Protein AF-0000000084921285 (afdb_homodimer)

Solvent-accessible surface area (backbone atoms only — not comparable to full-atom values): 24592 Å² total; per-residue (Å²): 120,63,61,69,59,51,49,51,57,58,37,74,69,31,63,26,52,53,50,27,53,52,51,48,51,32,45,41,70,50,73,47,40,64,59,37,65,61,52,64,71,59,47,30,66,73,64,71,46,59,67,64,43,49,52,51,16,50,48,54,34,30,74,71,52,54,19,40,84,58,93,59,44,24,26,37,67,84,49,70,69,58,49,51,44,50,47,55,52,42,51,53,49,49,42,53,23,44,35,34,18,21,74,50,54,46,84,76,63,46,49,59,51,53,52,48,51,51,54,54,56,55,48,71,74,39,87,83,59,56,69,65,58,56,53,51,51,53,52,47,47,56,47,45,37,18,56,42,28,66,33,66,69,57,36,55,54,48,53,54,46,47,54,60,45,44,30,52,44,51,69,46,55,68,74,90,47,60,71,61,48,53,53,49,50,51,48,43,53,54,30,31,73,67,52,39,44,69,58,25,34,52,48,46,51,52,50,50,49,55,52,48,52,56,46,55,66,35,39,60,57,48,52,56,50,51,59,53,52,68,76,99,118,62,64,70,56,52,48,52,59,59,35,74,68,31,64,25,52,52,51,28,52,52,53,49,50,32,46,41,69,48,73,46,40,62,60,39,65,60,52,64,72,59,47,29,65,74,64,71,45,60,67,64,42,49,52,50,15,49,47,54,34,28,75,72,52,55,20,41,83,58,94,59,43,22,26,36,68,84,48,71,68,57,48,52,45,51,47,56,51,43,52,52,51,49,42,52,23,44,36,34,18,22,74,49,53,45,83,75,63,46,48,59,52,52,50,47,51,51,52,52,57,56,48,72,74,40,84,84,59,56,68,64,58,55,52,52,51,52,52,47,45,56,45,45,37,17,55,44,29,65,33,66,69,56,36,54,55,49,53,53,45,48,55,60,46,45,30,53,43,50,69,47,55,65,74,89,48,59,71,60,48,52,54,50,49,50,50,44,54,55,29,33,75,67,52,38,45,69,58,26,34,52,48,48,52,51,50,48,49,55,53,48,52,56,46,55,65,35,39,60,57,47,52,54,50,52,59,54,52,69,75,98

Secondary structure (DSSP, 8-state):
-HHHHHHHHHHTT-HHHHHHHHHHHHHHTTSSPTT-B--HHHHHHHHT--HHHHHHHHHHHHHHTSB-SSTT-BBPPP-HHHHHHHHHHHHHHHHHHHHHHHHH--TTTHHHHHHHHHHHHHHHT-TT--HHHHHHHHHHHHHHHHHHHT-HHHHHHHHHHHHHHHHHHHHH-SGGGHHHHHHHHHHHHHHHHTT-HHHHHHHHHHHHHHHHHHHHHHHHHHHHHHHHHHT-/-HHHHHHHHHHTT-HHHHHHHHHHHHHHTTSSPTT-B--HHHHHHHHT--HHHHHHHHHHHHHHTSB-SSTT-BBPPP-HHHHHHHHHHHHHHHHHHHHHHHHH--TTTHHHHHHHHHHHHHHHT-TT--HHHHHHHHHHHHHHHHHHHT-HHHHHHHHHHHHHHHHHHHHH-SGGGHHHHHHHHHHHHHHHHTT-HHHHHHHHHHHHHHHHHHHHHHHHHHHHHHHHHHT-

InterPro domains:
  IPR000524 Transcription regulator HTH, GntR [PF00392] (18-68)
  IPR000524 Transcription regulator HTH, GntR [PS50949] (13-83)
  IPR000524 Transcription regulator HTH, GntR [SM00345] (19-75)
  IPR000524 Transcription regulator HTH, GntR [cd07377] (15-76)
  IPR007526 SWIRM domain [PS50934] (1-78)
  IPR008920 Transcription regulator FadR/GntR, C-terminal [G3DSA:1.20.120.530] (81-223)
  IPR008920 Transcription regulator FadR/GntR, C-terminal [SSF48008] (83-214)
  IPR011711 GntR, C-terminal [PF07729] (86-209)
  IPR011711 GntR, C-terminal [SM00895] (85-210)
  IPR036388 Winged helix-like DNA-binding domain superfamily [G3DSA:1.10.10.10] (4-76)
  IPR036390 Winged helix DNA-binding domain superfamily [SSF46785] (12-79)

Sequence (464 aa):
MEGLMSRQKDYKKNISYQIYLKLKEKILTLEYKPGEVLLEDDMVKEFDASRTPIREAIRYLKIEGFVNQGSGNKVSSLSLNEYVMIFQMRESLELLSIKLATLNWNEENIVLLENNLLKQKNLLYKKDHKPLFFLELDKEFHSIIAEIGGNFLLKQELLKYYDLYFRYNYFCGFKSRKDYAVVEHENLLTMIKTRNVNLSMSEMKSHMGNVNNNIIINLAKKLNQLNNEQDFMEGLMSRQKDYKKNISYQIYLKLKEKILTLEYKPGEVLLEDDMVKEFDASRTPIREAIRYLKIEGFVNQGSGNKVSSLSLNEYVMIFQMRESLELLSIKLATLNWNEENIVLLENNLLKQKNLLYKKDHKPLFFLELDKEFHSIIAEIGGNFLLKQELLKYYDLYFRYNYFCGFKSRKDYAVVEHENLLTMIKTRNVNLSMSEMKSHMGNVNNNIIINLAKKLNQLNNEQDF

Organism: Filifactor alocis (strain ATCC 35896 / CCUG 47790 / D40 B5) (NCBI:txid546269)

pLDDT: mean 85.84, std 15.99, range [22.73, 98.81]

Structure (mmCIF, N/CA/C/O backbone):
data_AF-0000000084921285-model_v1
#
loop_
_entity.id
_entity.type
_entity.pdbx_description
1 polymer 'Transcriptional regulator, GntR family'
#
loop_
_atom_site.group_PDB
_atom_site.id
_atom_site.type_symbol
_atom_site.label_atom_id
_atom_site.label_alt_id
_atom_site.label_comp_id
_atom_site.label_asym_id
_atom_site.label_entity_id
_atom_site.label_seq_id
_atom_site.pdbx_PDB_ins_code
_atom_site.Cartn_x
_atom_site.Cartn_y
_atom_site.Cartn_z
_atom_site.occupancy
_atom_site.B_iso_or_equiv
_atom_site.auth_seq_id
_atom_site.auth_comp_id
_atom_site.auth_asym_id
_atom_site.auth_atom_id
_atom_site.pdbx_PDB_model_num
ATOM 1 N N . MET A 1 1 ? -2.584 6.289 -18.891 1 22.92 1 MET A N 1
ATOM 2 C CA . MET A 1 1 ? -2.166 7.469 -18.141 1 22.92 1 MET A CA 1
ATOM 3 C C . MET A 1 1 ? -3.252 8.539 -18.156 1 22.92 1 MET A C 1
ATOM 5 O O . MET A 1 1 ? -3.467 9.227 -17.156 1 22.92 1 MET A O 1
ATOM 9 N N . GLU A 1 2 ? -3.787 8.609 -19.391 1 28.27 2 GLU A N 1
ATOM 10 C CA . GLU A 1 2 ? -4.871 9.484 -19.812 1 28.27 2 GLU A CA 1
ATOM 11 C C . GLU A 1 2 ? -6.195 9.086 -19.156 1 28.27 2 GLU A C 1
ATOM 13 O O . GLU A 1 2 ? -7.055 9.938 -18.922 1 28.27 2 GLU A O 1
ATOM 18 N N . GLY A 1 3 ? -6.191 7.727 -19.031 1 28.61 3 GLY A N 1
ATOM 19 C CA . GLY A 1 3 ? -7.496 7.203 -18.656 1 28.61 3 GLY A CA 1
ATOM 20 C C . GLY A 1 3 ? -7.855 7.469 -17.219 1 28.61 3 GLY A C 1
ATOM 21 O O . GLY A 1 3 ? -9.031 7.637 -16.891 1 28.61 3 GLY A O 1
ATOM 22 N N . LEU A 1 4 ? -6.832 7.316 -16.328 1 31.02 4 LEU A N 1
ATOM 23 C CA . LEU A 1 4 ? -7.113 7.566 -14.914 1 31.02 4 LEU A CA 1
ATOM 24 C C . LEU A 1 4 ? -7.387 9.047 -14.672 1 31.02 4 LEU A C 1
ATOM 26 O O . LEU A 1 4 ? -8.172 9.398 -13.789 1 31.02 4 LEU A O 1
ATOM 30 N N . MET A 1 5 ? -6.645 9.859 -15.383 1 31.75 5 MET A N 1
ATOM 31 C CA . MET A 1 5 ? -6.902 11.297 -15.312 1 31.75 5 MET A CA 1
ATOM 32 C C . MET A 1 5 ? -8.242 11.641 -15.961 1 31.75 5 MET A C 1
ATOM 34 O O . MET A 1 5 ? -8.805 12.711 -15.703 1 31.75 5 MET A O 1
ATOM 38 N N . SER A 1 6 ? -8.539 10.969 -16.984 1 34.06 6 SER A N 1
ATOM 39 C CA . SER A 1 6 ? -9.797 11.242 -17.672 1 34.06 6 SER A CA 1
ATOM 40 C C . SER A 1 6 ? -11 10.93 -16.781 1 34.06 6 SER A C 1
ATOM 42 O O . SER A 1 6 ? -12.102 11.43 -17.016 1 34.06 6 SER A O 1
ATOM 44 N N . ARG A 1 7 ? -10.773 9.977 -15.875 1 35.22 7 ARG A N 1
ATOM 45 C CA . ARG A 1 7 ? -11.812 9.578 -14.93 1 35.22 7 ARG A CA 1
ATOM 46 C C . ARG A 1 7 ? -12.016 10.656 -13.867 1 35.22 7 ARG A C 1
ATOM 48 O O . ARG A 1 7 ? -12.891 10.523 -13.008 1 35.22 7 ARG A O 1
ATOM 55 N N . GLN A 1 8 ? -11.086 11.586 -13.727 1 35.94 8 GLN A N 1
ATOM 56 C CA . GLN A 1 8 ? -11.258 12.789 -12.914 1 35.94 8 GLN A CA 1
ATOM 57 C C . GLN A 1 8 ? -12.398 13.648 -13.438 1 35.94 8 GLN A C 1
ATOM 59 O O . GLN A 1 8 ? -12.852 14.57 -12.758 1 35.94 8 GLN A O 1
ATOM 64 N N . LYS A 1 9 ? -12.461 13.562 -14.617 1 40.62 9 LYS A N 1
ATOM 65 C CA . LYS A 1 9 ? -13.523 14.414 -15.148 1 40.62 9 LYS A CA 1
ATOM 66 C C . LYS A 1 9 ? -14.898 13.93 -14.672 1 40.62 9 LYS A C 1
ATOM 68 O O . LYS A 1 9 ? -15.766 14.742 -14.344 1 40.62 9 LYS A O 1
ATOM 73 N N . ASP A 1 10 ? -15.117 12.641 -14.867 1 45.5 10 ASP A N 1
ATOM 74 C CA . ASP A 1 10 ? -16.453 12.164 -14.5 1 45.5 10 ASP A CA 1
ATOM 75 C C . ASP A 1 10 ? -16.641 12.164 -12.984 1 45.5 10 ASP A C 1
ATOM 77 O O . ASP A 1 10 ? -17.75 12.047 -12.492 1 45.5 10 ASP A O 1
ATOM 81 N N . TYR A 1 11 ? -15.617 12.109 -12.289 1 46.22 11 TYR A N 1
ATOM 82 C CA . TYR A 1 11 ? -15.711 12.133 -10.836 1 46.22 11 TYR A CA 1
ATOM 83 C C . TYR A 1 11 ? -16.203 13.484 -10.336 1 46.22 11 TYR A C 1
ATOM 85 O O . TYR A 1 11 ? -16.859 13.578 -9.305 1 46.22 11 TYR A O 1
ATOM 93 N N . LYS A 1 12 ? -15.75 14.523 -10.992 1 49.22 12 LYS A N 1
ATOM 94 C CA . LYS A 1 12 ? -16.344 15.805 -10.609 1 49.22 12 LYS A CA 1
ATOM 95 C C . LYS A 1 12 ? -17.859 15.766 -10.703 1 49.22 12 LYS A C 1
ATOM 97 O O . LYS A 1 12 ? -18.547 16.531 -10.031 1 49.22 12 LYS A O 1
ATOM 102 N N . LYS A 1 13 ? -18.234 14.875 -11.484 1 56.06 13 LYS A N 1
ATOM 103 C CA . LYS A 1 13 ? -19.688 14.844 -11.617 1 56.06 13 LYS A CA 1
ATOM 104 C C . LYS A 1 13 ? -20.312 13.859 -10.641 1 56.06 13 LYS A C 1
ATOM 106 O O . LYS A 1 13 ? -21.516 13.859 -10.438 1 56.06 13 LYS A O 1
ATOM 111 N N . ASN A 1 14 ? -19.375 13.078 -9.898 1 76.81 14 ASN A N 1
ATOM 112 C CA . ASN A 1 14 ? -19.906 12.102 -8.953 1 76.81 14 ASN A CA 1
ATOM 113 C C . ASN A 1 14 ? -20.078 12.711 -7.562 1 76.81 14 ASN A C 1
ATOM 115 O O . ASN A 1 14 ? -19.094 13.062 -6.902 1 76.81 14 ASN A O 1
ATOM 119 N N . ILE A 1 15 ? -21.266 13.109 -7.293 1 85.62 15 ILE A N 1
ATOM 120 C CA . ILE A 1 15 ? -21.641 13.766 -6.047 1 85.62 15 ILE A CA 1
ATOM 121 C C . ILE A 1 15 ? -21 13.039 -4.863 1 85.62 15 ILE A C 1
ATOM 123 O O . ILE A 1 15 ? -20.562 13.68 -3.902 1 85.62 15 ILE A O 1
ATOM 127 N N . SER A 1 16 ? -20.875 11.742 -4.926 1 88.44 16 SER A N 1
ATOM 128 C CA . SER A 1 16 ? -20.266 10.961 -3.857 1 88.44 16 SER A CA 1
ATOM 129 C C . SER A 1 16 ? -18.797 11.336 -3.672 1 88.44 16 SER A C 1
ATOM 131 O O . SER A 1 16 ? -18.328 11.477 -2.541 1 88.44 16 SER A O 1
ATOM 133 N N . TYR A 1 17 ? -18.219 11.562 -4.766 1 86.12 17 TYR A N 1
ATOM 134 C CA . TYR A 1 17 ? -16.797 11.891 -4.711 1 86.12 17 TYR A CA 1
ATOM 135 C C . TYR A 1 17 ? -16.578 13.297 -4.172 1 86.12 17 TYR A C 1
ATOM 137 O O . TYR A 1 17 ? -15.648 13.531 -3.391 1 86.12 17 TYR A O 1
ATOM 145 N N . GLN A 1 18 ? -17.422 14.188 -4.582 1 87.88 18 GLN A N 1
ATOM 146 C CA . GLN A 1 18 ? -17.344 15.547 -4.066 1 87.88 18 GLN A CA 1
ATOM 147 C C . GLN A 1 18 ? -17.547 15.578 -2.555 1 87.88 18 GLN A C 1
ATOM 149 O O . GLN A 1 18 ? -16.844 16.281 -1.835 1 87.88 18 GLN A O 1
ATOM 154 N N . ILE A 1 19 ? -18.531 14.867 -2.129 1 91.88 19 ILE A N 1
ATOM 155 C CA . ILE A 1 19 ? -18.797 14.773 -0.699 1 91.88 19 ILE A CA 1
ATOM 156 C C . ILE A 1 19 ? -17.609 14.156 0.022 1 91.88 19 ILE A C 1
ATOM 158 O O . ILE A 1 19 ? -17.203 14.625 1.086 1 91.88 19 ILE A O 1
ATOM 162 N N . TYR A 1 20 ? -17.062 13.109 -0.556 1 90.38 20 TYR A N 1
ATOM 163 C CA . TYR A 1 20 ? -15.883 12.453 -0.015 1 90.38 20 TYR A CA 1
ATOM 164 C C . TYR A 1 20 ? -14.75 13.445 0.191 1 90.38 20 TYR A C 1
ATOM 166 O O . TYR A 1 20 ? -14.156 13.508 1.271 1 90.38 20 TYR A O 1
ATOM 174 N N . LEU A 1 21 ? -14.492 14.266 -0.81 1 87 21 LEU A N 1
ATOM 175 C CA . LEU A 1 21 ? -13.398 15.227 -0.745 1 87 21 LEU A CA 1
ATOM 176 C C . LEU A 1 21 ? -13.641 16.25 0.36 1 87 21 LEU A C 1
ATOM 178 O O . LEU A 1 21 ? -12.711 16.609 1.091 1 87 21 LEU A O 1
ATOM 182 N N . LYS A 1 22 ? -14.82 16.688 0.456 1 90.06 22 LYS A N 1
ATOM 183 C CA . LYS A 1 22 ? -15.156 17.688 1.47 1 90.06 22 LYS A CA 1
ATOM 184 C C . LYS A 1 22 ? -15.039 17.094 2.875 1 90.06 22 LYS A C 1
ATOM 186 O O . LYS A 1 22 ? -14.5 17.75 3.777 1 90.06 22 LYS A O 1
ATOM 191 N N . LEU A 1 23 ? -15.57 15.93 3.072 1 92.06 23 LEU A N 1
ATOM 192 C CA . LEU A 1 23 ? -15.484 15.266 4.367 1 92.06 23 LEU A CA 1
ATOM 193 C C . LEU A 1 23 ? -14.023 15.016 4.75 1 92.06 23 LEU A C 1
ATOM 195 O O . LEU A 1 23 ? -13.641 15.219 5.902 1 92.06 23 LEU A O 1
ATOM 199 N N . LYS A 1 24 ? -13.297 14.578 3.805 1 88.44 24 LYS A N 1
ATOM 200 C CA . LYS A 1 24 ? -11.875 14.336 4.039 1 88.44 24 LYS A CA 1
ATOM 201 C C . LYS A 1 24 ? -11.172 15.609 4.508 1 88.44 24 LYS A C 1
ATOM 203 O O . LYS A 1 24 ? -10.398 15.578 5.465 1 88.44 24 LYS A O 1
ATOM 208 N N . GLU A 1 25 ? -11.461 16.672 3.801 1 86.19 25 GLU A N 1
ATOM 209 C CA . GLU A 1 25 ? -10.875 17.953 4.176 1 86.19 25 GLU A CA 1
ATOM 210 C C . GLU A 1 25 ? -11.227 18.328 5.617 1 86.19 25 GLU A C 1
ATOM 212 O O . GLU A 1 25 ? -10.367 18.781 6.371 1 86.19 25 GLU A O 1
ATOM 217 N N . LYS A 1 26 ? -12.391 18.078 6.02 1 89 26 LYS A N 1
ATOM 218 C CA . LYS A 1 26 ? -12.852 18.406 7.367 1 89 26 LYS A CA 1
ATOM 219 C C . LYS A 1 26 ? -12.188 17.516 8.414 1 89 26 LYS A C 1
ATOM 221 O O . LYS A 1 26 ? -11.914 17.969 9.531 1 89 26 LYS A O 1
ATOM 226 N N . ILE A 1 27 ? -11.922 16.312 8.055 1 88.5 27 ILE A N 1
ATOM 227 C CA . ILE A 1 27 ? -11.242 15.391 8.953 1 88.5 27 ILE A CA 1
ATOM 228 C C . ILE A 1 27 ? -9.773 15.789 9.086 1 88.5 27 ILE A C 1
ATOM 230 O O . ILE A 1 27 ? -9.219 15.797 10.188 1 88.5 27 ILE A O 1
ATOM 234 N N . LEU A 1 28 ? -9.211 16.234 7.98 1 83.31 28 LEU A N 1
ATOM 235 C CA . LEU A 1 28 ? -7.801 16.578 7.938 1 83.31 28 LEU A CA 1
ATOM 236 C C . LEU A 1 28 ? -7.531 17.859 8.742 1 83.31 28 LEU A C 1
ATOM 238 O O . LEU A 1 28 ? -6.488 17.969 9.383 1 83.31 28 LEU A O 1
ATOM 242 N N . THR A 1 29 ? -8.492 18.734 8.703 1 80.69 29 THR A N 1
ATOM 243 C CA . THR A 1 29 ? -8.32 20.016 9.383 1 80.69 29 THR A CA 1
ATOM 244 C C . THR A 1 29 ? -8.922 19.969 10.781 1 80.69 29 THR A C 1
ATOM 246 O O . THR A 1 29 ? -9.062 21 11.445 1 80.69 29 THR A O 1
ATOM 249 N N . LEU A 1 30 ? -9.43 18.797 11.234 1 84.12 30 LEU A N 1
ATOM 250 C CA . LEU A 1 30 ? -9.914 18.5 12.578 1 84.12 30 LEU A CA 1
ATOM 251 C C . LEU A 1 30 ? -11.227 19.219 12.859 1 84.12 30 LEU A C 1
ATOM 253 O O . LEU A 1 30 ? -11.602 19.422 14.016 1 84.12 30 LEU A O 1
ATOM 257 N N . GLU A 1 31 ? -11.805 19.75 11.797 1 86.31 31 GLU A N 1
ATOM 258 C CA . GLU A 1 31 ? -13.188 20.172 11.992 1 86.31 31 GLU A CA 1
ATOM 259 C C . GLU A 1 31 ? -14.055 19.031 12.516 1 86.31 31 GLU A C 1
ATOM 261 O O . GLU A 1 31 ? -14.906 19.25 13.383 1 86.31 31 GLU A O 1
ATOM 266 N N . TYR A 1 32 ? -13.922 17.875 11.898 1 89.31 32 TYR A N 1
ATOM 267 C CA . TYR A 1 32 ? -14.383 16.641 12.516 1 89.31 32 TYR A CA 1
ATOM 268 C C . TYR A 1 32 ? -13.289 16.031 13.383 1 89.31 32 TYR A C 1
ATOM 270 O O . TYR A 1 32 ? -12.219 15.664 12.883 1 89.31 32 TYR A O 1
ATOM 278 N N . LYS A 1 33 ? -13.539 15.906 14.633 1 86.81 33 LYS A N 1
ATOM 279 C CA . LYS A 1 33 ? -12.523 15.523 15.609 1 86.81 33 LYS A CA 1
ATOM 280 C C . LYS A 1 33 ? -12.328 14.008 15.633 1 86.81 33 LYS A C 1
ATOM 282 O O . LYS A 1 33 ? -13.242 13.258 15.289 1 86.81 33 LYS A O 1
ATOM 287 N N . PRO A 1 34 ? -11.141 13.594 16.047 1 87.5 34 PRO A N 1
ATOM 288 C CA . PRO A 1 34 ? -10.938 12.156 16.25 1 87.5 34 PRO A CA 1
ATOM 289 C C . PRO A 1 34 ? -11.961 11.539 17.203 1 87.5 34 PRO A C 1
ATOM 291 O O . PRO A 1 34 ? -12.203 12.086 18.281 1 87.5 34 PRO A O 1
ATOM 294 N N . GLY A 1 35 ? -12.516 10.492 16.719 1 87.44 35 GLY A N 1
ATOM 295 C CA . GLY A 1 35 ? -13.492 9.805 17.562 1 87.44 35 GLY A CA 1
ATOM 296 C C . GLY A 1 35 ? -14.914 10.297 17.344 1 87.44 35 GLY A C 1
ATOM 297 O O . GLY A 1 35 ? -15.867 9.664 17.797 1 87.44 35 GLY A O 1
ATOM 298 N N . GLU A 1 36 ? -15.055 11.352 16.656 1 90.12 36 GLU A N 1
ATOM 299 C CA . GLU A 1 36 ? -16.375 11.914 16.391 1 90.12 36 GLU A CA 1
ATOM 300 C C . GLU A 1 36 ? -17.172 11.023 15.438 1 90.12 36 GLU A C 1
ATOM 302 O O . GLU A 1 36 ? -16.609 10.477 14.484 1 90.12 36 GLU A O 1
ATOM 307 N N . VAL A 1 37 ? -18.469 10.875 15.68 1 92 37 VAL A N 1
ATOM 308 C CA . VAL A 1 37 ? -19.328 10.055 14.836 1 92 37 VAL A CA 1
ATOM 309 C C . VAL A 1 37 ? -19.906 10.906 13.711 1 92 37 VAL A C 1
ATOM 311 O O . VAL A 1 37 ? -20.469 11.984 13.953 1 92 37 VAL A O 1
ATOM 314 N N . LEU A 1 38 ? -19.719 10.453 12.516 1 93.25 38 LEU A N 1
ATOM 315 C CA . LEU A 1 38 ? -20.344 11.094 11.359 1 93.25 38 LEU A CA 1
ATOM 316 C C . LEU A 1 38 ? -21.781 10.609 11.188 1 93.25 38 LEU A C 1
ATOM 318 O O . LEU A 1 38 ? -22.016 9.539 10.617 1 93.25 38 LEU A O 1
ATOM 322 N N . LEU A 1 39 ? -22.703 11.359 11.555 1 91.62 39 LEU A N 1
ATOM 323 C CA . LEU A 1 39 ? -24.109 10.992 11.453 1 91.62 39 LEU A CA 1
ATOM 324 C C . LEU A 1 39 ? -24.641 11.242 10.039 1 91.62 39 LEU A C 1
ATOM 326 O O . LEU A 1 39 ? -24.562 12.367 9.539 1 91.62 39 LEU A O 1
ATOM 330 N N . GLU A 1 40 ? -25.125 10.211 9.477 1 91.69 40 GLU A N 1
ATOM 331 C CA . GLU A 1 40 ? -25.625 10.312 8.109 1 91.69 40 GLU A CA 1
ATOM 332 C C . GLU A 1 40 ? -26.672 11.406 7.98 1 91.69 40 GLU A C 1
ATOM 334 O O . GLU A 1 40 ? -26.672 12.164 7.004 1 91.69 40 GLU A O 1
ATOM 339 N N . ASP A 1 41 ? -27.547 11.492 8.938 1 91.94 41 ASP A N 1
ATOM 340 C CA . ASP A 1 41 ? -28.625 12.477 8.898 1 91.94 41 ASP A CA 1
ATOM 341 C C . ASP A 1 41 ? -28.078 13.891 8.844 1 91.94 41 ASP A C 1
ATOM 343 O O . ASP A 1 41 ? -28.609 14.75 8.133 1 91.94 41 ASP A O 1
ATOM 347 N N . ASP A 1 42 ? -27.094 14.188 9.586 1 92.44 42 ASP A N 1
ATOM 348 C CA . ASP A 1 42 ? -26.453 15.5 9.578 1 92.44 42 ASP A CA 1
ATOM 349 C C . ASP A 1 42 ? -25.828 15.797 8.219 1 92.44 42 ASP A C 1
ATOM 351 O O . ASP A 1 42 ? -25.891 16.922 7.734 1 92.44 42 ASP A O 1
ATOM 355 N N . MET A 1 43 ? -25.266 14.828 7.641 1 92.5 43 MET A N 1
ATOM 356 C CA . MET A 1 43 ? -24.594 14.992 6.363 1 92.5 43 MET A CA 1
ATOM 357 C C . MET A 1 43 ? -25.594 15.219 5.234 1 92.5 43 MET A C 1
ATOM 359 O O . MET A 1 43 ? -25.312 15.961 4.293 1 92.5 43 MET A O 1
ATOM 363 N N . VAL A 1 44 ? -26.672 14.523 5.344 1 93.44 44 VAL A N 1
ATOM 364 C CA . VAL A 1 44 ? -27.734 14.719 4.363 1 93.44 44 VAL A CA 1
ATOM 365 C C . VAL A 1 44 ? -28.141 16.188 4.328 1 93.44 44 VAL A C 1
ATOM 367 O O . VAL A 1 44 ? -28.297 16.781 3.254 1 93.44 44 VAL A O 1
ATOM 370 N N . LYS A 1 45 ? -28.266 16.75 5.48 1 93.06 45 LYS A N 1
ATOM 371 C CA . LYS A 1 45 ? -28.625 18.156 5.598 1 93.06 45 LYS A CA 1
ATOM 372 C C . LYS A 1 45 ? -27.5 19.062 5.105 1 93.06 45 LYS A C 1
ATOM 374 O O . LYS A 1 45 ? -27.734 19.984 4.324 1 93.06 45 LYS A O 1
ATOM 379 N N . GLU A 1 46 ? -26.328 18.75 5.457 1 91.69 46 GLU A N 1
ATOM 380 C CA . GLU A 1 46 ? -25.172 19.594 5.172 1 91.69 46 GLU A CA 1
ATOM 381 C C . GLU A 1 46 ? -24.859 19.609 3.678 1 91.69 46 GLU A C 1
ATOM 383 O O . GLU A 1 46 ? -24.5 20.656 3.123 1 91.69 46 GLU A O 1
ATOM 388 N N . PHE A 1 47 ? -25.016 18.5 3.074 1 92.81 47 PHE A N 1
ATOM 389 C CA . PHE A 1 47 ? -24.547 18.391 1.697 1 92.81 47 PHE A CA 1
ATOM 390 C C . PHE A 1 47 ? -25.719 18.375 0.726 1 92.81 47 PHE A C 1
ATOM 392 O O . PHE A 1 47 ? -25.516 18.344 -0.491 1 92.81 47 PHE A O 1
ATOM 399 N N . ASP A 1 48 ? -26.828 18.391 1.229 1 92.38 48 ASP A N 1
ATOM 400 C CA . ASP A 1 48 ? -28.047 18.359 0.418 1 92.38 48 ASP A CA 1
ATOM 401 C C . ASP A 1 48 ? -28.016 17.188 -0.574 1 92.38 48 ASP A C 1
ATOM 403 O O . ASP A 1 48 ? -28.156 17.406 -1.781 1 92.38 48 ASP A O 1
ATOM 407 N N . ALA A 1 49 ? -27.734 16.062 -0.057 1 93.19 49 ALA A N 1
ATOM 408 C CA . ALA A 1 49 ? -27.625 14.836 -0.838 1 93.19 49 ALA A CA 1
ATOM 409 C C . ALA A 1 49 ? -28.344 13.68 -0.135 1 93.19 49 ALA A C 1
ATOM 411 O O . ALA A 1 49 ? -28.578 13.742 1.073 1 93.19 49 ALA A O 1
ATOM 412 N N . SER A 1 50 ? -28.656 12.742 -0.885 1 91.06 50 SER A N 1
ATOM 413 C CA . SER A 1 50 ? -29.297 11.555 -0.324 1 91.06 50 SER A CA 1
ATOM 414 C C . SER A 1 50 ? -28.297 10.688 0.422 1 91.06 50 SER A C 1
ATOM 416 O O . SER A 1 50 ? -27.094 10.945 0.382 1 91.06 50 SER A O 1
ATOM 418 N N . ARG A 1 51 ? -28.828 9.617 1.088 1 91.56 51 ARG A N 1
ATOM 419 C CA . ARG A 1 51 ? -27.984 8.734 1.893 1 91.56 51 ARG A CA 1
ATOM 420 C C . ARG A 1 51 ? -27.047 7.91 1.011 1 91.56 51 ARG A C 1
ATOM 422 O O . ARG A 1 51 ? -25.938 7.57 1.421 1 91.56 51 ARG A O 1
ATOM 429 N N . THR A 1 52 ? -27.484 7.703 -0.128 1 86.56 52 THR A N 1
ATOM 430 C CA . THR A 1 52 ? -26.703 6.832 -1.004 1 86.56 52 THR A CA 1
ATOM 431 C C . THR A 1 52 ? -25.344 7.441 -1.298 1 86.56 52 THR A C 1
ATOM 433 O O . THR A 1 52 ? -24.312 6.836 -1.004 1 86.56 52 THR A O 1
ATOM 436 N N . PRO A 1 53 ? -25.25 8.602 -1.874 1 90 53 PRO A N 1
ATOM 437 C CA . PRO A 1 53 ? -23.922 9.18 -2.127 1 90 53 PRO A CA 1
ATOM 438 C C . PRO A 1 53 ? -23.141 9.43 -0.846 1 90 53 PRO A C 1
ATOM 440 O O . PRO A 1 53 ? -21.906 9.367 -0.852 1 90 53 PRO A O 1
ATOM 443 N N . ILE A 1 54 ? -23.797 9.695 0.229 1 92.56 54 ILE A N 1
ATOM 444 C CA . ILE A 1 54 ? -23.125 9.938 1.504 1 92.56 54 ILE A CA 1
ATOM 445 C C . ILE A 1 54 ? -22.453 8.648 1.982 1 92.56 54 ILE A C 1
ATOM 447 O O . ILE A 1 54 ? -21.297 8.664 2.387 1 92.56 54 ILE A O 1
ATOM 451 N N . ARG A 1 55 ? -23.156 7.602 1.921 1 87.12 55 ARG A N 1
ATOM 452 C CA . ARG A 1 55 ? -22.609 6.312 2.33 1 87.12 55 ARG A CA 1
ATOM 453 C C . ARG A 1 55 ? -21.438 5.914 1.45 1 87.12 55 ARG A C 1
ATOM 455 O O . ARG A 1 55 ? -20.453 5.332 1.935 1 87.12 55 ARG A O 1
ATOM 462 N N . GLU A 1 56 ? -21.578 6.254 0.252 1 84.81 56 GLU A N 1
ATOM 463 C CA . GLU A 1 56 ? -20.469 5.984 -0.656 1 84.81 56 GLU A CA 1
ATOM 464 C C . GLU A 1 56 ? -19.234 6.812 -0.29 1 84.81 56 GLU A C 1
ATOM 466 O O . GLU A 1 56 ? -18.109 6.309 -0.316 1 84.81 56 GLU A O 1
ATOM 471 N N . ALA A 1 57 ? -19.484 8.008 -0.02 1 89.25 57 ALA A N 1
ATOM 472 C CA . ALA A 1 57 ? -18.406 8.898 0.395 1 89.25 57 ALA A CA 1
ATOM 473 C C . ALA A 1 57 ? -17.734 8.383 1.663 1 89.25 57 ALA A C 1
ATOM 475 O O . ALA A 1 57 ? -16.5 8.367 1.754 1 89.25 57 ALA A O 1
ATOM 476 N N . ILE A 1 58 ? -18.547 7.945 2.58 1 90 58 ILE A N 1
ATOM 477 C CA . ILE A 1 58 ? -18.047 7.441 3.85 1 90 58 ILE A CA 1
ATOM 478 C C . ILE A 1 58 ? -17.25 6.148 3.617 1 90 58 ILE A C 1
ATOM 480 O O . ILE A 1 58 ? -16.25 5.902 4.273 1 90 58 ILE A O 1
ATOM 484 N N . ARG A 1 59 ? -17.641 5.41 2.729 1 82.69 59 ARG A N 1
ATOM 485 C CA . ARG A 1 59 ? -16.938 4.176 2.391 1 82.69 59 ARG A CA 1
ATOM 486 C C . ARG A 1 59 ? -15.531 4.465 1.903 1 82.69 59 ARG A C 1
ATOM 488 O O . ARG A 1 59 ? -14.586 3.758 2.264 1 82.69 59 ARG A O 1
ATOM 495 N N . TYR A 1 60 ? -15.43 5.477 1.083 1 82 60 TYR A N 1
ATOM 496 C CA . TYR A 1 60 ? -14.102 5.875 0.623 1 82 60 TYR A CA 1
ATOM 497 C C . TYR A 1 60 ? -13.219 6.277 1.795 1 82 60 TYR A C 1
ATOM 499 O O . TYR A 1 60 ? -12.039 5.898 1.853 1 82 60 TYR A O 1
ATOM 507 N N . LEU A 1 61 ? -13.805 6.988 2.703 1 87.69 61 LEU A N 1
ATOM 508 C CA . LEU A 1 61 ? -13.078 7.449 3.879 1 87.69 61 LEU A CA 1
ATOM 509 C C . LEU A 1 61 ? -12.648 6.27 4.746 1 87.69 61 LEU A C 1
ATOM 511 O O . LEU A 1 61 ? -11.562 6.293 5.34 1 87.69 61 LEU A O 1
ATOM 515 N N . LYS A 1 62 ? -13.492 5.258 4.773 1 84.12 62 LYS A N 1
ATOM 516 C CA . LYS A 1 62 ? -13.172 4.051 5.527 1 84.12 62 LYS A CA 1
ATOM 517 C C . LYS A 1 62 ? -12.016 3.287 4.887 1 84.12 62 LYS A C 1
ATOM 519 O O . LYS A 1 62 ? -11.086 2.861 5.574 1 84.12 62 LYS A O 1
ATOM 524 N N . ILE A 1 63 ? -12.07 3.227 3.66 1 73.12 63 ILE A N 1
ATOM 525 C CA . ILE A 1 63 ? -11.039 2.525 2.906 1 73.12 63 ILE A CA 1
ATOM 526 C C . ILE A 1 63 ? -9.695 3.217 3.107 1 73.12 63 ILE A C 1
ATOM 528 O O . ILE A 1 63 ? -8.664 2.557 3.234 1 73.12 63 ILE A O 1
ATOM 532 N N . GLU A 1 64 ? -9.781 4.496 3.197 1 78.31 64 GLU A N 1
ATOM 533 C CA . GLU A 1 64 ? -8.547 5.262 3.309 1 78.31 64 GLU A CA 1
ATOM 534 C C . GLU A 1 64 ? -8.086 5.359 4.762 1 78.31 64 GLU A C 1
ATOM 536 O O . GLU A 1 64 ? -6.992 5.859 5.039 1 78.31 64 GLU A O 1
ATOM 541 N N . GLY A 1 65 ? -9.008 4.992 5.715 1 81.38 65 GLY A N 1
ATOM 542 C CA . GLY A 1 65 ? -8.617 4.93 7.113 1 81.38 65 GLY A CA 1
ATOM 543 C C . GLY A 1 65 ? -9 6.168 7.898 1 81.38 65 GLY A C 1
ATOM 544 O O . GLY A 1 65 ? -8.672 6.289 9.078 1 81.38 65 GLY A O 1
ATOM 545 N N . PHE A 1 66 ? -9.672 7.094 7.305 1 87.75 66 PHE A N 1
ATOM 546 C CA . PHE A 1 66 ? -10.078 8.32 7.98 1 87.75 66 PHE A CA 1
ATOM 547 C C . PHE A 1 66 ? -11.273 8.07 8.891 1 87.75 66 PHE A C 1
ATOM 549 O O . PHE A 1 66 ? -11.492 8.812 9.859 1 87.75 66 PHE A O 1
ATOM 556 N N . VAL A 1 67 ? -12.078 7.059 8.492 1 90.12 67 VAL A N 1
ATOM 557 C CA . VAL A 1 67 ? -13.219 6.609 9.281 1 90.12 67 VAL A CA 1
ATOM 558 C C . VAL A 1 67 ? -13.07 5.125 9.617 1 90.12 67 VAL A C 1
ATOM 560 O O . VAL A 1 67 ? -12.625 4.336 8.781 1 90.12 67 VAL A O 1
ATOM 563 N N . ASN A 1 68 ? -13.352 4.824 10.844 1 84.06 68 ASN A N 1
ATOM 564 C CA . ASN A 1 68 ? -13.164 3.441 11.266 1 84.06 68 ASN A CA 1
ATOM 565 C C . ASN A 1 68 ? -14.125 2.5 10.547 1 84.06 68 ASN A C 1
ATOM 567 O O . ASN A 1 68 ? -15.18 2.926 10.07 1 84.06 68 ASN A O 1
ATOM 571 N N . GLN A 1 69 ? -13.789 1.305 10.453 1 70.44 69 GLN A N 1
ATOM 572 C CA . GLN A 1 69 ? -14.539 0.297 9.711 1 70.44 69 GLN A CA 1
ATOM 573 C C . GLN A 1 69 ? -15.711 -0.227 10.531 1 70.44 69 GLN A C 1
ATOM 575 O O . GLN A 1 69 ? -16.578 -0.937 10 1 70.44 69 GLN A O 1
ATOM 580 N N . GLY A 1 70 ? -15.82 0.16 11.672 1 67.62 70 GLY A N 1
ATOM 581 C CA . GLY A 1 70 ? -16.891 -0.348 12.508 1 67.62 70 GLY A CA 1
ATOM 582 C C . GLY A 1 70 ? -18.234 0.297 12.211 1 67.62 70 GLY A C 1
ATOM 583 O O . GLY A 1 70 ? -18.359 1.054 11.25 1 67.62 70 GLY A O 1
ATOM 584 N N . SER A 1 71 ? -19.297 -0.109 12.766 1 69.06 71 SER A N 1
ATOM 585 C CA . SER A 1 71 ? -20.672 0.296 12.539 1 69.06 71 SER A CA 1
ATOM 586 C C . SER A 1 71 ? -20.875 1.779 12.828 1 69.06 71 SER A C 1
ATOM 588 O O . SER A 1 71 ? -21.766 2.416 12.266 1 69.06 71 SER A O 1
ATOM 590 N N . GLY A 1 72 ? -20.141 2.475 13.32 1 77.88 72 GLY A N 1
ATOM 591 C CA . GLY A 1 72 ? -20.484 3.797 13.82 1 77.88 72 GLY A CA 1
ATOM 592 C C . GLY A 1 72 ? -19.797 4.918 13.055 1 77.88 72 GLY A C 1
ATOM 593 O O . GLY A 1 72 ? -19.828 6.074 13.484 1 77.88 72 GLY A O 1
ATOM 594 N N . ASN A 1 73 ? -19.391 4.785 11.789 1 90.38 73 ASN A N 1
ATOM 595 C CA . ASN A 1 73 ? -18.734 5.828 11 1 90.38 73 ASN A CA 1
ATOM 596 C C . ASN A 1 73 ? -17.953 6.789 11.883 1 90.38 73 ASN A C 1
ATOM 598 O O . ASN A 1 73 ? -18.125 8.008 11.789 1 90.38 73 ASN A O 1
ATOM 602 N N . LYS A 1 74 ? -17.141 6.391 12.742 1 92.62 74 LYS A N 1
ATOM 603 C CA . LYS A 1 74 ? -16.344 7.223 13.641 1 92.62 74 LYS A CA 1
ATOM 604 C C . LYS A 1 74 ? -15.039 7.664 12.969 1 92.62 74 LYS A C 1
ATOM 606 O O . LYS A 1 74 ? -14.359 6.855 12.336 1 92.62 74 LYS A O 1
ATOM 611 N N . VAL A 1 75 ? -14.828 8.93 13.125 1 92.62 75 VAL A N 1
ATOM 612 C CA . VAL A 1 75 ? -13.547 9.438 12.648 1 92.62 75 VAL A CA 1
ATOM 613 C C . VAL A 1 75 ? -12.406 8.734 13.391 1 92.62 75 VAL A C 1
ATOM 615 O O . VAL A 1 75 ? -12.445 8.617 14.617 1 92.62 75 VAL A O 1
ATOM 618 N N . SER A 1 76 ? -11.445 8.297 12.68 1 89 76 SER A N 1
ATOM 619 C CA . SER A 1 76 ? -10.336 7.547 13.266 1 89 76 SER A CA 1
ATOM 620 C C . SER A 1 76 ? -9.586 8.391 14.297 1 89 76 SER A C 1
ATOM 622 O O . SER A 1 76 ? -9.359 9.578 14.086 1 89 76 SER A O 1
ATOM 624 N N . SER A 1 77 ? -9.273 7.758 15.414 1 87.5 77 SER A N 1
ATOM 625 C CA . SER A 1 77 ? -8.508 8.438 16.453 1 87.5 77 SER A CA 1
ATOM 626 C C . SER A 1 77 ? -7.055 8.633 16.031 1 87.5 77 SER A C 1
ATOM 628 O O . SER A 1 77 ? -6.578 7.969 15.109 1 87.5 77 SER A O 1
ATOM 630 N N . LEU A 1 78 ? -6.438 9.555 16.688 1 89.12 78 LEU A N 1
ATOM 631 C CA . LEU A 1 78 ? -5 9.75 16.531 1 89.12 78 LEU A CA 1
ATOM 632 C C . LEU A 1 78 ? -4.227 9.094 17.672 1 89.12 78 LEU A C 1
ATOM 634 O O . LEU A 1 78 ? -4.652 9.141 18.828 1 89.12 78 LEU A O 1
ATOM 638 N N . SER A 1 79 ? -3.273 8.352 17.344 1 90.69 79 SER A N 1
ATOM 639 C CA . SER A 1 79 ? -2.434 7.711 18.359 1 90.69 79 SER A CA 1
ATOM 640 C C . SER A 1 79 ? -0.982 7.625 17.891 1 90.69 79 SER A C 1
ATOM 642 O O . SER A 1 79 ? -0.706 7.66 16.688 1 90.69 79 SER A O 1
ATOM 644 N N . LEU A 1 80 ? -0.112 7.582 18.875 1 92.62 80 LEU A N 1
ATOM 645 C CA . LEU A 1 80 ? 1.309 7.441 18.578 1 92.62 80 LEU A CA 1
ATOM 646 C C . LEU A 1 80 ? 1.581 6.133 17.844 1 92.62 80 LEU A C 1
ATOM 648 O O . LEU A 1 80 ? 2.363 6.102 16.891 1 92.62 80 LEU A O 1
ATOM 652 N N . ASN A 1 81 ? 0.918 5.152 18.234 1 93.25 81 ASN A N 1
ATOM 653 C CA . ASN A 1 81 ? 1.113 3.844 17.625 1 93.25 81 ASN A CA 1
ATOM 654 C C . ASN A 1 81 ? 0.7 3.85 16.156 1 93.25 81 ASN A C 1
ATOM 656 O O . ASN A 1 81 ? 1.404 3.301 15.297 1 93.25 81 ASN A O 1
ATOM 660 N N . GLU A 1 82 ? -0.378 4.426 15.875 1 91.62 82 GLU A N 1
ATOM 661 C CA . GLU A 1 82 ? -0.833 4.504 14.492 1 91.62 82 GLU A CA 1
ATOM 662 C C . GLU A 1 82 ? 0.102 5.371 13.648 1 91.62 82 GLU A C 1
ATOM 664 O O . GLU A 1 82 ? 0.396 5.039 12.5 1 91.62 82 GLU A O 1
ATOM 669 N N . TYR A 1 83 ? 0.532 6.43 14.281 1 94.12 83 TYR A N 1
ATOM 670 C CA . TYR A 1 83 ? 1.46 7.297 13.562 1 94.12 83 TYR A CA 1
ATOM 671 C C . TYR A 1 83 ? 2.725 6.539 13.172 1 94.12 83 TYR A C 1
ATOM 673 O O . TYR A 1 83 ? 3.215 6.672 12.047 1 94.12 83 TYR A O 1
ATOM 681 N N . VAL A 1 84 ? 3.232 5.793 14.109 1 95.88 84 VAL A N 1
ATOM 682 C CA . VAL A 1 84 ? 4.465 5.051 13.867 1 95.88 84 VAL A CA 1
ATOM 683 C C . VAL A 1 84 ? 4.27 4.094 12.695 1 95.88 84 VAL A C 1
ATOM 685 O O . VAL A 1 84 ? 5.137 3.982 11.828 1 95.88 84 VAL A O 1
ATOM 688 N N . MET A 1 85 ? 3.199 3.412 12.617 1 95.75 85 MET A N 1
ATOM 689 C CA . MET A 1 85 ? 2.898 2.498 11.516 1 95.75 85 MET A CA 1
ATOM 690 C C . MET A 1 85 ? 2.82 3.248 10.195 1 95.75 85 MET A C 1
ATOM 692 O O . MET A 1 85 ? 3.359 2.789 9.18 1 95.75 85 MET A O 1
ATOM 696 N N . ILE A 1 86 ? 2.145 4.379 10.227 1 95.06 86 ILE A N 1
ATOM 697 C CA . ILE A 1 86 ? 2.004 5.211 9.031 1 95.06 86 ILE A CA 1
ATOM 698 C C . ILE A 1 86 ? 3.383 5.66 8.555 1 95.06 86 ILE A C 1
ATOM 700 O O . ILE A 1 86 ? 3.676 5.609 7.355 1 95.06 86 ILE A O 1
ATOM 704 N N . PHE A 1 87 ? 4.207 6.055 9.484 1 97 87 PHE A N 1
ATOM 705 C CA . PHE A 1 87 ? 5.535 6.543 9.141 1 97 87 PHE A CA 1
ATOM 706 C C . PHE A 1 87 ? 6.383 5.426 8.539 1 97 87 PHE A C 1
ATOM 708 O O . PHE A 1 87 ? 7.098 5.645 7.559 1 97 87 PHE A O 1
ATOM 715 N N . GLN A 1 88 ? 6.344 4.242 9.133 1 97.81 88 GLN A N 1
ATOM 716 C CA . GLN A 1 88 ? 7.086 3.104 8.602 1 97.81 88 GLN A CA 1
ATOM 717 C C . GLN A 1 88 ? 6.719 2.834 7.148 1 97.81 88 GLN A C 1
ATOM 719 O O . GLN A 1 88 ? 7.598 2.6 6.312 1 97.81 88 GLN A O 1
ATOM 724 N N . MET A 1 89 ? 5.449 2.863 6.824 1 97.62 89 MET A N 1
ATOM 725 C CA . MET A 1 89 ? 4.973 2.67 5.457 1 97.62 89 MET A CA 1
ATOM 726 C C . MET A 1 89 ? 5.473 3.785 4.543 1 97.62 89 MET A C 1
ATOM 728 O O . MET A 1 89 ? 6.055 3.518 3.49 1 97.62 89 MET A O 1
ATOM 732 N N . ARG A 1 90 ? 5.258 4.988 4.941 1 97.44 90 ARG A N 1
ATOM 733 C CA . ARG A 1 90 ? 5.641 6.141 4.129 1 97.44 90 ARG A CA 1
ATOM 734 C C . ARG A 1 90 ? 7.137 6.129 3.83 1 97.44 90 ARG A C 1
ATOM 736 O O . ARG A 1 90 ? 7.551 6.316 2.684 1 97.44 90 ARG A O 1
ATOM 743 N N . GLU A 1 91 ? 7.926 5.977 4.914 1 97.94 91 GLU A N 1
ATOM 744 C CA . GLU A 1 91 ? 9.375 5.969 4.719 1 97.94 91 GLU A CA 1
ATOM 745 C C . GLU A 1 91 ? 9.789 4.906 3.703 1 97.94 91 GLU A C 1
ATOM 747 O O . GLU A 1 91 ? 10.578 5.18 2.799 1 97.94 91 GLU A O 1
ATOM 752 N N . SER A 1 92 ? 9.266 3.723 3.883 1 98.06 92 SER A N 1
ATOM 753 C CA . SER A 1 92 ? 9.602 2.631 2.975 1 98.06 92 SER A CA 1
ATOM 754 C C . SER A 1 92 ? 9.242 2.979 1.535 1 98.06 92 SER A C 1
ATOM 756 O O . SER A 1 92 ? 10.039 2.768 0.62 1 98.06 92 SER A O 1
ATOM 758 N N . LEU A 1 93 ? 8.125 3.516 1.294 1 98.38 93 LEU A N 1
ATOM 759 C CA . LEU A 1 93 ? 7.633 3.834 -0.041 1 98.38 93 LEU A CA 1
ATOM 760 C C . LEU A 1 93 ? 8.383 5.027 -0.628 1 98.38 93 LEU A C 1
ATOM 762 O O . LEU A 1 93 ? 8.672 5.055 -1.826 1 98.38 93 LEU A O 1
ATOM 766 N N . GLU A 1 94 ? 8.68 6 0.205 1 98.5 94 GLU A N 1
ATOM 767 C CA . GLU A 1 94 ? 9.422 7.164 -0.255 1 98.5 94 GLU A CA 1
ATOM 768 C C . GLU A 1 94 ? 10.836 6.781 -0.685 1 98.5 94 GLU A C 1
ATOM 770 O O . GLU A 1 94 ? 11.391 7.363 -1.621 1 98.5 94 GLU A O 1
ATOM 775 N N . LEU A 1 95 ? 11.422 5.848 0.066 1 98.62 95 LEU A N 1
ATOM 776 C CA . LEU A 1 95 ? 12.75 5.383 -0.307 1 98.62 95 LEU A CA 1
ATOM 777 C C . LEU A 1 95 ? 12.719 4.668 -1.654 1 98.62 95 LEU A C 1
ATOM 779 O O . LEU A 1 95 ? 13.609 4.859 -2.484 1 98.62 95 LEU A O 1
ATOM 783 N N . LEU A 1 96 ? 11.695 3.895 -1.865 1 98.62 96 LEU A N 1
ATOM 784 C CA . LEU A 1 96 ? 11.539 3.283 -3.182 1 98.62 96 LEU A CA 1
ATOM 785 C C . LEU A 1 96 ? 11.312 4.348 -4.25 1 98.62 96 LEU A C 1
ATOM 787 O O . LEU A 1 96 ? 11.867 4.254 -5.348 1 98.62 96 LEU A O 1
ATOM 791 N N . SER A 1 97 ? 10.516 5.312 -3.936 1 98.69 97 SER A N 1
ATOM 792 C CA . SER A 1 97 ? 10.18 6.391 -4.863 1 98.69 97 SER A CA 1
ATOM 793 C C . SER A 1 97 ? 11.43 7.129 -5.324 1 98.69 97 SER A C 1
ATOM 795 O O . SER A 1 97 ? 11.641 7.324 -6.523 1 98.69 97 SER A O 1
ATOM 797 N N . ILE A 1 98 ? 12.242 7.492 -4.383 1 98.75 98 ILE A N 1
ATOM 798 C CA . ILE A 1 98 ? 13.414 8.289 -4.738 1 98.75 98 ILE A CA 1
ATOM 799 C C . ILE A 1 98 ? 14.422 7.422 -5.492 1 98.75 98 ILE A C 1
ATOM 801 O O . ILE A 1 98 ? 15.117 7.902 -6.391 1 98.75 98 ILE A O 1
ATOM 805 N N . LYS A 1 99 ? 14.531 6.133 -5.109 1 98.69 99 LYS A N 1
ATOM 806 C CA . LYS A 1 99 ? 15.367 5.199 -5.855 1 98.69 99 LYS A CA 1
ATOM 807 C C . LYS A 1 99 ? 14.984 5.172 -7.332 1 98.69 99 LYS A C 1
ATOM 809 O O . LYS A 1 99 ? 15.836 5.348 -8.203 1 98.69 99 LYS A O 1
ATOM 814 N N . LEU A 1 100 ? 13.742 4.98 -7.594 1 98.69 100 LEU A N 1
ATOM 815 C CA . LEU A 1 100 ? 13.258 4.871 -8.961 1 98.69 100 LEU A CA 1
ATOM 816 C C . LEU A 1 100 ? 13.391 6.203 -9.695 1 98.69 100 LEU A C 1
ATOM 818 O O . LEU A 1 100 ? 13.75 6.238 -10.875 1 98.69 100 LEU A O 1
ATOM 822 N N . ALA A 1 101 ? 13.07 7.285 -9.016 1 98.75 101 ALA A N 1
ATOM 823 C CA . ALA A 1 101 ? 13.188 8.602 -9.633 1 98.75 101 ALA A CA 1
ATOM 824 C C . ALA A 1 101 ? 14.633 8.891 -10.031 1 98.75 101 ALA A C 1
ATOM 826 O O . ALA A 1 101 ? 14.883 9.492 -11.078 1 98.75 101 ALA A O 1
ATOM 827 N N . THR A 1 102 ? 15.562 8.523 -9.164 1 98.75 102 THR A N 1
ATOM 828 C CA . THR A 1 102 ? 16.984 8.734 -9.43 1 98.75 102 THR A CA 1
ATOM 829 C C . THR A 1 102 ? 17.422 7.977 -10.688 1 98.75 102 THR A C 1
ATOM 831 O O . THR A 1 102 ? 18.234 8.469 -11.461 1 98.75 102 THR A O 1
ATOM 834 N N . LEU A 1 103 ? 16.844 6.832 -10.891 1 98.19 103 LEU A N 1
ATOM 835 C CA . LEU A 1 103 ? 17.188 5.992 -12.039 1 98.19 103 LEU A CA 1
ATOM 836 C C . LEU A 1 103 ? 16.5 6.496 -13.297 1 98.19 103 LEU A C 1
ATOM 838 O O . LEU A 1 103 ? 17.031 6.355 -14.398 1 98.19 103 LEU A O 1
ATOM 842 N N . ASN A 1 104 ? 15.375 7.199 -13.148 1 98.06 104 ASN A N 1
ATOM 843 C CA . ASN A 1 104 ? 14.5 7.352 -14.312 1 98.06 104 ASN A CA 1
ATOM 844 C C . ASN A 1 104 ? 14.391 8.812 -14.742 1 98.06 104 ASN A C 1
ATOM 846 O O . ASN A 1 104 ? 13.828 9.109 -15.797 1 98.06 104 ASN A O 1
ATOM 850 N N . TRP A 1 105 ? 14.82 9.703 -13.914 1 97.94 105 TRP A N 1
ATOM 851 C CA . TRP A 1 105 ? 14.586 11.102 -14.273 1 97.94 105 TRP A CA 1
ATOM 852 C C . TRP A 1 105 ? 15.258 11.445 -15.594 1 97.94 105 TRP A C 1
ATOM 854 O O . TRP A 1 105 ? 16.234 10.812 -15.984 1 97.94 105 TRP A O 1
ATOM 864 N N . ASN A 1 106 ? 14.703 12.359 -16.328 1 98.12 106 ASN A N 1
ATOM 865 C CA . ASN A 1 106 ? 15.258 12.977 -17.531 1 98.12 106 ASN A CA 1
ATOM 866 C C . ASN A 1 106 ? 15.016 14.484 -17.547 1 98.12 106 ASN A C 1
ATOM 868 O O . ASN A 1 106 ? 14.352 15.023 -16.656 1 98.12 106 ASN A O 1
ATOM 872 N N . GLU A 1 107 ? 15.508 15.094 -18.516 1 97.38 107 GLU A N 1
ATOM 873 C CA . GLU A 1 107 ? 15.477 16.562 -18.578 1 97.38 107 GLU A CA 1
ATOM 874 C C . GLU A 1 107 ? 14.039 17.062 -18.703 1 97.38 107 GLU A C 1
ATOM 876 O O . GLU A 1 107 ? 13.727 18.172 -18.234 1 97.38 107 GLU A O 1
ATOM 881 N N . GLU A 1 108 ? 13.18 16.266 -19.156 1 97.38 108 GLU A N 1
ATOM 882 C CA . GLU A 1 108 ? 11.797 16.688 -19.375 1 97.38 108 GLU A CA 1
ATOM 883 C C . GLU A 1 108 ? 10.977 16.562 -18.109 1 97.38 108 GLU A C 1
ATOM 885 O O . GLU A 1 108 ? 10.227 17.469 -17.75 1 97.38 108 GLU A O 1
ATOM 890 N N . ASN A 1 109 ? 11.164 15.492 -17.438 1 97.12 109 ASN A N 1
ATOM 891 C CA . ASN A 1 109 ? 10.289 15.242 -16.297 1 97.12 109 ASN A CA 1
ATOM 892 C C . ASN A 1 109 ? 10.844 15.867 -15.016 1 97.12 109 ASN A C 1
ATOM 894 O O . ASN A 1 109 ? 10.086 16.172 -14.086 1 97.12 109 ASN A O 1
ATOM 898 N N . ILE A 1 110 ? 12.156 16.203 -14.953 1 98.19 110 ILE A N 1
ATOM 899 C CA . ILE A 1 110 ? 12.766 16.75 -13.75 1 98.19 110 ILE A CA 1
ATOM 900 C C . ILE A 1 110 ? 12.312 18.188 -13.547 1 98.19 110 ILE A C 1
ATOM 902 O O . ILE A 1 110 ? 12.336 18.703 -12.422 1 98.19 110 ILE A O 1
ATOM 906 N N . VAL A 1 111 ? 11.859 18.844 -14.617 1 98 111 VAL A N 1
ATOM 907 C CA . VAL A 1 111 ? 11.445 20.234 -14.602 1 98 111 VAL A CA 1
ATOM 908 C C . VAL A 1 111 ? 10.234 20.406 -13.68 1 98 111 VAL A C 1
ATOM 910 O O . VAL A 1 111 ? 10.086 21.438 -13.016 1 98 111 VAL A O 1
ATOM 913 N N . LEU A 1 112 ? 9.414 19.375 -13.602 1 97.25 112 LEU A N 1
ATOM 914 C CA . LEU A 1 112 ? 8.25 19.422 -12.727 1 97.25 112 LEU A CA 1
ATOM 915 C C . LEU A 1 112 ? 8.664 19.578 -11.273 1 97.25 112 LEU A C 1
ATOM 917 O O . LEU A 1 112 ? 8.039 20.328 -10.523 1 97.25 112 LEU A O 1
ATOM 921 N N . LEU A 1 113 ? 9.703 18.922 -10.906 1 97.94 113 LEU A N 1
ATOM 922 C CA . LEU A 1 113 ? 10.211 18.969 -9.547 1 97.94 113 LEU A CA 1
ATOM 923 C C . LEU A 1 113 ? 10.859 20.328 -9.258 1 97.94 113 LEU A C 1
ATOM 925 O O . LEU A 1 113 ? 10.648 20.891 -8.18 1 97.94 113 LEU A O 1
ATOM 929 N N . GLU A 1 114 ? 11.547 20.797 -10.227 1 98.19 114 GLU A N 1
ATOM 930 C CA . GLU A 1 114 ? 12.188 22.109 -10.117 1 98.19 114 GLU A CA 1
ATOM 931 C C . GLU A 1 114 ? 11.148 23.219 -9.969 1 98.19 114 GLU A C 1
ATOM 933 O O . GLU A 1 114 ? 11.312 24.125 -9.141 1 98.19 114 GLU A O 1
ATOM 938 N N . ASN A 1 115 ? 10.148 23.125 -10.734 1 98.12 115 ASN A N 1
ATOM 939 C CA . ASN A 1 115 ? 9.086 24.109 -10.68 1 98.12 115 ASN A CA 1
ATOM 940 C C . ASN A 1 115 ? 8.367 24.094 -9.336 1 98.12 115 ASN A C 1
ATOM 942 O O . ASN A 1 115 ? 8.031 25.141 -8.789 1 98.12 115 ASN A O 1
ATOM 946 N N . ASN A 1 116 ? 8.109 22.938 -8.844 1 97.75 116 ASN A N 1
ATOM 947 C CA . ASN A 1 116 ? 7.496 22.828 -7.523 1 97.75 116 ASN A CA 1
ATOM 948 C C . ASN A 1 116 ? 8.367 23.453 -6.445 1 97.75 116 ASN A C 1
ATOM 950 O O . ASN A 1 116 ? 7.875 24.188 -5.59 1 97.75 116 ASN A O 1
ATOM 954 N N . LEU A 1 117 ? 9.695 23.203 -6.512 1 96.94 117 LEU A N 1
ATOM 955 C CA . LEU A 1 117 ? 10.625 23.734 -5.527 1 96.94 117 LEU A CA 1
ATOM 956 C C . LEU A 1 117 ? 10.648 25.266 -5.578 1 96.94 117 LEU A C 1
ATOM 958 O O . LEU A 1 117 ? 10.734 25.922 -4.539 1 96.94 117 LEU A O 1
ATOM 962 N N . LEU A 1 118 ? 10.555 25.797 -6.797 1 96.44 118 LEU A N 1
ATOM 963 C CA . LEU A 1 118 ? 10.492 27.234 -6.957 1 96.44 118 LEU A CA 1
ATOM 964 C C . LEU A 1 118 ? 9.25 27.812 -6.281 1 96.44 118 LEU A C 1
ATOM 966 O O . LEU A 1 118 ? 9.312 28.859 -5.645 1 96.44 118 LEU A O 1
ATOM 970 N N . LYS A 1 119 ? 8.148 27.125 -6.434 1 95 119 LYS A N 1
ATOM 971 C CA . LYS A 1 119 ? 6.914 27.547 -5.77 1 95 119 LYS A CA 1
ATOM 972 C C . LYS A 1 119 ? 7.062 27.5 -4.254 1 95 119 LYS A C 1
ATOM 974 O O . LYS A 1 119 ? 6.582 28.391 -3.551 1 95 119 LYS A O 1
ATOM 979 N N . GLN A 1 120 ? 7.746 26.5 -3.732 1 93.06 120 GLN A N 1
ATOM 980 C CA . GLN A 1 120 ? 7.98 26.391 -2.297 1 93.06 120 GLN A CA 1
ATOM 981 C C . GLN A 1 120 ? 8.82 27.562 -1.788 1 93.06 120 GLN A C 1
ATOM 983 O O . GLN A 1 120 ? 8.484 28.172 -0.769 1 93.06 120 GLN A O 1
ATOM 988 N N . LYS A 1 121 ? 9.836 27.859 -2.51 1 92.38 121 LYS A N 1
ATOM 989 C CA . LYS A 1 121 ? 10.734 28.953 -2.131 1 92.38 121 LYS A CA 1
ATOM 990 C C . LYS A 1 121 ? 10 30.297 -2.123 1 92.38 121 LYS A C 1
ATOM 992 O O . LYS A 1 121 ? 10.188 31.094 -1.21 1 92.38 121 LYS A O 1
ATOM 997 N N . ASN A 1 122 ? 9.172 30.469 -3.066 1 91.12 122 ASN A N 1
ATOM 998 C CA . ASN A 1 122 ? 8.422 31.719 -3.168 1 91.12 122 ASN A CA 1
ATOM 999 C C . ASN A 1 122 ? 7.438 31.875 -2.014 1 91.12 122 ASN A C 1
ATOM 1001 O O . ASN A 1 122 ? 7.168 33 -1.57 1 91.12 122 ASN A O 1
ATOM 1005 N N . LEU A 1 123 ? 6.902 30.781 -1.578 1 85.19 123 LEU A N 1
ATOM 1006 C CA . LEU A 1 123 ? 5.941 30.797 -0.48 1 85.19 123 LEU A CA 1
ATOM 1007 C C . LEU A 1 123 ? 6.625 31.172 0.83 1 85.19 123 LEU A C 1
ATOM 1009 O O . LEU A 1 123 ? 5.992 31.734 1.728 1 85.19 123 LEU A O 1
ATOM 1013 N N . LEU A 1 124 ? 7.852 30.812 1.011 1 79.56 124 LEU A N 1
ATOM 1014 C CA . LEU A 1 124 ? 8.602 31.141 2.223 1 79.56 124 LEU A CA 1
ATOM 1015 C C . LEU A 1 124 ? 8.672 32.656 2.428 1 79.56 124 LEU A C 1
ATOM 1017 O O . LEU A 1 124 ? 8.719 33.125 3.564 1 79.56 124 LEU A O 1
ATOM 1021 N N . TYR A 1 125 ? 8.703 33.344 1.353 1 76.25 125 TYR A N 1
ATOM 1022 C CA . TYR A 1 125 ? 8.906 34.812 1.412 1 76.25 125 TYR A CA 1
ATOM 1023 C C . TYR A 1 125 ? 7.574 35.531 1.583 1 76.25 125 TYR A C 1
ATOM 1025 O O . TYR A 1 125 ? 7.547 36.719 1.82 1 76.25 125 TYR A O 1
ATOM 1033 N N . LYS A 1 126 ? 6.559 34.719 1.485 1 73.25 126 LYS A N 1
ATOM 1034 C CA . LYS A 1 126 ? 5.254 35.344 1.646 1 73.25 126 LYS A CA 1
ATOM 1035 C C . LYS A 1 126 ? 4.789 35.281 3.098 1 73.25 126 LYS A C 1
ATOM 1037 O O . LYS A 1 126 ? 4.836 34.219 3.727 1 73.25 126 LYS A O 1
ATOM 1042 N N . LYS A 1 127 ? 4.699 36.406 3.781 1 60.97 127 LYS A N 1
ATOM 1043 C CA . LYS A 1 127 ? 4.344 36.562 5.188 1 60.97 127 LYS A CA 1
ATOM 1044 C C . LYS A 1 127 ? 3.016 35.875 5.5 1 60.97 127 LYS A C 1
ATOM 1046 O O . LYS A 1 127 ? 2.844 35.312 6.574 1 60.97 127 LYS A O 1
ATOM 1051 N N . ASP A 1 128 ? 2.049 36.031 4.574 1 57.38 128 ASP A N 1
ATOM 1052 C CA . ASP A 1 128 ? 0.681 35.656 4.926 1 57.38 128 ASP A CA 1
ATOM 1053 C C . ASP A 1 128 ? 0.325 34.281 4.359 1 57.38 128 ASP A C 1
ATOM 1055 O O . ASP A 1 128 ? -0.848 34 4.121 1 57.38 128 ASP A O 1
ATOM 1059 N N . HIS A 1 129 ? 1.369 33.438 4.344 1 59.34 129 HIS A N 1
ATOM 1060 C CA . HIS A 1 129 ? 0.935 32.219 3.688 1 59.34 129 HIS A CA 1
ATOM 1061 C C . HIS A 1 129 ? 0.347 31.234 4.695 1 59.34 129 HIS A C 1
ATOM 1063 O O . HIS A 1 129 ? 0.787 31.188 5.848 1 59.34 129 HIS A O 1
ATOM 1069 N N . LYS A 1 130 ? -0.768 30.703 4.277 1 62.88 130 LYS A N 1
ATOM 1070 C CA . LYS A 1 130 ? -1.464 29.672 5.051 1 62.88 130 LYS A CA 1
ATOM 1071 C C . LYS A 1 130 ? -0.675 28.375 5.07 1 62.88 130 LYS A C 1
ATOM 1073 O O . LYS A 1 130 ? -0.191 27.922 4.031 1 62.88 130 LYS A O 1
ATOM 1078 N N . PRO A 1 131 ? -0.384 27.891 6.176 1 69.44 131 PRO A N 1
ATOM 1079 C CA . PRO A 1 131 ? 0.326 26.625 6.355 1 69.44 131 PRO A CA 1
ATOM 1080 C C . PRO A 1 131 ? -0.198 25.516 5.438 1 69.44 131 PRO A C 1
ATOM 1082 O O . PRO A 1 131 ? 0.575 24.672 4.984 1 69.44 131 PRO A O 1
ATOM 1085 N N . LEU A 1 132 ? -1.34 25.688 5.016 1 74.69 132 LEU A N 1
ATOM 1086 C CA . LEU A 1 132 ? -1.983 24.656 4.215 1 74.69 132 LEU A CA 1
ATOM 1087 C C . LEU A 1 132 ? -1.418 24.641 2.801 1 74.69 132 LEU A C 1
ATOM 1089 O O . LEU A 1 132 ? -1.285 23.562 2.197 1 74.69 132 LEU A O 1
ATOM 1093 N N . PHE A 1 133 ? -0.989 25.812 2.391 1 77.44 133 PHE A N 1
ATOM 1094 C CA . PHE A 1 133 ? -0.465 25.875 1.031 1 77.44 133 PHE A CA 1
ATOM 1095 C C . PHE A 1 133 ? 0.879 25.172 0.929 1 77.44 133 PHE A C 1
ATOM 1097 O O . PHE A 1 133 ? 1.158 24.5 -0.068 1 77.44 133 PHE A O 1
ATOM 1104 N N . PHE A 1 134 ? 1.7 25.328 1.885 1 82.81 134 PHE A N 1
ATOM 1105 C CA . PHE A 1 134 ? 2.992 24.641 1.851 1 82.81 134 PHE A CA 1
ATOM 1106 C C . PHE A 1 134 ? 2.816 23.141 1.928 1 82.81 134 PHE A C 1
ATOM 1108 O O . PHE A 1 134 ? 3.539 22.391 1.266 1 82.81 134 PHE A O 1
ATOM 1115 N N . LEU A 1 135 ? 1.925 22.734 2.734 1 82.5 135 LEU A N 1
ATOM 1116 C CA . LEU A 1 135 ? 1.673 21.312 2.869 1 82.5 135 LEU A CA 1
ATOM 1117 C C . LEU A 1 135 ? 1.252 20.703 1.535 1 82.5 135 LEU A C 1
ATOM 1119 O O . LEU A 1 135 ? 1.617 19.562 1.222 1 82.5 135 LEU A O 1
ATOM 1123 N N . GLU A 1 136 ? 0.508 21.453 0.802 1 85.12 136 GLU A N 1
ATOM 1124 C CA . GLU A 1 136 ? 0.082 21 -0.517 1 85.12 136 GLU A CA 1
ATOM 1125 C C . GLU A 1 136 ? 1.268 20.875 -1.471 1 85.12 136 GLU A C 1
ATOM 1127 O O . GLU A 1 136 ? 1.356 19.922 -2.246 1 85.12 136 GLU A O 1
ATOM 1132 N N . LEU A 1 137 ? 2.113 21.844 -1.427 1 90.44 137 LEU A N 1
ATOM 1133 C CA . LEU A 1 137 ? 3.305 21.812 -2.268 1 90.44 137 LEU A CA 1
ATOM 1134 C C . LEU A 1 137 ? 4.238 20.688 -1.847 1 90.44 137 LEU A C 1
ATOM 1136 O O . LEU A 1 137 ? 4.898 20.078 -2.689 1 90.44 137 LEU A O 1
ATOM 1140 N N . ASP A 1 138 ? 4.316 20.484 -0.55 1 91.75 138 ASP A N 1
ATOM 1141 C CA . ASP A 1 138 ? 5.105 19.375 -0.018 1 91.75 138 ASP A CA 1
ATOM 1142 C C . ASP A 1 138 ? 4.586 18.047 -0.535 1 91.75 138 ASP A C 1
ATOM 1144 O O . ASP A 1 138 ? 5.363 17.219 -1.016 1 91.75 138 ASP A O 1
ATOM 1148 N N . LYS A 1 139 ? 3.332 17.844 -0.467 1 91.38 139 LYS A N 1
ATOM 1149 C CA . LYS A 1 139 ? 2.688 16.641 -0.998 1 91.38 139 LYS A CA 1
ATOM 1150 C C . LYS A 1 139 ? 2.953 16.484 -2.494 1 91.38 139 LYS A C 1
ATOM 1152 O O . LYS A 1 139 ? 3.27 15.398 -2.967 1 91.38 139 LYS A O 1
ATOM 1157 N N . GLU A 1 140 ? 2.805 17.547 -3.17 1 94.69 140 GLU A N 1
ATOM 1158 C CA . GLU A 1 140 ? 3.025 17.531 -4.613 1 94.69 140 GLU A CA 1
ATOM 1159 C C . GLU A 1 140 ? 4.473 17.172 -4.949 1 94.69 140 GLU A C 1
ATOM 1161 O O . GLU A 1 140 ? 4.73 16.453 -5.906 1 94.69 140 GLU A O 1
ATOM 1166 N N . PHE A 1 141 ? 5.41 17.703 -4.203 1 97.56 141 PHE A N 1
ATOM 1167 C CA . PHE A 1 141 ? 6.828 17.422 -4.398 1 97.56 141 PHE A CA 1
ATOM 1168 C C . PHE A 1 141 ? 7.109 15.93 -4.336 1 97.56 141 PHE A C 1
ATOM 1170 O O . PHE A 1 141 ? 7.723 15.375 -5.246 1 97.56 141 PHE A O 1
ATOM 1177 N N . HIS A 1 142 ? 6.652 15.328 -3.354 1 97.56 142 HIS A N 1
ATOM 1178 C CA . HIS A 1 142 ? 6.859 13.891 -3.184 1 97.56 142 HIS A CA 1
ATOM 1179 C C . HIS A 1 142 ? 6.102 13.094 -4.238 1 97.56 142 HIS A C 1
ATOM 1181 O O . HIS A 1 142 ? 6.586 12.07 -4.715 1 97.56 142 HIS A O 1
ATOM 1187 N N . SER A 1 143 ? 4.93 13.602 -4.617 1 97.12 143 SER A N 1
ATOM 1188 C CA . SER A 1 143 ? 4.148 12.969 -5.672 1 97.12 143 SER A CA 1
ATOM 1189 C C . SER A 1 143 ? 4.887 13 -7.004 1 97.12 143 SER A C 1
ATOM 1191 O O . SER A 1 143 ? 4.848 12.031 -7.766 1 97.12 143 SER A O 1
ATOM 1193 N N . ILE A 1 144 ? 5.473 14.102 -7.246 1 98 144 ILE A N 1
ATOM 1194 C CA . ILE A 1 144 ? 6.223 14.258 -8.492 1 98 144 ILE A CA 1
ATOM 1195 C C . ILE A 1 144 ? 7.41 13.297 -8.5 1 98 144 ILE A C 1
ATOM 1197 O O . ILE A 1 144 ? 7.711 12.695 -9.531 1 98 144 ILE A O 1
ATOM 1201 N N . ILE A 1 145 ? 8.094 13.141 -7.375 1 98.69 145 ILE A N 1
ATOM 1202 C CA . ILE A 1 145 ? 9.188 12.18 -7.289 1 98.69 145 ILE A CA 1
ATOM 1203 C C . ILE A 1 145 ? 8.688 10.789 -7.668 1 98.69 145 ILE A C 1
ATOM 1205 O O . ILE A 1 145 ? 9.312 10.094 -8.469 1 98.69 145 ILE A O 1
ATOM 1209 N N . ALA A 1 146 ? 7.594 10.43 -7.113 1 98.19 146 ALA A N 1
ATOM 1210 C CA . ALA A 1 146 ? 7.004 9.133 -7.414 1 98.19 146 ALA A CA 1
ATOM 1211 C C . ALA A 1 146 ? 6.645 9.023 -8.898 1 98.19 146 ALA A C 1
ATOM 1213 O O . ALA A 1 146 ? 6.832 7.969 -9.508 1 98.19 146 ALA A O 1
ATOM 1214 N N . GLU A 1 147 ? 6.094 10.062 -9.43 1 97.69 147 GLU A N 1
ATOM 1215 C CA . GLU A 1 147 ? 5.723 10.086 -10.836 1 97.69 147 GLU A CA 1
ATOM 1216 C C . GLU A 1 147 ? 6.945 9.891 -11.734 1 97.69 147 GLU A C 1
ATOM 1218 O O . GLU A 1 147 ? 6.902 9.117 -12.695 1 97.69 147 GLU A O 1
ATOM 1223 N N . ILE A 1 148 ? 7.973 10.602 -11.406 1 98.12 148 ILE A N 1
ATOM 1224 C CA . ILE A 1 148 ? 9.219 10.484 -12.148 1 98.12 148 ILE A CA 1
ATOM 1225 C C . ILE A 1 148 ? 9.734 9.055 -12.07 1 98.12 148 ILE A C 1
ATOM 1227 O O . ILE A 1 148 ? 10.297 8.531 -13.039 1 98.12 148 ILE A O 1
ATOM 1231 N N . GLY A 1 149 ? 9.531 8.398 -10.969 1 97.94 149 GLY A N 1
ATOM 1232 C CA . GLY A 1 149 ? 9.969 7.027 -10.781 1 97.94 149 GLY A CA 1
ATOM 1233 C C . GLY A 1 149 ? 9.32 6.059 -11.758 1 97.94 149 GLY A C 1
ATOM 1234 O O . GLY A 1 149 ? 9.867 4.984 -12.023 1 97.94 149 GLY A O 1
ATOM 1235 N N . GLY A 1 150 ? 8.047 6.344 -12.133 1 96.62 150 GLY A N 1
ATOM 1236 C CA . GLY A 1 150 ? 7.414 5.598 -13.211 1 96.62 150 GLY A CA 1
ATOM 1237 C C . GLY A 1 150 ? 6.57 4.438 -12.719 1 96.62 150 GLY A C 1
ATOM 1238 O O . GLY A 1 150 ? 6.031 3.67 -13.516 1 96.62 150 GLY A O 1
ATOM 1239 N N . ASN A 1 151 ? 6.465 4.227 -11.492 1 96.75 151 ASN A N 1
ATOM 1240 C CA . ASN A 1 151 ? 5.602 3.191 -10.93 1 96.75 151 ASN A CA 1
ATOM 1241 C C . ASN A 1 151 ? 4.281 3.773 -10.43 1 96.75 151 ASN A C 1
ATOM 1243 O O . ASN A 1 151 ? 4.211 4.309 -9.32 1 96.75 151 ASN A O 1
ATOM 1247 N N . PHE A 1 152 ? 3.303 3.607 -11.148 1 92.31 152 PHE A N 1
ATOM 1248 C CA . PHE A 1 152 ? 2.027 4.246 -10.836 1 92.31 152 PHE A CA 1
ATOM 1249 C C . PHE A 1 152 ? 1.404 3.627 -9.594 1 92.31 152 PHE A C 1
ATOM 1251 O O . PHE A 1 152 ? 0.692 4.305 -8.852 1 92.31 152 PHE A O 1
ATOM 1258 N N . LEU A 1 153 ? 1.645 2.326 -9.297 1 92 153 LEU A N 1
ATOM 1259 C CA . LEU A 1 153 ? 1.161 1.7 -8.07 1 92 153 LEU A CA 1
ATOM 1260 C C . LEU A 1 153 ? 1.76 2.375 -6.844 1 92 153 LEU A C 1
ATOM 1262 O O . LEU A 1 153 ? 1.059 2.617 -5.859 1 92 153 LEU A O 1
ATOM 1266 N N . LEU A 1 154 ? 3.031 2.676 -6.973 1 96.75 154 LEU A N 1
ATOM 1267 C CA . LEU A 1 154 ? 3.75 3.344 -5.891 1 96.75 154 LEU A CA 1
ATOM 1268 C C . LEU A 1 154 ? 3.168 4.727 -5.625 1 96.75 154 LEU A C 1
ATOM 1270 O O . LEU A 1 154 ? 2.938 5.102 -4.473 1 96.75 154 LEU A O 1
ATOM 1274 N N . LYS A 1 155 ? 2.973 5.484 -6.691 1 95.81 155 LYS A N 1
ATOM 1275 C CA . LYS A 1 155 ? 2.412 6.824 -6.547 1 95.81 155 LYS A CA 1
ATOM 1276 C C . LYS A 1 155 ? 1.049 6.777 -5.863 1 95.81 155 LYS A C 1
ATOM 1278 O O . LYS A 1 155 ? 0.773 7.578 -4.965 1 95.81 155 LYS A O 1
ATOM 1283 N N . GLN A 1 156 ? 0.284 5.816 -6.215 1 89.44 156 GLN A N 1
ATOM 1284 C CA . GLN A 1 156 ? -1.049 5.676 -5.637 1 89.44 156 GLN A CA 1
ATOM 1285 C C . GLN A 1 156 ? -0.971 5.352 -4.145 1 89.44 156 GLN A C 1
ATOM 1287 O O . GLN A 1 156 ? -1.7 5.934 -3.342 1 89.44 156 GLN A O 1
ATOM 1292 N N . GLU A 1 157 ? -0.137 4.453 -3.811 1 91.81 157 GLU A N 1
ATOM 1293 C CA . GLU A 1 157 ? 0.026 4.086 -2.408 1 91.81 157 GLU A CA 1
ATOM 1294 C C . GLU A 1 157 ? 0.559 5.254 -1.587 1 91.81 157 GLU A C 1
ATOM 1296 O O . GLU A 1 157 ? 0.104 5.492 -0.467 1 91.81 157 GLU A O 1
ATOM 1301 N N . LEU A 1 158 ? 1.502 5.934 -2.158 1 95 158 LEU A N 1
ATOM 1302 C CA . LEU A 1 158 ? 2.123 7.055 -1.462 1 95 158 LEU A CA 1
ATOM 1303 C C . LEU A 1 158 ? 1.101 8.148 -1.175 1 95 158 LEU A C 1
ATOM 1305 O O . LEU A 1 158 ? 1.155 8.797 -0.126 1 95 158 LEU A O 1
ATOM 1309 N N . LEU A 1 159 ? 0.198 8.422 -2.07 1 89.81 159 LEU A N 1
ATOM 1310 C CA . LEU A 1 159 ? -0.819 9.453 -1.883 1 89.81 159 LEU A CA 1
ATOM 1311 C C . LEU A 1 159 ? -1.695 9.133 -0.675 1 89.81 159 LEU A C 1
ATOM 1313 O O . LEU A 1 159 ? -2.078 10.039 0.073 1 89.81 159 LEU A O 1
ATOM 1317 N N . LYS A 1 160 ? -2 7.887 -0.506 1 86.12 160 LYS A N 1
ATOM 1318 C CA . LYS A 1 160 ? -2.76 7.449 0.661 1 86.12 160 LYS A CA 1
ATOM 1319 C C . LYS A 1 160 ? -2.025 7.793 1.954 1 86.12 160 LYS A C 1
ATOM 1321 O O . LYS A 1 160 ? -2.615 8.359 2.877 1 86.12 160 LYS A O 1
ATOM 1326 N N . TYR A 1 161 ? -0.778 7.531 1.988 1 92.44 161 TYR A N 1
ATOM 1327 C CA . TYR A 1 161 ? -0.018 7.703 3.221 1 92.44 161 TYR A CA 1
ATOM 1328 C C . TYR A 1 161 ? 0.351 9.172 3.432 1 92.44 161 TYR A C 1
ATOM 1330 O O . TYR A 1 161 ? 0.587 9.602 4.562 1 92.44 161 TYR A O 1
ATOM 1338 N N . TYR A 1 162 ? 0.333 9.93 2.332 1 90.25 162 TYR A N 1
ATOM 1339 C CA . TYR A 1 162 ? 0.478 11.367 2.492 1 90.25 162 TYR A CA 1
ATOM 1340 C C . TYR A 1 162 ? -0.706 11.953 3.252 1 90.25 162 TYR A C 1
ATOM 1342 O O . TYR A 1 162 ? -0.527 12.773 4.16 1 90.25 162 TYR A O 1
ATOM 1350 N N . ASP A 1 163 ? -1.825 11.523 2.9 1 86.31 163 ASP A N 1
ATOM 1351 C CA . ASP A 1 163 ? -3.029 12.07 3.518 1 86.31 163 ASP A CA 1
ATOM 1352 C C . ASP A 1 163 ? -3.107 11.695 4.996 1 86.31 163 ASP A C 1
ATOM 1354 O O . ASP A 1 163 ? -3.482 12.523 5.832 1 86.31 163 ASP A O 1
ATOM 1358 N N . LEU A 1 164 ? -2.771 10.461 5.285 1 86.81 164 LEU A N 1
ATOM 1359 C CA . LEU A 1 164 ? -2.766 10.031 6.676 1 86.81 164 LEU A CA 1
ATOM 1360 C C . LEU A 1 164 ? -1.734 10.812 7.484 1 86.81 164 LEU A C 1
ATOM 1362 O O . LEU A 1 164 ? -2.018 11.25 8.602 1 86.81 164 LEU A O 1
ATOM 1366 N N . TYR A 1 165 ? -0.632 11 6.863 1 89.12 165 TYR A N 1
ATOM 1367 C CA . TYR A 1 165 ? 0.431 11.781 7.484 1 89.12 165 TYR A CA 1
ATOM 1368 C C . TYR A 1 165 ? 0.012 13.234 7.656 1 89.12 165 TYR A C 1
ATOM 1370 O O . TYR A 1 165 ? 0.318 13.859 8.672 1 89.12 165 TYR A O 1
ATOM 1378 N N . PHE A 1 166 ? -0.601 13.773 6.66 1 84.06 166 PHE A N 1
ATOM 1379 C CA . PHE A 1 166 ? -1.046 15.164 6.672 1 84.06 166 PHE A CA 1
ATOM 1380 C C . PHE A 1 166 ? -1.896 15.453 7.902 1 84.06 166 PHE A C 1
ATOM 1382 O O . PHE A 1 166 ? -1.755 16.5 8.531 1 84.06 166 PHE A O 1
ATOM 1389 N N . ARG A 1 167 ? -2.74 14.594 8.25 1 84.5 167 ARG A N 1
ATOM 1390 C CA . ARG A 1 167 ? -3.611 14.766 9.406 1 84.5 167 ARG A CA 1
ATOM 1391 C C . ARG A 1 167 ? -2.797 14.922 10.68 1 84.5 167 ARG A C 1
ATOM 1393 O O . ARG A 1 167 ? -3.09 15.789 11.508 1 84.5 167 ARG A O 1
ATOM 1400 N N . TYR A 1 168 ? -1.79 14.133 10.828 1 88.44 168 TYR A N 1
ATOM 1401 C CA . TYR A 1 168 ? -0.937 14.219 12.008 1 88.44 168 TYR A CA 1
ATOM 1402 C C . TYR A 1 168 ? -0.119 15.5 12.008 1 88.44 168 TYR A C 1
ATOM 1404 O O . TYR A 1 168 ? 0.092 16.109 13.055 1 88.44 168 TYR A O 1
ATOM 1412 N N . ASN A 1 169 ? 0.355 15.82 10.82 1 84.69 169 ASN A N 1
ATOM 1413 C CA . ASN A 1 169 ? 1.096 17.062 10.695 1 84.69 169 ASN A CA 1
ATOM 1414 C C . ASN A 1 169 ? 0.225 18.281 11.039 1 84.69 169 ASN A C 1
ATOM 1416 O O . ASN A 1 169 ? 0.665 19.188 11.75 1 84.69 169 ASN A O 1
ATOM 1420 N N . TYR A 1 170 ? -0.921 18.281 10.523 1 79.88 170 TYR A N 1
ATOM 1421 C CA . TYR A 1 170 ? -1.864 19.344 10.828 1 79.88 170 TYR A CA 1
ATOM 1422 C C . TYR A 1 170 ? -2.158 19.406 12.328 1 79.88 170 TYR A C 1
ATOM 1424 O O . TYR A 1 170 ? -2.182 20.484 12.914 1 79.88 170 TYR A O 1
ATOM 1432 N N . PHE A 1 171 ? -2.361 18.312 12.922 1 81.88 171 PHE A N 1
ATOM 1433 C CA . PHE A 1 171 ? -2.664 18.188 14.344 1 81.88 171 PHE A CA 1
ATOM 1434 C C . PHE A 1 171 ? -1.518 18.734 15.188 1 81.88 171 PHE A C 1
ATOM 1436 O O . PHE A 1 171 ? -1.746 19.422 16.188 1 81.88 171 PHE A O 1
ATOM 1443 N N . CYS A 1 172 ? -0.347 18.422 14.812 1 83.25 172 CYS A N 1
ATOM 1444 C CA . CYS A 1 172 ? 0.825 18.797 15.586 1 83.25 172 CYS A CA 1
ATOM 1445 C C . CYS A 1 172 ? 1.202 20.25 15.328 1 83.25 172 CYS A C 1
ATOM 1447 O O . CYS A 1 172 ? 1.943 20.859 16.109 1 83.25 172 CYS A O 1
ATOM 1449 N N . GLY A 1 173 ? 0.561 20.922 14.344 1 69.62 173 GLY A N 1
ATOM 1450 C CA . GLY A 1 173 ? 0.859 22.312 14.047 1 69.62 173 GLY A CA 1
ATOM 1451 C C . GLY A 1 173 ? 2.064 22.484 13.148 1 69.62 173 GLY A C 1
ATOM 1452 O O . GLY A 1 173 ? 3.139 21.953 13.422 1 69.62 173 GLY A O 1
ATOM 1453 N N . PHE A 1 174 ? 1.913 22.75 11.758 1 62.53 174 PHE A N 1
ATOM 1454 C CA . PHE A 1 174 ? 2.91 22.938 10.711 1 62.53 174 PHE A CA 1
ATOM 1455 C C . PHE A 1 174 ? 3.783 24.156 11 1 62.53 174 PHE A C 1
ATOM 1457 O O . PHE A 1 174 ? 4.684 24.469 10.227 1 62.53 174 PHE A O 1
ATOM 1464 N N . LYS A 1 175 ? 3.779 24.672 12.047 1 59.12 175 LYS A N 1
ATOM 1465 C CA . LYS A 1 175 ? 4.344 26.016 12.109 1 59.12 175 LYS A CA 1
ATOM 1466 C C . LYS A 1 175 ? 5.824 26.016 11.734 1 59.12 175 LYS A C 1
ATOM 1468 O O . LYS A 1 175 ? 6.273 26.859 10.961 1 59.12 175 LYS A O 1
ATOM 1473 N N . SER A 1 176 ? 6.727 25.344 12.375 1 57.75 176 SER A N 1
ATOM 1474 C CA . SER A 1 176 ? 8.109 25.781 12.523 1 57.75 176 SER A CA 1
ATOM 1475 C C . SER A 1 176 ? 9.031 25.031 11.57 1 57.75 176 SER A C 1
ATOM 1477 O O . SER A 1 176 ? 10.25 25.234 11.602 1 57.75 176 SER A O 1
ATOM 1479 N N . ARG A 1 177 ? 8.539 24.484 10.383 1 71.19 177 ARG A N 1
ATOM 1480 C CA . ARG A 1 177 ? 9.617 23.719 9.766 1 71.19 177 ARG A CA 1
ATOM 1481 C C . ARG A 1 177 ? 9.625 23.906 8.258 1 71.19 177 ARG A C 1
ATOM 1483 O O . ARG A 1 177 ? 10.211 23.094 7.527 1 71.19 177 ARG A O 1
ATOM 1490 N N . LYS A 1 178 ? 9.125 25.047 7.824 1 77.19 178 LYS A N 1
ATOM 1491 C CA . LYS A 1 178 ? 9 25.219 6.379 1 77.19 178 LYS A CA 1
ATOM 1492 C C . LYS A 1 178 ? 10.352 25.5 5.738 1 77.19 178 LYS A C 1
ATOM 1494 O O . LYS A 1 178 ? 10.664 24.984 4.668 1 77.19 178 LYS A O 1
ATOM 1499 N N . ASP A 1 179 ? 11.117 26.312 6.469 1 80.62 179 ASP A N 1
ATOM 1500 C CA . ASP A 1 179 ? 12.422 26.672 5.926 1 80.62 179 ASP A CA 1
ATOM 1501 C C . ASP A 1 179 ? 13.328 25.453 5.805 1 80.62 179 ASP A C 1
ATOM 1503 O O . ASP A 1 179 ? 14 25.266 4.789 1 80.62 179 ASP A O 1
ATOM 1507 N N . TYR A 1 180 ? 13.336 24.656 6.77 1 86.81 180 TYR A N 1
ATOM 1508 C CA . TYR A 1 180 ? 14.156 23.453 6.75 1 86.81 180 TYR A CA 1
ATOM 1509 C C . TYR A 1 180 ? 13.672 22.469 5.684 1 86.81 180 TYR A C 1
ATOM 1511 O O . TYR A 1 180 ? 14.477 21.828 5.008 1 86.81 180 TYR A O 1
ATOM 1519 N N . ALA A 1 181 ? 12.406 22.438 5.492 1 90.5 181 ALA A N 1
ATOM 1520 C CA . ALA A 1 181 ? 11.828 21.516 4.523 1 90.5 181 ALA A CA 1
ATOM 1521 C C . ALA A 1 181 ? 12.242 21.891 3.1 1 90.5 181 ALA A C 1
ATOM 1523 O O . ALA A 1 181 ? 12.555 21 2.291 1 90.5 181 ALA A O 1
ATOM 1524 N N . VAL A 1 182 ? 12.266 23.172 2.834 1 93.19 182 VAL A N 1
ATOM 1525 C CA . VAL A 1 182 ? 12.625 23.625 1.496 1 93.19 182 VAL A CA 1
ATOM 1526 C C . VAL A 1 182 ? 14.078 23.266 1.2 1 93.19 182 VAL A C 1
ATOM 1528 O O . VAL A 1 182 ? 14.398 22.797 0.108 1 93.19 182 VAL A O 1
ATOM 1531 N N . VAL A 1 183 ? 14.953 23.469 2.166 1 95.12 183 VAL A N 1
ATOM 1532 C CA . VAL A 1 183 ? 16.359 23.141 2.006 1 95.12 183 VAL A CA 1
ATOM 1533 C C . VAL A 1 183 ? 16.531 21.641 1.812 1 95.12 183 VAL A C 1
ATOM 1535 O O . VAL A 1 183 ? 17.312 21.203 0.97 1 95.12 183 VAL A O 1
ATOM 1538 N N . GLU A 1 184 ? 15.859 20.891 2.57 1 96.62 184 GLU A N 1
ATOM 1539 C CA . GLU A 1 184 ? 15.914 19.438 2.441 1 96.62 184 GLU A CA 1
ATOM 1540 C C . GLU A 1 184 ? 15.43 18.984 1.066 1 96.62 184 GLU A C 1
ATOM 1542 O O . GLU A 1 184 ? 16 18.078 0.467 1 96.62 184 GLU A O 1
ATOM 1547 N N . HIS A 1 185 ? 14.367 19.625 0.546 1 97.69 185 HIS A N 1
ATOM 1548 C CA . HIS A 1 185 ? 13.852 19.281 -0.775 1 97.69 185 HIS A CA 1
ATOM 1549 C C . HIS A 1 185 ? 14.844 19.656 -1.868 1 97.69 185 HIS A C 1
ATOM 1551 O O . HIS A 1 185 ? 15 18.938 -2.854 1 97.69 185 HIS A O 1
ATOM 1557 N N . GLU A 1 186 ? 15.508 20.734 -1.637 1 97.56 186 GLU A N 1
ATOM 1558 C CA . GLU A 1 186 ? 16.562 21.125 -2.568 1 97.56 186 GLU A CA 1
ATOM 1559 C C . GLU A 1 186 ? 17.672 20.078 -2.613 1 97.56 186 GLU A C 1
ATOM 1561 O O . GLU A 1 186 ? 18.172 19.75 -3.689 1 97.56 186 GLU A O 1
ATOM 1566 N N . ASN A 1 187 ? 18.078 19.641 -1.489 1 98.06 187 ASN A N 1
ATOM 1567 C CA . ASN A 1 187 ? 19.094 18.609 -1.403 1 98.06 187 ASN A CA 1
ATOM 1568 C C . ASN A 1 187 ? 18.656 17.312 -2.092 1 98.06 187 ASN A C 1
ATOM 1570 O O . ASN A 1 187 ? 19.453 16.672 -2.771 1 98.06 187 ASN A O 1
ATOM 1574 N N . LEU A 1 188 ? 17.438 16.969 -1.915 1 98.62 188 LEU A N 1
ATOM 1575 C CA . LEU A 1 188 ? 16.906 15.781 -2.557 1 98.62 188 LEU A CA 1
ATOM 1576 C C . LEU A 1 188 ? 16.984 15.898 -4.074 1 98.62 188 LEU A C 1
ATOM 1578 O O . LEU A 1 188 ? 17.391 14.961 -4.758 1 98.62 188 LEU A O 1
ATOM 1582 N N . LEU A 1 189 ? 16.516 17.062 -4.582 1 98.56 189 LEU A N 1
ATOM 1583 C CA . LEU A 1 189 ? 16.594 17.297 -6.02 1 98.56 189 LEU A CA 1
ATOM 1584 C C . LEU A 1 189 ? 18.031 17.156 -6.52 1 98.56 189 LEU A C 1
ATOM 1586 O O . LEU A 1 189 ? 18.266 16.531 -7.543 1 98.56 189 LEU A O 1
ATOM 1590 N N . THR A 1 190 ? 18.922 17.734 -5.77 1 98.44 190 THR A N 1
ATOM 1591 C CA . THR A 1 190 ? 20.328 17.672 -6.121 1 98.44 190 THR A CA 1
ATOM 1592 C C . THR A 1 190 ? 20.828 16.234 -6.164 1 98.44 190 THR A C 1
ATOM 1594 O O . THR A 1 190 ? 21.516 15.828 -7.102 1 98.44 190 THR A O 1
ATOM 1597 N N . MET A 1 191 ? 20.469 15.461 -5.152 1 98.38 191 MET A N 1
ATOM 1598 C CA . MET A 1 191 ? 20.906 14.07 -5.086 1 98.38 191 MET A CA 1
ATOM 1599 C C . MET A 1 191 ? 20.297 13.242 -6.211 1 98.38 191 MET A C 1
ATOM 1601 O O . MET A 1 191 ? 20.953 12.367 -6.773 1 98.38 191 MET A O 1
ATOM 1605 N N . ILE A 1 192 ? 19.031 13.5 -6.574 1 98.56 192 ILE A N 1
ATOM 1606 C CA . ILE A 1 192 ? 18.375 12.812 -7.676 1 98.56 192 ILE A CA 1
ATOM 1607 C C . ILE A 1 192 ? 19.156 13.047 -8.969 1 98.56 192 ILE A C 1
ATOM 1609 O O . ILE A 1 192 ? 19.406 12.109 -9.734 1 98.56 192 ILE A O 1
ATOM 1613 N N . LYS A 1 193 ? 19.594 14.203 -9.18 1 98.19 193 LYS A N 1
ATOM 1614 C CA . LYS A 1 193 ? 20.234 14.602 -10.43 1 98.19 193 LYS A CA 1
ATOM 1615 C C . LYS A 1 193 ? 21.609 13.969 -10.562 1 98.19 193 LYS A C 1
ATOM 1617 O O . LYS A 1 193 ? 22.156 13.875 -11.664 1 98.19 193 LYS A O 1
ATOM 1622 N N . THR A 1 194 ? 22.203 13.484 -9.461 1 97.56 194 THR A N 1
ATOM 1623 C CA . THR A 1 194 ? 23.5 12.844 -9.508 1 97.56 194 THR A CA 1
ATOM 1624 C C . THR A 1 194 ? 23.391 11.438 -10.102 1 97.56 194 THR A C 1
ATOM 1626 O O . THR A 1 194 ? 24.406 10.836 -10.469 1 97.56 194 THR A O 1
ATOM 1629 N N . ARG A 1 195 ? 22.219 10.867 -10.023 1 97.94 195 ARG A N 1
ATOM 1630 C CA . ARG A 1 195 ? 21.922 9.5 -10.453 1 97.94 195 ARG A CA 1
ATOM 1631 C C . ARG A 1 195 ? 22.609 8.477 -9.547 1 97.94 195 ARG A C 1
ATOM 1633 O O . ARG A 1 195 ? 22.75 7.312 -9.914 1 97.94 195 ARG A O 1
ATOM 1640 N N . ASN A 1 196 ? 23.016 8.945 -8.469 1 98.19 196 ASN A N 1
ATOM 1641 C CA . ASN A 1 196 ? 23.547 8.055 -7.438 1 98.19 196 ASN A CA 1
ATOM 1642 C C . ASN A 1 196 ? 22.453 7.613 -6.469 1 98.19 196 ASN A C 1
ATOM 1644 O O . ASN A 1 196 ? 22.109 8.344 -5.535 1 98.19 196 ASN A O 1
ATOM 1648 N N . VAL A 1 197 ? 22.031 6.422 -6.617 1 98.19 197 VAL A N 1
ATOM 1649 C CA . VAL A 1 197 ? 20.891 5.887 -5.898 1 98.19 197 VAL A CA 1
ATOM 1650 C C . VAL A 1 197 ? 21.172 5.867 -4.398 1 98.19 197 VAL A C 1
ATOM 1652 O O . VAL A 1 197 ? 20.328 6.273 -3.592 1 98.19 197 VAL A O 1
ATOM 1655 N N . ASN A 1 198 ? 22.328 5.449 -4.039 1 97.81 198 ASN A N 1
ATOM 1656 C CA . ASN A 1 198 ? 22.688 5.352 -2.625 1 97.81 198 ASN A CA 1
ATOM 1657 C C . ASN A 1 198 ? 22.656 6.719 -1.946 1 97.81 198 ASN A C 1
ATOM 1659 O O . ASN A 1 198 ? 22.141 6.855 -0.834 1 97.81 198 ASN A O 1
ATOM 1663 N N . LEU A 1 199 ? 23.156 7.707 -2.637 1 97.94 199 LEU A N 1
ATOM 1664 C CA . LEU A 1 199 ? 23.172 9.062 -2.088 1 97.94 199 LEU A CA 1
ATOM 1665 C C . LEU A 1 199 ? 21.75 9.609 -1.964 1 97.94 199 LEU A C 1
ATOM 1667 O O . LEU A 1 199 ? 21.406 10.203 -0.941 1 97.94 199 LEU A O 1
ATOM 1671 N N . SER A 1 200 ? 20.969 9.414 -2.971 1 98.5 200 SER A N 1
ATOM 1672 C CA . SER A 1 200 ? 19.594 9.93 -2.949 1 98.5 200 SER A CA 1
ATOM 1673 C C . SER A 1 200 ? 18.766 9.25 -1.866 1 98.5 200 SER A C 1
ATOM 1675 O O . SER A 1 200 ? 18 9.906 -1.163 1 98.5 200 SER A O 1
ATOM 1677 N N . MET A 1 201 ? 18.969 7.965 -1.723 1 98.44 201 MET A N 1
ATOM 1678 C CA . MET A 1 201 ?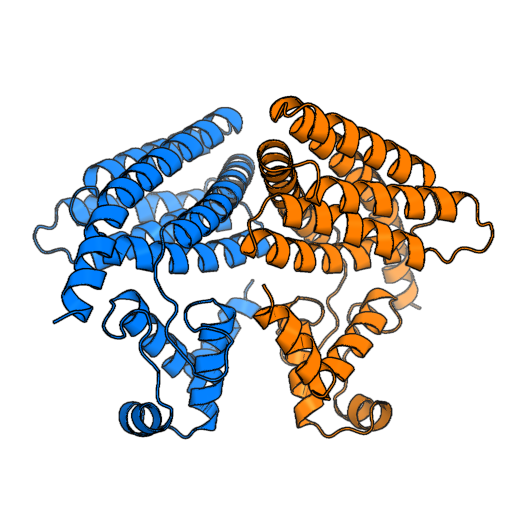 18.234 7.223 -0.708 1 98.44 201 MET A CA 1
ATOM 1679 C C . MET A 1 201 ? 18.656 7.641 0.695 1 98.44 201 MET A C 1
ATOM 1681 O O . MET A 1 201 ? 17.812 7.762 1.592 1 98.44 201 MET A O 1
ATOM 1685 N N . SER A 1 202 ? 19.938 7.863 0.858 1 98.38 202 SER A N 1
ATOM 1686 C CA . SER A 1 202 ? 20.438 8.328 2.148 1 98.38 202 SER A CA 1
ATOM 1687 C C . SER A 1 202 ? 19.859 9.695 2.506 1 98.38 202 SER A C 1
ATOM 1689 O O . SER A 1 202 ? 19.469 9.93 3.654 1 98.38 202 SER A O 1
ATOM 1691 N N . GLU A 1 203 ? 19.812 10.562 1.551 1 98.31 203 GLU A N 1
ATOM 1692 C CA . GLU A 1 203 ? 19.25 11.891 1.771 1 98.31 203 GLU A CA 1
ATOM 1693 C C . GLU A 1 203 ? 17.766 11.812 2.119 1 98.31 203 GLU A C 1
ATOM 1695 O O . GLU A 1 203 ? 17.297 12.516 3.012 1 98.31 203 GLU A O 1
ATOM 1700 N N . MET A 1 204 ? 17.031 10.969 1.42 1 98.62 204 MET A N 1
ATOM 1701 C CA . MET A 1 204 ? 15.602 10.797 1.708 1 98.62 204 MET A CA 1
ATOM 1702 C C . MET A 1 204 ? 15.398 10.227 3.105 1 98.62 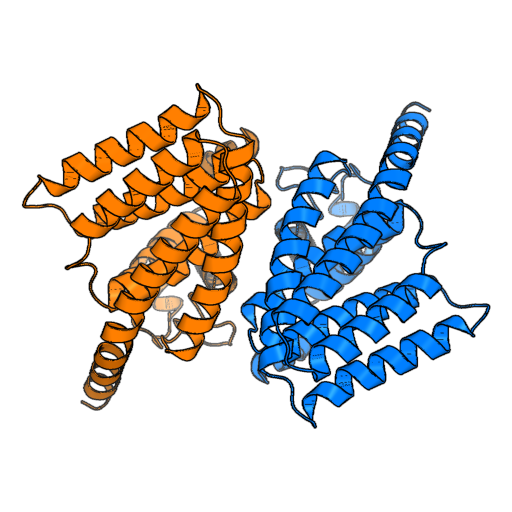204 MET A C 1
ATOM 1704 O O . MET A 1 204 ? 14.492 10.648 3.83 1 98.62 204 MET A O 1
ATOM 1708 N N . LYS A 1 205 ? 16.234 9.273 3.441 1 98.12 205 LYS A N 1
ATOM 1709 C CA . LYS A 1 205 ? 16.141 8.703 4.781 1 98.12 205 LYS A CA 1
ATOM 1710 C C . LYS A 1 205 ? 16.344 9.766 5.852 1 98.12 205 LYS A C 1
ATOM 1712 O O . LYS A 1 205 ? 15.609 9.805 6.844 1 98.12 205 LYS A O 1
ATOM 1717 N N . SER A 1 206 ? 17.328 10.609 5.637 1 97.75 206 SER A N 1
ATOM 1718 C CA . SER A 1 206 ? 17.594 11.711 6.559 1 97.75 206 SER A CA 1
ATOM 1719 C C . SER A 1 206 ? 16.438 12.688 6.617 1 97.75 206 SER A C 1
ATOM 1721 O O . SER A 1 206 ? 16.016 13.094 7.699 1 97.75 206 SER A O 1
ATOM 1723 N N . HIS A 1 207 ? 15.867 13.047 5.488 1 96.94 207 HIS A N 1
ATOM 1724 C CA . HIS A 1 207 ? 14.727 13.945 5.398 1 96.94 207 HIS A CA 1
ATOM 1725 C C . HIS A 1 207 ? 13.523 13.375 6.145 1 96.94 207 HIS A C 1
ATOM 1727 O O . HIS A 1 207 ? 12.898 14.078 6.949 1 96.94 207 HIS A O 1
ATOM 1733 N N . MET A 1 208 ? 13.266 12.125 5.918 1 96.56 208 MET A N 1
ATOM 1734 C CA . MET A 1 208 ? 12.133 11.469 6.57 1 96.56 208 MET A CA 1
ATOM 1735 C C . MET A 1 208 ? 12.352 11.383 8.078 1 96.56 208 MET A C 1
ATOM 1737 O O . MET A 1 208 ? 11.406 11.523 8.852 1 96.56 208 MET A O 1
ATOM 1741 N N . GLY A 1 209 ? 13.586 11.094 8.445 1 95.75 209 GLY A N 1
ATOM 1742 C CA . GLY A 1 209 ? 13.922 11.078 9.859 1 95.75 209 GLY A CA 1
ATOM 1743 C C . GLY A 1 209 ? 13.633 12.398 10.555 1 95.75 209 GLY A C 1
ATOM 1744 O O . GLY A 1 209 ? 13.086 12.422 11.656 1 95.75 209 GLY A O 1
ATOM 1745 N N . ASN A 1 210 ? 14.047 13.523 9.914 1 93.25 210 ASN A N 1
ATOM 1746 C CA . ASN A 1 210 ? 13.797 14.852 10.453 1 93.25 210 ASN A CA 1
ATOM 1747 C C . ASN A 1 210 ? 12.305 15.133 10.586 1 93.25 210 ASN A C 1
ATOM 1749 O O . ASN A 1 210 ? 11.859 15.68 11.602 1 93.25 210 ASN A O 1
ATOM 1753 N N . VAL A 1 211 ? 11.578 14.773 9.578 1 91.12 211 VAL A N 1
ATOM 1754 C CA . VAL A 1 211 ? 10.133 14.953 9.586 1 91.12 211 VAL A CA 1
ATOM 1755 C C . VAL A 1 211 ? 9.508 14.156 10.727 1 91.12 211 VAL A C 1
ATOM 1757 O O . VAL A 1 211 ? 8.672 14.672 11.469 1 91.12 211 VAL A O 1
ATOM 1760 N N . ASN A 1 212 ? 9.93 12.906 10.812 1 93.06 212 ASN A N 1
ATOM 1761 C CA . ASN A 1 212 ? 9.422 12.023 11.852 1 93.06 212 ASN A CA 1
ATOM 1762 C C . ASN A 1 212 ? 9.695 12.586 13.25 1 93.06 212 ASN A C 1
ATOM 1764 O O . ASN A 1 212 ? 8.812 12.586 14.102 1 93.06 212 ASN A O 1
ATOM 1768 N N . ASN A 1 213 ? 10.898 13.023 13.484 1 91.81 213 ASN A N 1
ATOM 1769 C CA . ASN A 1 213 ? 11.281 13.562 14.789 1 91.81 213 ASN A CA 1
ATOM 1770 C C . ASN A 1 213 ? 10.422 14.758 15.172 1 91.81 213 ASN A C 1
ATOM 1772 O O . ASN A 1 213 ? 10.008 14.883 16.328 1 91.81 213 ASN A O 1
ATOM 1776 N N . ASN A 1 214 ? 10.156 15.602 14.25 1 88.06 214 ASN A N 1
ATOM 1777 C CA . ASN A 1 214 ? 9.344 16.781 14.508 1 88.06 214 ASN A CA 1
ATOM 1778 C C . ASN A 1 214 ? 7.922 16.406 14.914 1 88.06 214 ASN A C 1
ATOM 1780 O O . ASN A 1 214 ? 7.359 17 15.836 1 88.06 214 ASN A O 1
ATOM 1784 N N . ILE A 1 215 ? 7.367 15.438 14.281 1 90.56 215 ILE A N 1
ATOM 1785 C CA . ILE A 1 215 ? 5.996 15.039 14.562 1 90.56 215 ILE A CA 1
ATOM 1786 C C . ILE A 1 215 ? 5.926 14.352 15.922 1 90.56 215 ILE A C 1
ATOM 1788 O O . ILE A 1 215 ? 5.07 14.672 16.75 1 90.56 215 ILE A O 1
ATOM 1792 N N . ILE A 1 216 ? 6.859 13.461 16.234 1 90.94 216 ILE A N 1
ATOM 1793 C CA . ILE A 1 216 ? 6.816 12.648 17.438 1 90.94 216 ILE A CA 1
ATOM 1794 C C . ILE A 1 216 ? 6.926 13.555 18.672 1 90.94 216 ILE A C 1
ATOM 1796 O O . ILE A 1 216 ? 6.195 13.375 19.641 1 90.94 216 ILE A O 1
ATOM 1800 N N . ILE A 1 217 ? 7.746 14.523 18.578 1 87.56 217 ILE A N 1
ATOM 1801 C CA . ILE A 1 217 ? 7.988 15.422 19.703 1 87.56 217 ILE A CA 1
ATOM 1802 C C . ILE A 1 217 ? 6.719 16.219 20.016 1 87.56 217 ILE A C 1
ATOM 1804 O O . ILE A 1 217 ? 6.375 16.422 21.188 1 87.56 217 ILE A O 1
ATOM 1808 N N . ASN A 1 218 ? 6.008 16.594 19 1 87.94 218 ASN A N 1
ATOM 1809 C CA . ASN A 1 218 ? 4.836 17.438 19.188 1 87.94 218 ASN A CA 1
ATOM 1810 C C . ASN A 1 218 ? 3.58 16.609 19.438 1 87.94 218 ASN A C 1
ATOM 1812 O O . ASN A 1 218 ? 2.648 17.078 20.094 1 87.94 218 ASN A O 1
ATOM 1816 N N . LEU A 1 219 ? 3.539 15.383 18.906 1 90.12 219 LEU A N 1
ATOM 1817 C CA . LEU A 1 219 ? 2.35 14.539 18.938 1 90.12 219 LEU A CA 1
ATOM 1818 C C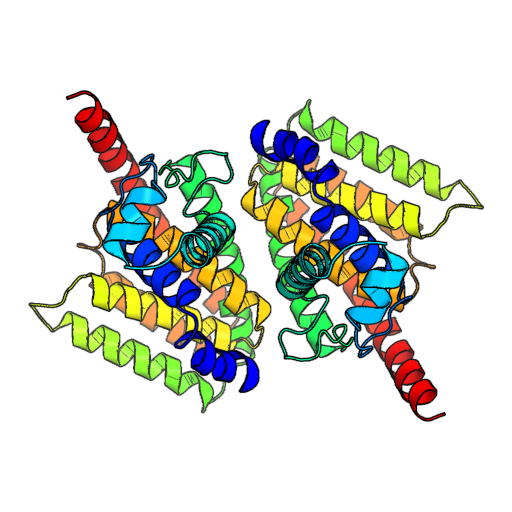 . LEU A 1 219 ? 2.023 14.141 20.375 1 90.12 219 LEU A C 1
ATOM 1820 O O . LEU A 1 219 ? 0.865 14.203 20.797 1 90.12 219 LEU A O 1
ATOM 1824 N N . ALA A 1 220 ? 2.996 13.727 21.094 1 85.44 220 ALA A N 1
ATOM 1825 C CA . ALA A 1 220 ? 2.781 13.312 22.484 1 85.44 220 ALA A CA 1
ATOM 1826 C C . ALA A 1 220 ? 2.145 14.438 23.297 1 85.44 220 ALA A C 1
ATOM 1828 O O . ALA A 1 220 ? 1.192 14.203 24.047 1 85.44 220 ALA A O 1
ATOM 1829 N N . LYS A 1 221 ? 2.648 15.578 23.109 1 84.88 221 LYS A N 1
ATOM 1830 C CA . LYS A 1 221 ? 2.139 16.734 23.828 1 84.88 221 LYS A CA 1
ATOM 1831 C C . LYS A 1 221 ? 0.7 17.047 23.422 1 84.88 221 LYS A C 1
ATOM 1833 O O . LYS A 1 221 ? -0.15 17.312 24.281 1 84.88 221 LYS A O 1
ATOM 1838 N N . LYS A 1 222 ? 0.453 17.031 22.188 1 85.62 222 LYS A N 1
ATOM 1839 C CA . LYS A 1 222 ? -0.86 17.391 21.656 1 85.62 222 LYS A CA 1
ATOM 1840 C C . LYS A 1 222 ? -1.909 16.359 22.047 1 85.62 222 LYS A C 1
ATOM 1842 O O . LYS A 1 222 ? -3.059 16.703 22.328 1 85.62 222 LYS A O 1
ATOM 1847 N N . LEU A 1 223 ? -1.55 15.117 22.031 1 84.88 223 LEU A N 1
ATOM 1848 C CA . LEU A 1 223 ? -2.469 14.055 22.406 1 84.88 223 LEU A CA 1
ATOM 1849 C C . LEU A 1 223 ? -2.859 14.18 23.875 1 84.88 223 LEU A C 1
ATOM 1851 O O . LEU A 1 223 ? -4.012 13.93 24.25 1 84.88 223 LEU A O 1
ATOM 1855 N N . ASN A 1 224 ? -1.959 14.492 24.672 1 82.06 224 ASN A N 1
ATOM 1856 C CA . ASN A 1 224 ? -2.246 14.727 26.094 1 82.06 224 ASN A CA 1
ATOM 1857 C C . ASN A 1 224 ? -3.207 15.898 26.281 1 82.06 224 ASN A C 1
ATOM 1859 O O . ASN A 1 224 ? -4.07 15.859 27.156 1 82.06 224 ASN A O 1
ATOM 1863 N N . GLN A 1 225 ? -3.059 16.859 25.438 1 78.88 225 GLN A N 1
ATOM 1864 C CA . GLN A 1 225 ? -3.936 18.016 25.5 1 78.88 225 GLN A CA 1
ATOM 1865 C C . GLN A 1 225 ? -5.355 17.656 25.062 1 78.88 225 GLN A C 1
ATOM 1867 O O . GLN A 1 225 ? -6.328 18.156 25.625 1 78.88 225 GLN A O 1
ATOM 1872 N N . LEU A 1 226 ? -5.461 16.844 24.078 1 74.06 226 LEU A N 1
ATOM 1873 C CA . LEU A 1 226 ? -6.762 16.406 23.578 1 74.06 226 LEU A CA 1
ATOM 1874 C C . LEU A 1 226 ? -7.504 15.602 24.641 1 74.06 226 LEU A C 1
ATOM 1876 O O . LEU A 1 226 ? -8.711 15.758 24.812 1 74.06 226 LEU A O 1
ATOM 1880 N N . ASN A 1 227 ? -6.828 14.68 25.234 1 68.19 227 ASN A N 1
ATOM 1881 C CA . ASN A 1 227 ? -7.434 13.852 26.266 1 68.19 227 ASN A CA 1
ATOM 1882 C C . ASN A 1 227 ? -7.875 14.68 27.469 1 68.19 227 ASN A C 1
ATOM 1884 O O . ASN A 1 227 ? -8.867 14.352 28.125 1 68.19 227 ASN A O 1
ATOM 1888 N N . ASN A 1 228 ? -7.168 15.695 27.703 1 65.81 228 ASN A N 1
ATOM 1889 C CA . ASN A 1 228 ? -7.539 16.578 28.812 1 65.81 228 ASN A CA 1
ATOM 1890 C C . ASN A 1 228 ? -8.75 17.438 28.453 1 65.81 228 ASN A C 1
ATOM 1892 O O . ASN A 1 228 ? -9.539 17.797 29.328 1 65.81 228 ASN A O 1
ATOM 1896 N N . GLU A 1 229 ? -8.797 17.781 27.266 1 57.09 229 GLU A N 1
ATOM 1897 C CA . GLU A 1 229 ? -9.938 18.609 26.859 1 57.09 229 GLU A CA 1
ATOM 1898 C C . GLU A 1 229 ? -11.219 17.781 26.797 1 57.09 229 GLU A C 1
ATOM 1900 O O . GLU A 1 229 ? -12.32 18.328 26.953 1 57.09 229 GLU A O 1
ATOM 1905 N N . GLN A 1 230 ? -11.188 16.578 26.438 1 51.78 230 GLN A N 1
ATOM 1906 C CA . GLN A 1 230 ? -12.375 15.727 26.453 1 51.78 230 GLN A CA 1
ATOM 1907 C C . GLN A 1 230 ? -12.859 15.484 27.891 1 51.78 230 GLN A C 1
ATOM 1909 O O . GLN A 1 230 ? -14.047 15.234 28.109 1 51.78 230 GLN A O 1
ATOM 1914 N N . ASP A 1 231 ? -12.055 15.477 28.922 1 44.31 231 ASP A N 1
ATOM 1915 C CA . ASP A 1 231 ? -12.461 15.352 30.312 1 44.31 231 ASP A CA 1
ATOM 1916 C C . ASP A 1 231 ? -13.148 16.625 30.812 1 44.31 231 ASP A C 1
ATOM 1918 O O . ASP A 1 231 ? -13.789 16.625 31.859 1 44.31 231 ASP A O 1
ATOM 1922 N N . PHE A 1 232 ? -13.117 17.688 30.109 1 37.41 232 PHE A N 1
ATOM 1923 C CA . PHE A 1 232 ? -13.922 18.812 30.562 1 37.41 232 PHE A CA 1
ATOM 1924 C C . PHE A 1 232 ? -15.227 18.906 29.781 1 37.41 232 PHE A C 1
ATOM 1926 O O . PHE A 1 232 ? -15.258 18.578 28.594 1 37.41 232 PHE A O 1
ATOM 1933 N N . MET B 1 1 ? -8.07 -6.172 16.672 1 22.73 1 MET B N 1
ATOM 1934 C CA . MET B 1 1 ? -7.621 -7.402 16.031 1 22.73 1 MET B CA 1
ATOM 1935 C C . MET B 1 1 ? -8.797 -8.32 15.727 1 22.73 1 MET B C 1
ATOM 1937 O O . MET B 1 1 ? -8.812 -9 14.695 1 22.73 1 MET B O 1
ATOM 1941 N N . GLU B 1 2 ? -9.656 -8.305 16.75 1 27.92 2 GLU B N 1
ATOM 1942 C CA . GLU B 1 2 ? -10.906 -9.055 16.828 1 27.92 2 GLU B CA 1
ATOM 1943 C C . GLU B 1 2 ? -11.945 -8.5 15.852 1 27.92 2 GLU B C 1
ATOM 1945 O O . GLU B 1 2 ? -12.758 -9.258 15.312 1 27.92 2 GLU B O 1
ATOM 1950 N N . GLY B 1 3 ? -11.789 -7.137 15.781 1 28.09 3 GLY B N 1
ATOM 1951 C CA . GLY B 1 3 ? -12.867 -6.473 15.062 1 28.09 3 GLY B CA 1
ATOM 1952 C C . GLY B 1 3 ? -12.805 -6.695 13.562 1 28.09 3 GLY B C 1
ATOM 1953 O O . GLY B 1 3 ? -13.844 -6.758 12.898 1 28.09 3 GLY B O 1
ATOM 1954 N N . LEU B 1 4 ? -11.547 -6.668 13.016 1 30.89 4 LEU B N 1
ATOM 1955 C CA . LEU B 1 4 ? -11.43 -6.902 11.578 1 30.89 4 LEU B CA 1
ATOM 1956 C C . LEU B 1 4 ? -11.758 -8.352 11.234 1 30.89 4 LEU B C 1
ATOM 1958 O O . LEU B 1 4 ? -12.297 -8.633 10.164 1 30.89 4 LEU B O 1
ATOM 1962 N N . MET B 1 5 ? -11.359 -9.227 12.117 1 31.98 5 MET B N 1
ATOM 1963 C CA . MET B 1 5 ? -11.719 -10.633 11.961 1 31.98 5 MET B CA 1
ATOM 1964 C C . MET B 1 5 ? -13.211 -10.836 12.188 1 31.98 5 MET B C 1
ATOM 1966 O O . MET B 1 5 ? -13.773 -11.844 11.758 1 31.98 5 MET B O 1
ATOM 1970 N N . SER B 1 6 ? -13.734 -10.117 13.062 1 34 6 SER B N 1
ATOM 1971 C CA . SER B 1 6 ? -15.156 -10.258 13.352 1 34 6 SER B CA 1
ATOM 1972 C C . SER B 1 6 ? -16 -9.852 12.148 1 34 6 SER B C 1
ATOM 1974 O O . SER B 1 6 ? -17.172 -10.227 12.055 1 34 6 SER B O 1
ATOM 1976 N N . ARG B 1 7 ? -15.43 -8.969 11.352 1 35.06 7 ARG B N 1
ATOM 1977 C CA . ARG B 1 7 ? -16.094 -8.539 10.133 1 35.06 7 ARG B CA 1
ATOM 1978 C C . ARG B 1 7 ? -16.062 -9.641 9.07 1 35.06 7 ARG B C 1
ATOM 1980 O O . ARG B 1 7 ? -16.641 -9.477 7.992 1 35.06 7 ARG B O 1
ATOM 1987 N N . GLN B 1 8 ? -15.211 -10.641 9.234 1 35.62 8 GLN B N 1
ATOM 1988 C CA . GLN B 1 8 ? -15.234 -11.844 8.414 1 35.62 8 GLN B CA 1
ATOM 1989 C C . GLN B 1 8 ? -16.547 -12.602 8.586 1 35.62 8 GLN B C 1
ATOM 1991 O O . GLN B 1 8 ? -16.875 -13.484 7.789 1 35.62 8 GLN B O 1
ATOM 1996 N N . LYS B 1 9 ? -16.922 -12.508 9.711 1 40.62 9 LYS B N 1
ATOM 1997 C CA . LYS B 1 9 ? -18.156 -13.273 9.906 1 40.62 9 LYS B CA 1
ATOM 1998 C C . LYS B 1 9 ? -19.297 -12.688 9.07 1 40.62 9 LYS B C 1
ATOM 2000 O O . LYS B 1 9 ? -20.094 -13.43 8.5 1 40.62 9 LYS B O 1
ATOM 2005 N N . ASP B 1 10 ? -19.453 -11.383 9.203 1 45 10 ASP B N 1
ATOM 2006 C CA . ASP B 1 10 ? -20.594 -10.805 8.484 1 45 10 ASP B CA 1
ATOM 2007 C C . ASP B 1 10 ? -20.344 -10.797 6.98 1 45 10 ASP B C 1
ATOM 2009 O O . ASP B 1 10 ? -21.25 -10.523 6.195 1 45 10 ASP B O 1
ATOM 2013 N N . TYR B 1 11 ? -19.172 -10.852 6.602 1 45.91 11 TYR B N 1
ATOM 2014 C CA . TYR B 1 11 ? -18.859 -10.867 5.18 1 45.91 11 TYR B CA 1
ATOM 2015 C C . TYR B 1 11 ? -19.297 -12.18 4.535 1 45.91 11 TYR B C 1
ATOM 2017 O O . TYR B 1 11 ? -19.656 -12.211 3.355 1 45.91 11 TYR B O 1
ATOM 2025 N N . LYS B 1 12 ? -19.156 -13.234 5.262 1 49.22 12 LYS B N 1
ATOM 2026 C CA . LYS B 1 12 ? -19.734 -14.453 4.699 1 49.22 12 LYS B CA 1
ATOM 2027 C C . LYS B 1 12 ? -21.203 -14.258 4.359 1 49.22 12 LYS B C 1
ATOM 2029 O O . LYS B 1 12 ? -21.75 -14.953 3.5 1 49.22 12 LYS B O 1
ATOM 2034 N N . LYS B 1 13 ? -21.688 -13.352 5.035 1 55.75 13 LYS B N 1
ATOM 2035 C CA . LYS B 1 13 ? -23.109 -13.172 4.758 1 55.75 13 LYS B CA 1
ATOM 2036 C C . LYS B 1 13 ? -23.328 -12.133 3.664 1 55.75 13 LYS B C 1
ATOM 2038 O O . LYS B 1 13 ? -24.438 -12.016 3.115 1 55.75 13 LYS B O 1
ATOM 2043 N N . ASN B 1 14 ? -22.156 -11.445 3.227 1 76.88 14 ASN B N 1
ATOM 2044 C CA . ASN B 1 14 ? -22.297 -10.422 2.193 1 76.88 14 ASN B CA 1
ATOM 2045 C C . ASN B 1 14 ? -22.109 -11.016 0.797 1 76.88 14 ASN B C 1
ATOM 2047 O O . ASN B 1 14 ? -21 -11.438 0.437 1 76.88 14 ASN B O 1
ATOM 2051 N N . ILE B 1 15 ? -23.203 -11.328 0.197 1 85.62 15 ILE B N 1
ATOM 2052 C CA . ILE B 1 15 ? -23.266 -11.953 -1.118 1 85.62 15 ILE B CA 1
ATOM 2053 C C . ILE B 1 15 ? -22.266 -11.281 -2.057 1 85.62 15 ILE B C 1
ATOM 2055 O O . ILE B 1 15 ? -21.609 -11.945 -2.867 1 85.62 15 ILE B O 1
ATOM 2059 N N . SER B 1 16 ? -22.062 -9.992 -1.927 1 88.38 16 SER B N 1
ATOM 2060 C CA . SER B 1 16 ? -21.125 -9.266 -2.764 1 88.38 16 SER B CA 1
ATOM 2061 C C . SER B 1 16 ? -19.688 -9.742 -2.535 1 88.38 16 SER B C 1
ATOM 2063 O O . SER B 1 16 ? -18.938 -9.914 -3.488 1 88.38 16 SER B O 1
ATOM 2065 N N . TYR B 1 17 ? -19.469 -10 -1.326 1 85.88 17 TYR B N 1
ATOM 2066 C CA . TYR B 1 17 ? -18.109 -10.43 -0.986 1 85.88 17 TYR B CA 1
ATOM 2067 C C . TYR B 1 17 ? -17.859 -11.852 -1.469 1 85.88 17 TYR B C 1
ATOM 2069 O O . TYR B 1 17 ? -16.766 -12.156 -1.963 1 85.88 17 TYR B O 1
ATOM 2077 N N . GLN B 1 18 ? -18.844 -12.672 -1.328 1 87.62 18 GLN B N 1
ATOM 2078 C CA . GLN B 1 18 ? -18.703 -14.031 -1.825 1 87.62 18 GLN B CA 1
ATOM 2079 C C . GLN B 1 18 ? -18.484 -14.047 -3.336 1 87.62 18 GLN B C 1
ATOM 2081 O O . GLN B 1 18 ? -17.656 -14.805 -3.838 1 87.62 18 GLN B O 1
ATOM 2086 N N . ILE B 1 19 ? -19.25 -13.281 -4.016 1 91.75 19 ILE B N 1
ATOM 2087 C CA . ILE B 1 19 ? -19.109 -13.172 -5.461 1 91.75 19 ILE B CA 1
ATOM 2088 C C . ILE B 1 19 ? -17.719 -12.641 -5.805 1 91.75 19 ILE B C 1
ATOM 2090 O O . ILE B 1 19 ? -17.062 -13.148 -6.719 1 91.75 19 ILE B O 1
ATOM 2094 N N . TYR B 1 20 ? -17.297 -11.641 -5.086 1 90.19 20 TYR B N 1
ATOM 2095 C CA . TYR B 1 20 ? -15.961 -11.062 -5.258 1 90.19 20 TYR B CA 1
ATOM 2096 C C . TYR B 1 20 ? -14.891 -12.141 -5.152 1 90.19 20 TYR B C 1
ATOM 2098 O O . TYR B 1 20 ? -14.023 -12.258 -6.023 1 90.19 20 TYR B O 1
ATOM 2106 N N . LEU B 1 21 ? -14.984 -12.977 -4.141 1 86.44 21 LEU B N 1
ATOM 2107 C CA . LEU B 1 21 ? -13.984 -14.016 -3.908 1 86.44 21 LEU B CA 1
ATOM 2108 C C . LEU B 1 21 ? -13.977 -15.023 -5.055 1 86.44 21 LEU B C 1
ATOM 2110 O O . LEU B 1 21 ? -12.914 -15.453 -5.5 1 86.44 21 LEU B O 1
ATOM 2114 N N . LYS B 1 22 ? -15.102 -15.375 -5.477 1 89.62 22 LYS B N 1
ATOM 2115 C CA . LYS B 1 22 ? -15.211 -16.344 -6.562 1 89.62 22 LYS B CA 1
ATOM 2116 C C . LYS B 1 22 ? -14.656 -15.781 -7.867 1 89.62 22 LYS B C 1
ATOM 2118 O O . LYS B 1 22 ? -13.93 -16.469 -8.594 1 89.62 22 LYS B O 1
ATOM 2123 N N . LEU B 1 23 ? -15.039 -14.578 -8.195 1 91.69 23 LEU B N 1
ATOM 2124 C CA . LEU B 1 23 ? -14.539 -13.922 -9.398 1 91.69 23 LEU B CA 1
ATOM 2125 C C . LEU B 1 23 ? -13.023 -13.781 -9.352 1 91.69 23 LEU B C 1
ATOM 2127 O O . LEU B 1 23 ? -12.336 -14.016 -10.352 1 91.69 23 LEU B O 1
ATOM 2131 N N . LYS B 1 24 ? -12.562 -13.398 -8.219 1 88.12 24 LYS B N 1
ATOM 2132 C CA . LYS B 1 24 ? -11.125 -13.258 -8.047 1 88.12 24 LYS B CA 1
ATOM 2133 C C . LYS B 1 24 ? -10.406 -14.578 -8.32 1 88.12 24 LYS B C 1
ATOM 2135 O O . LYS B 1 24 ? -9.391 -14.609 -9.016 1 88.12 24 LYS B O 1
ATOM 2140 N N . GLU B 1 25 ? -10.945 -15.609 -7.734 1 85.69 25 GLU B N 1
ATOM 2141 C CA . GLU B 1 25 ? -10.375 -16.938 -7.953 1 85.69 25 GLU B CA 1
ATOM 2142 C C . GLU B 1 25 ? -10.328 -17.281 -9.438 1 85.69 25 GLU B C 1
ATOM 2144 O O . GLU B 1 25 ? -9.32 -17.797 -9.93 1 85.69 25 GLU B O 1
ATOM 2149 N N . LYS B 1 26 ? -11.312 -16.953 -10.148 1 88.62 26 LYS B N 1
ATOM 2150 C CA . LYS B 1 26 ? -11.398 -17.266 -11.57 1 88.62 26 LYS B CA 1
ATOM 2151 C C . LYS B 1 26 ? -10.406 -16.422 -12.375 1 88.62 26 LYS B C 1
ATOM 2153 O O . LYS B 1 26 ? -9.867 -16.891 -13.383 1 88.62 26 LYS B O 1
ATOM 2158 N N . ILE B 1 27 ? -10.164 -15.242 -11.945 1 88.19 27 ILE B N 1
ATOM 2159 C CA . ILE B 1 27 ? -9.195 -14.375 -12.602 1 88.19 27 ILE B CA 1
ATOM 2160 C C . ILE B 1 27 ? -7.781 -14.875 -12.32 1 88.19 27 ILE B C 1
ATOM 2162 O O . ILE B 1 27 ? -6.945 -14.93 -13.227 1 88.19 27 ILE B O 1
ATOM 2166 N N . LEU B 1 28 ? -7.594 -15.344 -11.109 1 82.88 28 LEU B N 1
ATOM 2167 C CA . LEU B 1 28 ? -6.277 -15.805 -10.68 1 82.88 28 LEU B CA 1
ATOM 2168 C C . LEU B 1 28 ? -5.887 -17.094 -11.391 1 82.88 28 LEU B C 1
ATOM 2170 O O . LEU B 1 28 ? -4.719 -17.297 -11.727 1 82.88 28 LEU B O 1
ATOM 2174 N N . THR B 1 29 ? -6.871 -17.906 -11.641 1 79.94 29 THR B N 1
ATOM 2175 C CA . THR B 1 29 ? -6.613 -19.203 -12.266 1 79.94 29 THR B CA 1
ATOM 2176 C C . THR B 1 29 ? -6.781 -19.109 -13.781 1 79.94 29 THR B C 1
ATOM 2178 O O . THR B 1 29 ? -6.797 -20.141 -14.469 1 79.94 29 THR B O 1
ATOM 2181 N N . LEU B 1 30 ? -7.055 -17.922 -14.336 1 83.75 30 LEU B N 1
ATOM 2182 C CA . LEU B 1 30 ? -7.121 -17.594 -15.758 1 83.75 30 LEU B CA 1
ATOM 2183 C C . LEU B 1 30 ? -8.352 -18.219 -16.406 1 83.75 30 LEU B C 1
ATOM 2185 O O . LEU B 1 30 ? -8.398 -18.391 -17.625 1 83.75 30 LEU B O 1
ATOM 2189 N N . GLU B 1 31 ? -9.242 -18.688 -15.555 1 85.94 31 GLU B N 1
ATOM 2190 C CA . GLU B 1 31 ? -10.547 -19.016 -16.141 1 85.94 31 GLU B CA 1
ATOM 2191 C C . GLU B 1 31 ? -11.141 -17.812 -16.859 1 85.94 31 GLU B C 1
ATOM 2193 O O . GLU B 1 31 ? -11.734 -17.953 -17.938 1 85.94 31 GLU B O 1
ATOM 2198 N N . TYR B 1 32 ? -11.102 -16.672 -16.219 1 89.12 32 TYR B N 1
ATOM 2199 C CA . TYR B 1 32 ? -11.273 -15.398 -16.922 1 89.12 32 TYR B CA 1
ATOM 2200 C C . TYR B 1 32 ? -9.945 -14.867 -17.438 1 89.12 32 TYR B C 1
ATOM 2202 O O . TYR B 1 32 ? -9.031 -14.602 -16.641 1 89.12 32 TYR B O 1
ATOM 2210 N N . LYS B 1 33 ? -9.828 -14.727 -18.703 1 86.5 33 LYS B N 1
ATOM 2211 C CA . LYS B 1 33 ? -8.555 -14.422 -19.344 1 86.5 33 LYS B CA 1
ATOM 2212 C C . LYS B 1 33 ? -8.25 -12.93 -19.281 1 86.5 33 LYS B C 1
ATOM 2214 O O . LYS B 1 33 ? -9.172 -12.109 -19.203 1 86.5 33 LYS B O 1
ATOM 2219 N N . PRO B 1 34 ? -6.961 -12.609 -19.344 1 87.12 34 PRO B N 1
ATOM 2220 C CA . PRO B 1 34 ? -6.609 -11.188 -19.453 1 87.12 34 PRO B CA 1
ATOM 2221 C C . PRO B 1 34 ? -7.277 -10.508 -20.656 1 87.12 34 PRO B C 1
ATOM 2223 O O . PRO B 1 34 ? -7.246 -11.031 -21.766 1 87.12 34 PRO B O 1
ATOM 2226 N N . GLY B 1 35 ? -7.875 -9.406 -20.328 1 87.25 35 GLY B N 1
ATOM 2227 C CA . GLY B 1 35 ? -8.523 -8.656 -21.391 1 87.25 35 GLY B CA 1
ATOM 2228 C C . GLY B 1 35 ? -9.977 -9.047 -21.594 1 87.25 35 GLY B C 1
ATOM 2229 O O . GLY B 1 35 ? -10.719 -8.352 -22.297 1 87.25 35 GLY B O 1
ATOM 2230 N N . GLU B 1 36 ? -10.383 -10.086 -20.984 1 90 36 GLU B N 1
ATOM 2231 C CA . GLU B 1 36 ? -11.758 -10.547 -21.109 1 90 36 GLU B CA 1
ATOM 2232 C C . GLU B 1 36 ? -12.727 -9.594 -20.422 1 90 36 GLU B C 1
ATOM 2234 O O . GLU B 1 36 ? -12.43 -9.086 -19.328 1 90 36 GLU B O 1
ATOM 2239 N N . VAL B 1 37 ? -13.891 -9.359 -21.016 1 91.88 37 VAL B N 1
ATOM 2240 C CA . VAL B 1 37 ? -14.898 -8.477 -20.438 1 91.88 37 VAL B CA 1
ATOM 2241 C C . VAL B 1 37 ? -15.836 -9.281 -19.531 1 91.88 37 VAL B C 1
ATOM 2243 O O . VAL B 1 37 ? -16.359 -10.312 -19.938 1 91.88 37 VAL B O 1
ATOM 2246 N N . LEU B 1 38 ? -15.961 -8.836 -18.328 1 93.12 38 LEU B N 1
ATOM 2247 C CA . LEU B 1 38 ? -16.922 -9.422 -17.406 1 93.12 38 LEU B CA 1
ATOM 2248 C C . LEU B 1 38 ? -18.328 -8.836 -17.625 1 93.12 38 LEU B C 1
ATOM 2250 O O . LEU B 1 38 ? -18.625 -7.75 -17.141 1 93.12 38 LEU B O 1
ATOM 2254 N N . LEU B 1 39 ? -19.141 -9.523 -18.25 1 91.5 39 LEU B N 1
ATOM 2255 C CA . LEU B 1 39 ? -20.5 -9.055 -18.531 1 91.5 39 LEU B CA 1
ATOM 2256 C C . LEU B 1 39 ? -21.406 -9.258 -17.328 1 91.5 39 LEU B C 1
ATOM 2258 O O . LEU B 1 39 ? -21.562 -10.383 -16.844 1 91.5 39 LEU B O 1
ATOM 2262 N N . GLU B 1 40 ? -21.953 -8.195 -16.922 1 91.56 40 GLU B N 1
ATOM 2263 C CA . GLU B 1 40 ? -22.828 -8.242 -15.75 1 91.56 40 GLU B CA 1
ATOM 2264 C C . GLU B 1 40 ? -23.953 -9.266 -15.938 1 91.56 40 GLU B C 1
ATOM 2266 O O . GLU B 1 40 ? -24.266 -10.016 -15.016 1 91.56 40 GLU B O 1
ATOM 2271 N N . ASP B 1 41 ? -24.516 -9.289 -17.109 1 91.81 41 ASP B N 1
ATOM 2272 C CA . ASP B 1 41 ? -25.625 -10.195 -17.391 1 91.81 41 ASP B CA 1
ATOM 2273 C C . ASP B 1 41 ? -25.203 -11.648 -17.219 1 91.81 41 ASP B C 1
ATOM 2275 O O . ASP B 1 41 ? -25.984 -12.461 -16.688 1 91.81 41 ASP B O 1
ATOM 2279 N N . ASP B 1 42 ? -24.094 -12.016 -17.641 1 92.31 42 ASP B N 1
ATOM 2280 C CA . ASP B 1 42 ? -23.578 -13.367 -17.469 1 92.31 42 ASP B CA 1
ATOM 2281 C C . ASP B 1 42 ? -23.375 -13.703 -16 1 92.31 42 ASP B C 1
ATOM 2283 O O . ASP B 1 42 ? -23.656 -14.82 -15.57 1 92.31 42 ASP B O 1
ATOM 2287 N N . MET B 1 43 ? -22.953 -12.781 -15.281 1 92.44 43 MET B N 1
ATOM 2288 C CA . MET B 1 43 ? -22.672 -12.992 -13.859 1 92.44 43 MET B CA 1
ATOM 2289 C C . MET B 1 43 ? -23.969 -13.141 -13.07 1 92.44 43 MET B C 1
ATOM 2291 O O . MET B 1 43 ? -24.016 -13.898 -12.094 1 92.44 43 MET B O 1
ATOM 2295 N N . VAL B 1 44 ? -24.922 -12.359 -13.453 1 93.38 44 VAL B N 1
ATOM 2296 C CA . VAL B 1 44 ? -26.234 -12.477 -12.82 1 93.38 44 VAL B CA 1
ATOM 2297 C C . VAL B 1 44 ? -26.734 -13.914 -12.93 1 93.38 44 VAL B C 1
ATOM 2299 O O . VAL B 1 44 ? -27.219 -14.484 -11.953 1 93.38 44 VAL B O 1
ATOM 2302 N N . LYS B 1 45 ? -26.547 -14.461 -14.078 1 93 45 LYS B N 1
ATOM 2303 C CA . LYS B 1 45 ? -26.969 -15.844 -14.32 1 93 45 LYS B CA 1
ATOM 2304 C C . LYS B 1 45 ? -26.094 -16.828 -13.539 1 93 45 LYS B C 1
ATOM 2306 O O . LYS B 1 45 ? -26.609 -17.719 -12.875 1 93 45 LYS B O 1
ATOM 2311 N N . GLU B 1 46 ? -24.844 -16.609 -13.531 1 91.62 46 GLU B N 1
ATOM 2312 C CA . GLU B 1 46 ? -23.875 -17.531 -12.945 1 91.62 46 GLU B CA 1
ATOM 2313 C C . GLU B 1 46 ? -24 -17.562 -11.422 1 91.62 46 GLU B C 1
ATOM 2315 O O . GLU B 1 46 ? -23.891 -18.625 -10.805 1 91.62 46 GLU B O 1
ATOM 2320 N N . PHE B 1 47 ? -24.234 -16.438 -10.875 1 92.62 47 PHE B N 1
ATOM 2321 C CA . PHE B 1 47 ? -24.172 -16.359 -9.422 1 92.62 47 PHE B CA 1
ATOM 2322 C C . PHE B 1 47 ? -25.578 -16.25 -8.82 1 92.62 47 PHE B C 1
ATOM 2324 O O . PHE B 1 47 ? -25.719 -16.219 -7.598 1 92.62 47 PHE B O 1
ATOM 2331 N N . ASP B 1 48 ? -26.484 -16.172 -9.625 1 92.25 48 ASP B N 1
ATOM 2332 C CA . ASP B 1 48 ? -27.875 -16.062 -9.188 1 92.25 48 ASP B CA 1
ATOM 2333 C C . ASP B 1 48 ? -28.047 -14.898 -8.211 1 92.25 48 ASP B C 1
ATOM 2335 O O . ASP B 1 48 ? -28.531 -15.086 -7.094 1 92.25 48 ASP B O 1
ATOM 2339 N N . ALA B 1 49 ? -27.547 -13.805 -8.609 1 93 49 ALA B N 1
ATOM 2340 C CA . ALA B 1 49 ? -27.578 -12.586 -7.809 1 93 49 ALA B CA 1
ATOM 2341 C C . ALA B 1 49 ? -27.984 -11.383 -8.664 1 93 49 ALA B C 1
ATOM 2343 O O . ALA B 1 49 ? -27.875 -11.43 -9.891 1 93 49 ALA B O 1
ATOM 2344 N N . SER B 1 50 ? -28.438 -10.422 -8 1 90.94 50 SER B N 1
ATOM 2345 C CA . SER B 1 50 ? -28.797 -9.195 -8.703 1 90.94 50 SER B CA 1
ATOM 2346 C C . SER B 1 50 ? -27.578 -8.398 -9.117 1 90.94 50 SER B C 1
ATOM 2348 O O . SER B 1 50 ? -26.453 -8.742 -8.75 1 90.94 50 SER B O 1
ATOM 2350 N N . ARG B 1 51 ? -27.812 -7.297 -9.891 1 91.31 51 ARG B N 1
ATOM 2351 C CA . ARG B 1 51 ? -26.734 -6.477 -10.414 1 91.31 51 ARG B CA 1
ATOM 2352 C C . ARG B 1 51 ? -26.031 -5.723 -9.289 1 91.31 51 ARG B C 1
ATOM 2354 O O . ARG B 1 51 ? -24.828 -5.473 -9.367 1 91.31 51 ARG B O 1
ATOM 2361 N N . THR B 1 52 ? -26.734 -5.48 -8.32 1 86.38 52 THR B N 1
ATOM 2362 C CA . THR B 1 52 ? -26.172 -4.664 -7.25 1 86.38 52 THR B CA 1
ATOM 2363 C C . THR B 1 52 ? -24.984 -5.371 -6.594 1 86.38 52 THR B C 1
ATOM 2365 O O . THR B 1 52 ? -23.875 -4.844 -6.578 1 86.38 52 THR B O 1
ATOM 2368 N N . PRO B 1 53 ? -25.156 -6.531 -6.031 1 90 53 PRO B N 1
ATOM 2369 C CA . PRO B 1 53 ? -24 -7.203 -5.422 1 90 53 PRO B CA 1
ATOM 2370 C C . PRO B 1 53 ? -22.906 -7.516 -6.434 1 90 53 PRO B C 1
ATOM 2372 O O . PRO B 1 53 ? -21.719 -7.539 -6.082 1 90 53 PRO B O 1
ATOM 2375 N N . ILE B 1 54 ? -23.266 -7.746 -7.66 1 92.5 54 ILE B N 1
ATOM 2376 C CA . ILE B 1 54 ? -22.281 -8.039 -8.695 1 92.5 54 ILE B CA 1
ATOM 2377 C C . ILE B 1 54 ? -21.406 -6.805 -8.945 1 92.5 54 ILE B C 1
ATOM 2379 O O . ILE B 1 54 ? -20.188 -6.906 -9.008 1 92.5 54 ILE B O 1
ATOM 2383 N N . ARG B 1 55 ? -22.016 -5.703 -9.07 1 86.94 55 ARG B N 1
ATOM 2384 C CA . ARG B 1 55 ? -21.281 -4.457 -9.289 1 86.94 55 ARG B CA 1
ATOM 2385 C C . ARG B 1 55 ? -20.375 -4.141 -8.109 1 86.94 55 ARG B C 1
ATOM 2387 O O . ARG B 1 55 ? -19.266 -3.631 -8.289 1 86.94 55 ARG B O 1
ATOM 2394 N N . GLU B 1 56 ? -20.891 -4.469 -7.008 1 84.62 56 GLU B N 1
ATOM 2395 C CA . GLU B 1 56 ? -20.062 -4.277 -5.82 1 84.62 56 GLU B CA 1
ATOM 2396 C C . GLU B 1 56 ? -18.844 -5.191 -5.84 1 84.62 56 GLU B C 1
ATOM 2398 O O . GLU B 1 56 ? -17.734 -4.77 -5.492 1 84.62 56 GLU B O 1
ATOM 2403 N N . ALA B 1 57 ? -19.078 -6.367 -6.184 1 89 57 ALA B N 1
ATOM 2404 C CA . ALA B 1 57 ? -17.984 -7.332 -6.293 1 89 57 ALA B CA 1
ATOM 2405 C C . ALA B 1 57 ? -16.953 -6.871 -7.312 1 89 57 ALA B C 1
ATOM 2407 O O . ALA B 1 57 ? -15.742 -6.938 -7.055 1 89 57 ALA B O 1
ATOM 2408 N N . ILE B 1 58 ? -17.453 -6.383 -8.414 1 89.88 58 ILE B N 1
ATOM 2409 C CA . ILE B 1 58 ? -16.578 -5.918 -9.484 1 89.88 58 ILE B CA 1
ATOM 2410 C C . ILE B 1 58 ? -15.797 -4.688 -9.023 1 89.88 58 ILE B C 1
ATOM 2412 O O . ILE B 1 58 ? -14.625 -4.516 -9.367 1 89.88 58 ILE B O 1
ATOM 2416 N N . ARG B 1 59 ? -16.359 -3.918 -8.258 1 82.44 59 ARG B N 1
ATOM 2417 C CA . ARG B 1 59 ? -15.703 -2.736 -7.719 1 82.44 59 ARG B CA 1
ATOM 2418 C C . ARG B 1 59 ? -14.508 -3.125 -6.855 1 82.44 59 ARG B C 1
ATOM 2420 O O . ARG B 1 59 ? -13.453 -2.49 -6.926 1 82.44 59 ARG B O 1
ATOM 2427 N N . TYR B 1 60 ? -14.711 -4.145 -6.059 1 81.75 60 TYR B N 1
ATOM 2428 C CA . TYR B 1 60 ? -13.602 -4.637 -5.254 1 81.75 60 TYR B CA 1
ATOM 2429 C C . TYR B 1 60 ? -12.453 -5.102 -6.137 1 81.75 60 TYR B C 1
ATOM 2431 O O . TYR B 1 60 ? -11.289 -4.809 -5.855 1 81.75 60 TYR B O 1
ATOM 2439 N N . LEU B 1 61 ? -12.812 -5.77 -7.18 1 87.5 61 LEU B N 1
ATOM 2440 C CA . LEU B 1 61 ? -11.812 -6.285 -8.109 1 87.5 61 LEU B CA 1
ATOM 2441 C C . LEU B 1 61 ? -11.07 -5.145 -8.805 1 87.5 61 LEU B C 1
ATOM 2443 O O . LEU B 1 61 ? -9.875 -5.25 -9.07 1 87.5 61 LEU B O 1
ATOM 2447 N N . LYS B 1 62 ? -11.805 -4.074 -9.055 1 83.62 62 LYS B N 1
ATOM 2448 C CA . LYS B 1 62 ? -11.203 -2.896 -9.672 1 83.62 62 LYS B CA 1
ATOM 2449 C C . LYS B 1 62 ? -10.227 -2.217 -8.719 1 83.62 62 LYS B C 1
ATOM 2451 O O . LYS B 1 62 ? -9.117 -1.864 -9.109 1 83.62 62 LYS B O 1
ATOM 2456 N N . ILE B 1 63 ? -10.617 -2.145 -7.547 1 72.88 63 ILE B N 1
ATOM 2457 C CA . ILE B 1 63 ? -9.797 -1.517 -6.523 1 72.88 63 ILE B CA 1
ATOM 2458 C C . ILE B 1 63 ? -8.5 -2.307 -6.348 1 72.88 63 ILE B C 1
ATOM 2460 O O . ILE B 1 63 ? -7.426 -1.725 -6.168 1 72.88 63 ILE B O 1
ATOM 2464 N N . GLU B 1 64 ? -8.648 -3.576 -6.48 1 77.81 64 GLU B N 1
ATOM 2465 C CA . GLU B 1 64 ? -7.492 -4.43 -6.25 1 77.81 64 GLU B CA 1
ATOM 2466 C C . GLU B 1 64 ? -6.648 -4.57 -7.512 1 77.81 64 GLU B C 1
ATOM 2468 O O . GLU B 1 64 ? -5.562 -5.152 -7.48 1 77.81 64 GLU B O 1
ATOM 2473 N N . GLY B 1 65 ? -7.234 -4.145 -8.688 1 81.12 65 GLY B N 1
ATOM 2474 C CA . GLY B 1 65 ? -6.461 -4.113 -9.922 1 81.12 65 GLY B CA 1
ATOM 2475 C C . GLY B 1 65 ? -6.695 -5.324 -10.805 1 81.12 65 GLY B C 1
ATOM 2476 O O . GLY B 1 65 ? -6.051 -5.477 -11.844 1 81.12 65 GLY B O 1
ATOM 2477 N N . PHE B 1 66 ? -7.574 -6.195 -10.438 1 87.44 66 PHE B N 1
ATOM 2478 C CA . PHE B 1 66 ? -7.859 -7.395 -11.219 1 87.44 66 PHE B CA 1
ATOM 2479 C C . PHE B 1 66 ? -8.727 -7.059 -12.43 1 87.44 66 PHE B C 1
ATOM 2481 O O . PHE B 1 66 ? -8.711 -7.781 -13.43 1 87.44 66 PHE B O 1
ATOM 2488 N N . VAL B 1 67 ? -9.539 -5.992 -12.258 1 89.94 67 VAL B N 1
ATOM 2489 C CA . VAL B 1 67 ? -10.383 -5.465 -13.328 1 89.94 67 VAL B CA 1
ATOM 2490 C C . VAL B 1 67 ? -10.031 -3.998 -13.578 1 89.94 67 VAL B C 1
ATOM 2492 O O . VAL B 1 67 ? -9.797 -3.238 -12.641 1 89.94 67 VAL B O 1
ATOM 2495 N N . ASN B 1 68 ? -9.922 -3.684 -14.828 1 83.75 68 ASN B N 1
ATOM 2496 C CA . ASN B 1 68 ? -9.523 -2.32 -15.164 1 83.75 68 ASN B CA 1
ATOM 2497 C C . ASN B 1 68 ? -10.578 -1.308 -14.727 1 83.75 68 ASN B C 1
ATOM 2499 O O . ASN B 1 68 ? -11.758 -1.651 -14.586 1 83.75 68 ASN B O 1
ATOM 2503 N N . GLN B 1 69 ? -10.203 -0.142 -14.516 1 69.75 69 GLN B N 1
ATOM 2504 C CA . GLN B 1 69 ? -11.062 0.921 -14 1 69.75 69 GLN B CA 1
ATOM 2505 C C . GLN B 1 69 ? -11.914 1.529 -15.109 1 69.75 69 GLN B C 1
ATOM 2507 O O . GLN B 1 69 ? -12.828 2.311 -14.844 1 69.75 69 GLN B O 1
ATOM 2512 N N . GLY B 1 70 ? -11.719 1.135 -16.25 1 67.12 70 GLY B N 1
ATOM 2513 C CA . GLY B 1 70 ? -12.477 1.721 -17.344 1 67.12 70 GLY B CA 1
ATOM 2514 C C . GLY B 1 70 ? -13.891 1.179 -17.453 1 67.12 70 GLY B C 1
ATOM 2515 O O . GLY B 1 70 ? -14.352 0.445 -16.578 1 67.12 70 GLY B O 1
ATOM 2516 N N . SER B 1 71 ? -14.719 1.661 -18.281 1 68.69 71 SER B N 1
ATOM 2517 C CA . SER B 1 71 ? -16.141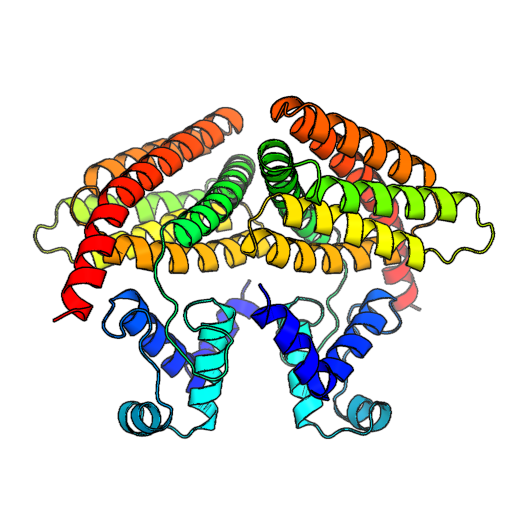 1.359 -18.469 1 68.69 71 SER B CA 1
ATOM 2518 C C . SER B 1 71 ? -16.344 -0.108 -18.828 1 68.69 71 SER B C 1
ATOM 2520 O O . SER B 1 71 ? -17.406 -0.677 -18.531 1 68.69 71 SER B O 1
ATOM 2522 N N . GLY B 1 72 ? -15.555 -0.858 -19.094 1 77.62 72 GLY B N 1
ATOM 2523 C CA . GLY B 1 72 ? -15.828 -2.156 -19.688 1 77.62 72 GLY B CA 1
ATOM 2524 C C . GLY B 1 72 ? -15.469 -3.318 -18.781 1 77.62 72 GLY B C 1
ATOM 2525 O O . GLY B 1 72 ? -15.438 -4.469 -19.219 1 77.62 72 GLY B O 1
ATOM 2526 N N . ASN B 1 73 ? -15.461 -3.213 -17.438 1 90.19 73 ASN B N 1
ATOM 2527 C CA . ASN B 1 73 ? -15.133 -4.293 -16.516 1 90.19 73 ASN B CA 1
ATOM 2528 C C . ASN B 1 73 ? -14.195 -5.312 -17.156 1 90.19 73 ASN B C 1
ATOM 2530 O O . ASN B 1 73 ? -14.469 -6.516 -17.125 1 90.19 73 ASN B O 1
ATOM 2534 N N . LYS B 1 74 ? -13.148 -4.977 -17.734 1 92.44 74 LYS B N 1
ATOM 2535 C CA . LYS B 1 74 ? -12.188 -5.863 -18.391 1 92.44 74 LYS B CA 1
ATOM 2536 C C . LYS B 1 74 ? -11.164 -6.391 -17.391 1 92.44 74 LYS B C 1
ATOM 2538 O O . LYS B 1 74 ? -10.633 -5.629 -16.578 1 92.44 74 LYS B O 1
ATOM 2543 N N . VAL B 1 75 ? -11.008 -7.672 -17.5 1 92.38 75 VAL B N 1
ATOM 2544 C CA . VAL B 1 75 ? -9.945 -8.266 -16.688 1 92.38 75 VAL B CA 1
ATOM 2545 C C . VAL B 1 75 ? -8.602 -7.656 -17.078 1 92.38 75 VAL B C 1
ATOM 2547 O O . VAL B 1 75 ? -8.281 -7.539 -18.266 1 92.38 75 VAL B O 1
ATOM 2550 N N . SER B 1 76 ? -7.848 -7.289 -16.109 1 88.81 76 SER B N 1
ATOM 2551 C CA . SER B 1 76 ? -6.574 -6.625 -16.359 1 88.81 76 SER B CA 1
ATOM 2552 C C . SER B 1 76 ? -5.621 -7.52 -17.141 1 88.81 76 SER B C 1
ATOM 2554 O O . SER B 1 76 ? -5.547 -8.727 -16.891 1 88.81 76 SER B O 1
ATOM 2556 N N . SER B 1 77 ? -4.961 -6.918 -18.109 1 87.31 77 SER B N 1
ATOM 2557 C CA . SER B 1 77 ? -3.984 -7.66 -18.906 1 87.31 77 SER B CA 1
ATOM 2558 C C . SER B 1 77 ? -2.723 -7.949 -18.094 1 87.31 77 SER B C 1
ATOM 2560 O O . SER B 1 77 ? -2.482 -7.316 -17.062 1 87.31 77 SER B O 1
ATOM 2562 N N . LEU B 1 78 ? -2.016 -8.922 -18.562 1 88.94 78 LEU B N 1
ATOM 2563 C CA . LEU B 1 78 ? -0.703 -9.219 -18 1 88.94 78 LEU B CA 1
ATOM 2564 C C . LEU B 1 78 ? 0.407 -8.633 -18.859 1 88.94 78 LEU B C 1
ATOM 2566 O O . LEU B 1 78 ? 0.326 -8.672 -20.094 1 88.94 78 LEU B O 1
ATOM 2570 N N . SER B 1 79 ? 1.285 -7.953 -18.297 1 90.56 79 SER B N 1
ATOM 2571 C CA . SER B 1 79 ? 2.418 -7.383 -19.016 1 90.56 79 SER B CA 1
ATOM 2572 C C . SER B 1 79 ? 3.682 -7.398 -18.156 1 90.56 79 SER B C 1
ATOM 2574 O O . SER B 1 79 ? 3.605 -7.445 -16.938 1 90.56 79 SER B O 1
ATOM 2576 N N . LEU B 1 80 ? 4.797 -7.434 -18.859 1 92.44 80 LEU B N 1
ATOM 2577 C CA . LEU B 1 80 ? 6.078 -7.391 -18.172 1 92.44 80 LEU B CA 1
ATOM 2578 C C . LEU B 1 80 ? 6.223 -6.098 -17.375 1 92.44 80 LEU B C 1
ATOM 2580 O O . LEU B 1 80 ? 6.707 -6.113 -16.234 1 92.44 80 LEU B O 1
ATOM 2584 N N . ASN B 1 81 ? 5.77 -5.074 -17.938 1 93.12 81 ASN B N 1
ATOM 2585 C CA . ASN B 1 81 ? 5.875 -3.777 -17.266 1 93.12 81 ASN B CA 1
ATOM 2586 C C . ASN B 1 81 ? 5.062 -3.738 -15.984 1 93.12 81 ASN B C 1
ATOM 2588 O O . ASN B 1 81 ? 5.535 -3.23 -14.961 1 93.12 81 ASN B O 1
ATOM 2592 N N . GLU B 1 82 ? 3.908 -4.238 -16.016 1 91.56 82 GLU B N 1
ATOM 2593 C CA . GLU B 1 82 ? 3.076 -4.27 -14.82 1 91.56 82 GLU B CA 1
ATOM 2594 C C . GLU B 1 82 ? 3.672 -5.195 -13.766 1 91.56 82 GLU B C 1
ATOM 2596 O O . GLU B 1 82 ? 3.648 -4.879 -12.57 1 91.56 82 GLU B O 1
ATOM 2601 N N . TYR B 1 83 ? 4.195 -6.273 -14.258 1 94 83 TYR B N 1
ATOM 2602 C CA . TYR B 1 83 ? 4.82 -7.199 -13.312 1 94 83 TYR B CA 1
ATOM 2603 C C . TYR B 1 83 ? 5.973 -6.531 -12.578 1 94 83 TYR B C 1
ATOM 2605 O O . TYR B 1 83 ? 6.113 -6.684 -11.359 1 94 83 TYR B O 1
ATOM 2613 N N . VAL B 1 84 ? 6.785 -5.836 -13.328 1 95.88 84 VAL B N 1
ATOM 2614 C CA . VAL B 1 84 ? 7.949 -5.18 -12.734 1 95.88 84 VAL B CA 1
ATOM 2615 C C . VAL B 1 84 ? 7.5 -4.199 -11.656 1 95.88 84 VAL B C 1
ATOM 2617 O O . VAL B 1 84 ? 8.094 -4.137 -10.578 1 95.88 84 VAL B O 1
ATOM 2620 N N . MET B 1 85 ? 6.496 -3.443 -11.875 1 95.75 85 MET B N 1
ATOM 2621 C CA . MET B 1 85 ? 5.961 -2.498 -10.898 1 95.75 85 MET B CA 1
ATOM 2622 C C . MET B 1 85 ? 5.457 -3.227 -9.656 1 95.75 85 MET B C 1
ATOM 2624 O O . MET B 1 85 ? 5.719 -2.797 -8.531 1 95.75 85 MET B O 1
ATOM 2628 N N . ILE B 1 86 ? 4.742 -4.305 -9.883 1 95 86 ILE B N 1
ATOM 2629 C CA . ILE B 1 86 ? 4.211 -5.113 -8.789 1 95 86 ILE B CA 1
ATOM 2630 C C . ILE B 1 86 ? 5.359 -5.656 -7.945 1 95 86 ILE B C 1
ATOM 2632 O O . ILE B 1 86 ? 5.305 -5.621 -6.715 1 95 86 ILE B O 1
ATOM 2636 N N . PHE B 1 87 ? 6.387 -6.121 -8.617 1 97 87 PHE B N 1
ATOM 2637 C CA . PHE B 1 87 ? 7.527 -6.699 -7.914 1 97 87 PHE B CA 1
ATOM 2638 C C . PHE B 1 87 ? 8.242 -5.641 -7.086 1 97 87 PHE B C 1
ATOM 2640 O O . PHE B 1 87 ? 8.633 -5.898 -5.945 1 97 87 PHE B O 1
ATOM 2647 N N . GLN B 1 88 ? 8.453 -4.457 -7.656 1 97.81 88 GLN B N 1
ATOM 2648 C CA . GLN B 1 88 ? 9.102 -3.369 -6.93 1 97.81 88 GLN B CA 1
ATOM 2649 C C . GLN B 1 88 ? 8.359 -3.057 -5.637 1 97.81 88 GLN B C 1
ATOM 2651 O O . GLN B 1 88 ? 8.977 -2.877 -4.586 1 97.81 88 GLN B O 1
ATOM 2656 N N . MET B 1 89 ? 7.047 -3 -5.68 1 97.62 89 MET B N 1
ATOM 2657 C CA . MET B 1 89 ? 6.219 -2.758 -4.5 1 97.62 89 MET B CA 1
ATOM 2658 C C . MET B 1 89 ? 6.359 -3.896 -3.496 1 97.62 89 MET B C 1
ATOM 2660 O O . MET B 1 89 ? 6.637 -3.66 -2.318 1 97.62 89 MET B O 1
ATOM 2664 N N . ARG B 1 90 ? 6.188 -5.082 -3.949 1 97.44 90 ARG B N 1
ATOM 2665 C CA . ARG B 1 90 ? 6.242 -6.246 -3.072 1 97.44 90 ARG B CA 1
ATOM 2666 C C . ARG B 1 90 ? 7.59 -6.336 -2.363 1 97.44 90 ARG B C 1
ATOM 2668 O O . ARG B 1 90 ? 7.648 -6.535 -1.148 1 97.44 90 ARG B O 1
ATOM 2675 N N . GLU B 1 91 ? 8.656 -6.246 -3.18 1 97.94 91 GLU B N 1
ATOM 2676 C CA . GLU B 1 91 ? 9.984 -6.336 -2.58 1 97.94 91 GLU B CA 1
ATOM 2677 C C . GLU B 1 91 ? 10.172 -5.293 -1.48 1 97.94 91 GLU B C 1
ATOM 2679 O O . GLU B 1 91 ? 10.648 -5.613 -0.39 1 97.94 91 GLU B O 1
ATOM 2684 N N . SER B 1 92 ? 9.812 -4.078 -1.788 1 98.12 92 SER B N 1
ATOM 2685 C CA . SER B 1 92 ? 9.953 -3.004 -0.811 1 98.12 92 SER B CA 1
ATOM 2686 C C . SER B 1 92 ? 9.172 -3.311 0.464 1 98.12 92 SER B C 1
ATOM 2688 O O . SER B 1 92 ? 9.695 -3.145 1.569 1 98.12 92 SER B O 1
ATOM 2690 N N . LEU B 1 93 ? 7.996 -3.77 0.377 1 98.31 93 LEU B N 1
ATOM 2691 C CA . LEU B 1 93 ? 7.125 -4.039 1.516 1 98.31 93 LEU B CA 1
ATOM 2692 C C . LEU B 1 93 ? 7.594 -5.273 2.277 1 98.31 93 LEU B C 1
ATOM 2694 O O . LEU B 1 93 ? 7.531 -5.312 3.508 1 98.31 93 LEU B O 1
ATOM 2698 N N . GLU B 1 94 ? 8.047 -6.281 1.552 1 98.5 94 GLU B N 1
ATOM 2699 C CA . GLU B 1 94 ? 8.555 -7.492 2.193 1 98.5 94 GLU B CA 1
ATOM 2700 C C . GLU B 1 94 ? 9.812 -7.199 3.01 1 98.5 94 GLU B C 1
ATOM 2702 O O . GLU B 1 94 ? 10.031 -7.809 4.059 1 98.5 94 GLU B O 1
ATOM 2707 N N . LEU B 1 95 ? 10.641 -6.312 2.457 1 98.62 95 LEU B N 1
ATOM 2708 C CA . LEU B 1 95 ? 11.844 -5.938 3.195 1 98.62 95 LEU B CA 1
ATOM 2709 C C . LEU B 1 95 ? 11.477 -5.207 4.484 1 98.62 95 LEU B C 1
ATOM 2711 O O . LEU B 1 95 ? 12.086 -5.453 5.531 1 98.62 95 LEU B O 1
ATOM 2715 N N . LEU B 1 96 ? 10.492 -4.359 4.414 1 98.62 96 LEU B N 1
ATOM 2716 C CA . LEU B 1 96 ? 10.008 -3.73 5.637 1 98.62 96 LEU B CA 1
ATOM 2717 C C . LEU B 1 96 ? 9.422 -4.766 6.586 1 98.62 96 LEU B C 1
ATOM 2719 O O . LEU B 1 96 ? 9.648 -4.703 7.797 1 98.62 96 LEU B O 1
ATOM 2723 N N . SER B 1 97 ? 8.68 -5.68 6.047 1 98.69 97 SER B N 1
ATOM 2724 C CA . SER B 1 97 ? 8.023 -6.723 6.832 1 98.69 97 SER B CA 1
ATOM 2725 C C . SER B 1 97 ? 9.039 -7.547 7.617 1 98.69 97 SER B C 1
ATOM 2727 O O . SER B 1 97 ? 8.883 -7.742 8.828 1 98.69 97 SER B O 1
ATOM 2729 N N . ILE B 1 98 ? 10.062 -7.969 6.945 1 98.81 98 ILE B N 1
ATOM 2730 C CA . ILE B 1 98 ? 11.023 -8.844 7.605 1 98.81 98 ILE B CA 1
ATOM 2731 C C . ILE B 1 98 ? 11.836 -8.039 8.625 1 98.81 98 ILE B C 1
ATOM 2733 O O . ILE B 1 98 ? 12.211 -8.562 9.672 1 98.81 98 ILE B O 1
ATOM 2737 N N . LYS B 1 99 ? 12.133 -6.766 8.297 1 98.69 99 LYS B N 1
ATOM 2738 C CA . LYS B 1 99 ? 12.797 -5.891 9.258 1 98.69 99 LYS B CA 1
ATOM 2739 C C . LYS B 1 99 ? 12.008 -5.82 10.57 1 98.69 99 LYS B C 1
ATOM 2741 O O . LYS B 1 99 ? 12.57 -6.051 11.641 1 98.69 99 LYS B O 1
ATOM 2746 N N . LEU B 1 100 ? 10.766 -5.543 10.477 1 98.75 100 LEU B N 1
ATOM 2747 C CA . LEU B 1 100 ? 9.922 -5.387 11.656 1 98.75 100 LEU B CA 1
ATOM 2748 C C . LEU B 1 100 ? 9.75 -6.719 12.375 1 98.75 100 LEU B C 1
ATOM 2750 O O . LEU B 1 100 ? 9.758 -6.766 13.609 1 98.75 100 LEU B O 1
ATOM 2754 N N . ALA B 1 101 ? 9.555 -7.781 11.617 1 98.75 101 ALA B N 1
ATOM 2755 C CA . ALA B 1 101 ? 9.398 -9.102 12.227 1 98.75 101 ALA B CA 1
ATOM 2756 C C . ALA B 1 101 ? 10.648 -9.492 13.016 1 98.75 101 ALA B C 1
ATOM 2758 O O . ALA B 1 101 ? 10.547 -10.086 14.094 1 98.75 101 ALA B O 1
ATOM 2759 N N . THR B 1 102 ? 11.812 -9.195 12.453 1 98.81 102 THR B N 1
ATOM 2760 C CA . THR B 1 102 ? 13.078 -9.5 13.102 1 98.81 102 THR B CA 1
ATOM 2761 C C . THR B 1 102 ? 13.188 -8.766 14.438 1 98.81 102 THR B C 1
ATOM 2763 O O . THR B 1 102 ? 13.711 -9.312 15.414 1 98.81 102 THR B O 1
ATOM 2766 N N . LEU B 1 103 ? 12.664 -7.574 14.484 1 98.19 103 LEU B N 1
ATOM 2767 C CA . LEU B 1 103 ? 12.727 -6.75 15.688 1 98.19 103 LEU B CA 1
ATOM 2768 C C . LEU B 1 103 ? 11.672 -7.191 16.703 1 98.19 103 LEU B C 1
ATOM 2770 O O . LEU B 1 103 ? 11.883 -7.082 17.906 1 98.19 103 LEU B O 1
ATOM 2774 N N . ASN B 1 104 ? 10.594 -7.816 16.234 1 98.12 104 ASN B N 1
ATOM 2775 C CA . ASN B 1 104 ? 9.422 -7.895 17.094 1 98.12 104 ASN B CA 1
ATOM 2776 C C . ASN B 1 104 ? 9.094 -9.336 17.453 1 98.12 104 ASN B C 1
ATOM 2778 O O . ASN B 1 104 ? 8.242 -9.586 18.312 1 98.12 104 ASN B O 1
ATOM 2782 N N . TRP B 1 105 ? 9.672 -10.258 16.781 1 98 105 TRP B N 1
ATOM 2783 C CA . TRP B 1 105 ? 9.25 -11.633 17.047 1 98 105 TRP B CA 1
ATOM 2784 C C . TRP B 1 105 ? 9.492 -12.008 18.5 1 98 105 TRP B C 1
ATOM 2786 O O . TRP B 1 105 ? 10.367 -11.438 19.156 1 98 105 TRP B O 1
ATOM 2796 N N . ASN B 1 106 ? 8.695 -12.891 19.031 1 98.12 106 ASN B N 1
ATOM 2797 C CA . ASN B 1 106 ? 8.836 -13.531 20.328 1 98.12 106 ASN B CA 1
ATOM 2798 C C . ASN B 1 106 ? 8.484 -15.016 20.266 1 98.12 106 ASN B C 1
ATOM 2800 O O . ASN B 1 106 ? 8.062 -15.508 19.219 1 98.12 106 ASN B O 1
ATOM 2804 N N . GLU B 1 107 ? 8.641 -15.656 21.344 1 97.31 107 GLU B N 1
ATOM 2805 C CA . GLU B 1 107 ? 8.484 -17.109 21.375 1 97.31 107 GLU B CA 1
ATOM 2806 C C . GLU B 1 107 ? 7.039 -17.516 21.078 1 97.31 107 GLU B C 1
ATOM 2808 O O . GLU B 1 107 ? 6.789 -18.594 20.531 1 97.31 107 GLU B O 1
ATOM 2813 N N . GLU B 1 108 ? 6.145 -16.641 21.297 1 97.38 108 GLU B N 1
ATOM 2814 C CA . GLU B 1 108 ? 4.73 -16.953 21.109 1 97.38 108 GLU B CA 1
ATOM 2815 C C . GLU B 1 108 ? 4.309 -16.781 19.656 1 97.38 108 GLU B C 1
ATOM 2817 O O . GLU B 1 108 ? 3.615 -17.641 19.094 1 97.38 108 GLU B O 1
ATOM 2822 N N . ASN B 1 109 ? 4.766 -15.75 19.062 1 97.12 109 ASN B N 1
ATOM 2823 C CA . ASN B 1 109 ? 4.273 -15.453 17.734 1 97.12 109 ASN B CA 1
ATOM 2824 C C . ASN B 1 109 ? 5.117 -16.125 16.656 1 97.12 109 ASN B C 1
ATOM 2826 O O . ASN B 1 109 ? 4.637 -16.391 15.547 1 97.12 109 ASN B O 1
ATOM 2830 N N . ILE B 1 110 ? 6.375 -16.547 16.969 1 98.19 110 ILE B N 1
ATOM 2831 C CA . ILE B 1 110 ? 7.258 -17.141 15.977 1 98.19 110 ILE B CA 1
ATOM 2832 C C . ILE B 1 110 ? 6.777 -18.547 15.641 1 98.19 110 ILE B C 1
ATOM 2834 O O . ILE B 1 110 ? 7.082 -19.078 14.562 1 98.19 110 ILE B O 1
ATOM 2838 N N . VAL B 1 111 ? 5.996 -19.156 16.531 1 98 111 VAL B N 1
ATOM 2839 C CA . VAL B 1 111 ? 5.508 -20.531 16.375 1 98 111 VAL B CA 1
ATOM 2840 C C . VAL B 1 111 ? 4.598 -20.609 15.156 1 98 111 VAL B C 1
ATOM 2842 O O . VAL B 1 111 ? 4.578 -21.641 14.461 1 98 111 VAL B O 1
ATOM 2845 N N . LEU B 1 112 ? 3.916 -19.547 14.867 1 97.25 112 LEU B N 1
ATOM 2846 C CA . LEU B 1 112 ? 3.045 -19.516 13.695 1 97.25 112 LEU B CA 1
ATOM 2847 C C . LEU B 1 112 ? 3.846 -19.719 12.414 1 97.25 112 LEU B C 1
ATOM 2849 O O . LEU B 1 112 ? 3.402 -20.422 11.508 1 97.25 112 LEU B O 1
ATOM 2853 N N . LEU B 1 113 ? 4.98 -19.125 12.367 1 97.94 113 LEU B N 1
ATOM 2854 C CA . LEU B 1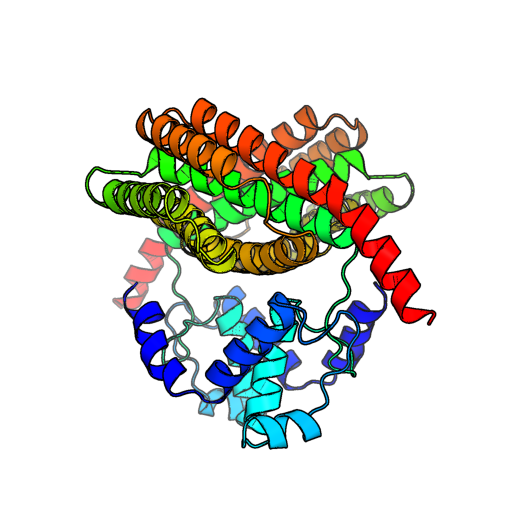 113 ? 5.852 -19.219 11.195 1 97.94 113 LEU B CA 1
ATOM 2855 C C . LEU B 1 113 ? 6.449 -20.625 11.086 1 97.94 113 LEU B C 1
ATOM 2857 O O . LEU B 1 113 ? 6.516 -21.188 10 1 97.94 113 LEU B O 1
ATOM 2861 N N . GLU B 1 114 ? 6.812 -21.141 12.211 1 98.12 114 GLU B N 1
ATOM 2862 C CA . GLU B 1 114 ? 7.359 -22.5 12.266 1 98.12 114 GLU B CA 1
ATOM 2863 C C . GLU B 1 114 ? 6.332 -23.531 11.82 1 98.12 114 GLU B C 1
ATOM 2865 O O . GLU B 1 114 ? 6.66 -24.453 11.07 1 98.12 114 GLU B O 1
ATOM 2870 N N . ASN B 1 115 ? 5.168 -23.344 12.281 1 98.12 115 ASN B N 1
ATOM 2871 C CA . ASN B 1 115 ? 4.094 -24.266 11.914 1 98.12 115 ASN B CA 1
ATOM 2872 C C . ASN B 1 115 ? 3.791 -24.203 10.422 1 98.12 115 ASN B C 1
ATOM 2874 O O . ASN B 1 115 ? 3.547 -25.234 9.789 1 98.12 115 ASN B O 1
ATOM 2878 N N . ASN B 1 116 ? 3.762 -23.047 9.891 1 97.75 116 ASN B N 1
ATOM 2879 C CA . ASN B 1 116 ? 3.553 -22.906 8.453 1 97.75 116 ASN B CA 1
ATOM 2880 C C . ASN B 1 116 ? 4.652 -23.609 7.656 1 97.75 116 ASN B C 1
ATOM 2882 O O . ASN B 1 116 ? 4.371 -24.328 6.691 1 97.75 116 ASN B O 1
ATOM 2886 N N . LEU B 1 117 ? 5.918 -23.438 8.086 1 96.94 117 LEU B N 1
ATOM 2887 C CA . LEU B 1 117 ? 7.051 -24.047 7.402 1 96.94 117 LEU B CA 1
ATOM 2888 C C . LEU B 1 117 ? 6.953 -25.578 7.445 1 96.94 117 LEU B C 1
ATOM 2890 O O . LEU B 1 117 ? 7.289 -26.25 6.469 1 96.94 117 LEU B O 1
ATOM 2894 N N . LEU B 1 118 ? 6.48 -26.078 8.586 1 96.38 118 LEU B N 1
ATOM 2895 C CA . LEU B 1 118 ? 6.277 -27.516 8.711 1 96.38 118 LEU B CA 1
ATOM 2896 C C . LEU B 1 118 ? 5.242 -28 7.703 1 96.38 118 LEU B C 1
ATOM 2898 O O . LEU B 1 118 ? 5.41 -29.062 7.098 1 96.38 118 LEU B O 1
ATOM 2902 N N . LYS B 1 119 ? 4.188 -27.25 7.547 1 94.94 119 LYS B N 1
ATOM 2903 C CA . LYS B 1 119 ? 3.166 -27.594 6.562 1 94.94 119 LYS B CA 1
ATOM 2904 C C . LYS B 1 119 ? 3.738 -27.578 5.148 1 94.94 119 LYS B C 1
ATOM 2906 O O . LYS B 1 119 ? 3.408 -28.438 4.328 1 94.94 119 LYS B O 1
ATOM 2911 N N . GLN B 1 120 ? 4.602 -26.625 4.848 1 93 120 GLN B N 1
ATOM 2912 C CA . GLN B 1 120 ? 5.234 -26.547 3.535 1 93 120 GLN B CA 1
ATOM 2913 C C . GLN B 1 120 ? 6.102 -27.781 3.273 1 93 120 GLN B C 1
ATOM 2915 O O . GLN B 1 120 ? 6.027 -28.375 2.197 1 93 120 GLN B O 1
ATOM 2920 N N . LYS B 1 121 ? 6.852 -28.141 4.25 1 92.25 121 LYS B N 1
ATOM 2921 C CA . LYS B 1 121 ? 7.738 -29.297 4.129 1 92.25 121 LYS B CA 1
ATOM 2922 C C . LYS B 1 121 ? 6.941 -30.578 3.898 1 92.25 121 LYS B C 1
ATOM 2924 O O . LYS B 1 121 ? 7.316 -31.406 3.066 1 92.25 121 LYS B O 1
ATOM 2929 N N . ASN B 1 122 ? 5.871 -30.688 4.566 1 91 122 ASN B N 1
ATOM 2930 C CA . ASN B 1 122 ? 5.035 -31.875 4.441 1 91 122 ASN B CA 1
ATOM 2931 C C . ASN B 1 122 ? 4.402 -31.984 3.055 1 91 122 ASN B C 1
ATOM 2933 O O . ASN B 1 122 ? 4.191 -33.062 2.541 1 91 122 ASN B O 1
ATOM 2937 N N . LEU B 1 123 ? 4.09 -30.844 2.502 1 85.06 123 LEU B N 1
ATOM 2938 C CA . LEU B 1 123 ? 3.479 -30.828 1.177 1 85.06 123 LEU B CA 1
ATOM 2939 C C . LEU B 1 123 ? 4.477 -31.25 0.109 1 85.06 123 LEU B C 1
ATOM 2941 O O . LEU B 1 123 ? 4.082 -31.781 -0.936 1 85.06 123 LEU B O 1
ATOM 2945 N N . LEU B 1 124 ? 5.734 -30.984 0.28 1 79.19 124 LEU B N 1
ATOM 2946 C CA . LEU B 1 124 ? 6.766 -31.359 -0.677 1 79.19 124 LEU B CA 1
ATOM 2947 C C . LEU B 1 124 ? 6.785 -32.875 -0.869 1 79.19 124 LEU B C 1
ATOM 2949 O O . LEU B 1 124 ? 7.117 -33.375 -1.953 1 79.19 124 LEU B O 1
ATOM 2953 N N . TYR B 1 125 ? 6.457 -33.562 0.169 1 76.06 125 TYR B N 1
ATOM 2954 C CA . TYR B 1 125 ? 6.562 -35 0.15 1 76.06 125 TYR B CA 1
ATOM 2955 C C . TYR B 1 125 ? 5.289 -35.656 -0.403 1 76.06 125 TYR B C 1
ATOM 2957 O O . TYR B 1 125 ? 5.246 -36.844 -0.662 1 76.06 125 TYR B O 1
ATOM 2965 N N . LYS B 1 126 ? 4.34 -34.75 -0.585 1 72.75 126 LYS B N 1
ATOM 2966 C CA . LYS B 1 126 ? 3.094 -35.312 -1.116 1 72.75 126 LYS B CA 1
ATOM 2967 C C . LYS B 1 126 ? 3.062 -35.219 -2.641 1 72.75 126 LYS B C 1
ATOM 2969 O O . LYS B 1 126 ? 3.367 -34.156 -3.217 1 72.75 126 LYS B O 1
ATOM 2974 N N . LYS B 1 127 ? 3.104 -36.312 -3.316 1 60.69 127 LYS B N 1
ATOM 2975 C CA . LYS B 1 127 ? 3.15 -36.469 -4.77 1 60.69 127 LYS B CA 1
ATOM 2976 C C . LYS B 1 127 ? 2.018 -35.688 -5.434 1 60.69 127 LYS B C 1
ATOM 2978 O O . LYS B 1 127 ? 2.205 -35.094 -6.5 1 60.69 127 LYS B O 1
ATOM 2983 N N . ASP B 1 128 ? 0.817 -35.812 -4.844 1 56.75 128 ASP B N 1
ATOM 2984 C CA . ASP B 1 128 ? -0.363 -35.312 -5.559 1 56.75 128 ASP B CA 1
ATOM 2985 C C . ASP B 1 128 ? -0.759 -33.938 -5.102 1 56.75 128 ASP B C 1
ATOM 2987 O O . ASP B 1 128 ? -1.927 -33.531 -5.199 1 56.75 128 ASP B O 1
ATOM 2991 N N . HIS B 1 129 ? 0.288 -33.188 -4.785 1 58.66 129 HIS B N 1
ATOM 2992 C CA . HIS B 1 129 ? -0.223 -31.906 -4.262 1 58.66 129 HIS B CA 1
ATOM 2993 C C . HIS B 1 129 ? -0.447 -30.906 -5.379 1 58.66 129 HIS B C 1
ATOM 2995 O O . HIS B 1 129 ? 0.295 -30.875 -6.367 1 58.66 129 HIS B O 1
ATOM 3001 N N . LYS B 1 130 ? -1.605 -30.266 -5.273 1 62.41 130 LYS B N 1
ATOM 3002 C CA . LYS B 1 130 ? -1.988 -29.203 -6.195 1 62.41 130 LYS B CA 1
ATOM 3003 C C . LYS B 1 130 ? -1.14 -27.953 -5.973 1 62.41 130 LYS B C 1
ATOM 3005 O O . LYS B 1 130 ? -0.946 -27.516 -4.836 1 62.41 130 LYS B O 1
ATOM 3010 N N . PRO B 1 131 ? -0.489 -27.516 -6.973 1 68.81 131 PRO B N 1
ATOM 3011 C CA . PRO B 1 131 ? 0.33 -26.297 -6.934 1 68.81 131 PRO B CA 1
ATOM 3012 C C . PRO B 1 131 ? -0.35 -25.156 -6.184 1 68.81 131 PRO B C 1
ATOM 3014 O O . PRO B 1 131 ? 0.323 -24.359 -5.523 1 68.81 131 PRO B O 1
ATOM 3017 N N . LEU B 1 132 ? -1.584 -25.25 -6.094 1 74.31 132 LEU B N 1
ATOM 3018 C CA . LEU B 1 132 ? -2.352 -24.172 -5.492 1 74.31 132 LEU B CA 1
ATOM 3019 C C . LEU B 1 132 ? -2.203 -24.172 -3.973 1 74.31 132 LEU B C 1
ATOM 3021 O O . LEU B 1 132 ? -2.172 -23.125 -3.342 1 74.31 132 LEU B O 1
ATOM 3025 N N . PHE B 1 133 ? -1.988 -25.375 -3.477 1 77 133 PHE B N 1
ATOM 3026 C CA . PHE B 1 133 ? -1.875 -25.484 -2.027 1 77 133 PHE B CA 1
ATOM 3027 C C . PHE B 1 133 ? -0.568 -24.859 -1.541 1 77 133 PHE B C 1
ATOM 3029 O O . PHE B 1 133 ? -0.536 -24.203 -0.497 1 77 133 PHE B O 1
ATOM 3036 N N . PHE B 1 134 ? 0.478 -25.078 -2.229 1 82.56 134 PHE B N 1
ATOM 3037 C CA . PHE B 1 134 ? 1.752 -24.5 -1.821 1 82.56 134 PHE B CA 1
ATOM 3038 C C . PHE B 1 134 ? 1.71 -22.969 -1.926 1 82.56 134 PHE B C 1
ATOM 3040 O O . PHE B 1 134 ? 2.266 -22.266 -1.077 1 82.56 134 PHE B O 1
ATOM 3047 N N . LEU B 1 135 ? 1.107 -22.516 -2.963 1 82.25 135 LEU B N 1
ATOM 3048 C CA . LEU B 1 135 ? 1.004 -21.078 -3.148 1 82.25 135 LEU B CA 1
ATOM 3049 C C . LEU B 1 135 ? 0.269 -20.422 -1.979 1 82.25 135 LEU B C 1
ATOM 3051 O O . LEU B 1 135 ? 0.611 -19.328 -1.562 1 82.25 135 LEU B O 1
ATOM 3055 N N . GLU B 1 136 ? -0.694 -21.125 -1.484 1 84.88 136 GLU B N 1
ATOM 3056 C CA . GLU B 1 136 ? -1.441 -20.625 -0.334 1 84.88 136 GLU B CA 1
ATOM 3057 C C . GLU B 1 136 ? -0.568 -20.578 0.916 1 84.88 136 GLU B C 1
ATOM 3059 O O . GLU B 1 136 ? -0.631 -19.625 1.691 1 84.88 136 GLU B O 1
ATOM 3064 N N . LEU B 1 137 ? 0.179 -21.609 1.095 1 90.31 137 LEU B N 1
ATOM 3065 C CA . LEU B 1 137 ? 1.084 -21.656 2.238 1 90.31 137 LEU B CA 1
ATOM 3066 C C . LEU B 1 137 ? 2.176 -20.594 2.109 1 90.31 137 LEU B C 1
ATOM 3068 O O . LEU B 1 137 ? 2.609 -20.016 3.111 1 90.31 137 LEU B O 1
ATOM 3072 N N . ASP B 1 138 ? 2.635 -20.422 0.9 1 91.69 138 ASP B N 1
ATOM 3073 C CA . ASP B 1 138 ? 3.619 -19.375 0.623 1 91.69 138 ASP B CA 1
ATOM 3074 C C . ASP B 1 138 ? 3.072 -18 0.985 1 91.69 138 ASP B C 1
ATOM 3076 O O . ASP B 1 138 ? 3.738 -17.219 1.676 1 91.69 138 ASP B O 1
ATOM 3080 N N . LYS B 1 139 ? 1.904 -17.703 0.555 1 91.25 139 LYS B N 1
ATOM 3081 C CA . LYS B 1 139 ? 1.225 -16.453 0.893 1 91.25 139 LYS B CA 1
ATOM 3082 C C . LYS B 1 139 ? 1.064 -16.312 2.404 1 91.25 139 LYS B C 1
ATOM 3084 O O . LYS B 1 139 ? 1.312 -15.242 2.959 1 91.25 139 LYS B O 1
ATOM 3089 N N . GLU B 1 140 ? 0.661 -17.344 3.01 1 94.56 140 GLU B N 1
ATOM 3090 C CA . GLU B 1 140 ? 0.464 -17.328 4.457 1 94.56 140 GLU B CA 1
ATOM 3091 C C . GLU B 1 140 ? 1.778 -17.078 5.191 1 94.56 140 GLU B C 1
ATOM 3093 O O . GLU B 1 140 ? 1.808 -16.359 6.195 1 94.56 140 GLU B O 1
ATOM 3098 N N . PHE B 1 141 ? 2.836 -17.672 4.73 1 97.5 141 PHE B N 1
ATOM 3099 C CA . PHE B 1 141 ? 4.16 -17.5 5.32 1 97.5 141 PHE B CA 1
ATOM 3100 C C . PHE B 1 141 ? 4.555 -16.031 5.352 1 97.5 141 PHE B C 1
ATOM 3102 O O . PHE B 1 141 ? 4.93 -15.516 6.406 1 97.5 141 PHE B O 1
ATOM 3109 N N . HIS B 1 142 ? 4.441 -15.406 4.289 1 97.56 142 HIS B N 1
ATOM 3110 C CA . HIS B 1 142 ? 4.789 -13.992 4.199 1 97.56 142 HIS B CA 1
ATOM 3111 C C . HIS B 1 142 ? 3.822 -13.133 5.004 1 97.56 142 HIS B C 1
ATOM 3113 O O . HIS B 1 142 ? 4.227 -12.133 5.609 1 97.56 142 HIS B O 1
ATOM 3119 N N . SER B 1 143 ? 2.559 -13.547 5.027 1 97.12 143 SER B N 1
ATOM 3120 C CA . SER B 1 143 ? 1.561 -12.844 5.828 1 97.12 143 SER B CA 1
ATOM 3121 C C . SER B 1 143 ? 1.89 -12.922 7.316 1 97.12 143 SER B C 1
ATOM 3123 O O . SER B 1 143 ? 1.708 -11.945 8.047 1 97.12 143 SER B O 1
ATOM 3125 N N . ILE B 1 144 ? 2.311 -14.055 7.703 1 98 144 ILE B N 1
ATOM 3126 C CA . ILE B 1 144 ? 2.666 -14.258 9.102 1 98 144 ILE B CA 1
ATOM 3127 C C . ILE B 1 144 ? 3.863 -13.375 9.461 1 98 144 ILE B C 1
ATOM 3129 O O . ILE B 1 144 ? 3.906 -12.789 10.547 1 98 144 ILE B O 1
ATOM 3133 N N . ILE B 1 145 ? 4.852 -13.289 8.578 1 98.69 145 ILE B N 1
ATOM 3134 C CA . ILE B 1 145 ? 5.992 -12.406 8.812 1 98.69 145 ILE B CA 1
ATOM 3135 C C . ILE B 1 145 ? 5.5 -10.984 9.047 1 98.69 145 ILE B C 1
ATOM 3137 O O . ILE B 1 145 ? 5.922 -10.32 10 1 98.69 145 ILE B O 1
ATOM 3141 N N . ALA B 1 146 ? 4.633 -10.555 8.211 1 98.25 146 ALA B N 1
ATOM 3142 C CA . ALA B 1 146 ? 4.074 -9.211 8.344 1 98.25 146 ALA B CA 1
ATOM 3143 C C . ALA B 1 146 ? 3.322 -9.062 9.664 1 98.25 146 ALA B C 1
ATOM 3145 O O . ALA B 1 146 ? 3.402 -8.023 10.312 1 98.25 146 ALA B O 1
ATOM 3146 N N . GLU B 1 147 ? 2.572 -10.055 10.008 1 97.69 147 GLU B N 1
ATOM 3147 C CA . GLU B 1 147 ? 1.817 -10.039 11.258 1 97.69 147 GLU B CA 1
ATOM 3148 C C . GLU B 1 147 ? 2.746 -9.922 12.461 1 97.69 147 GLU B 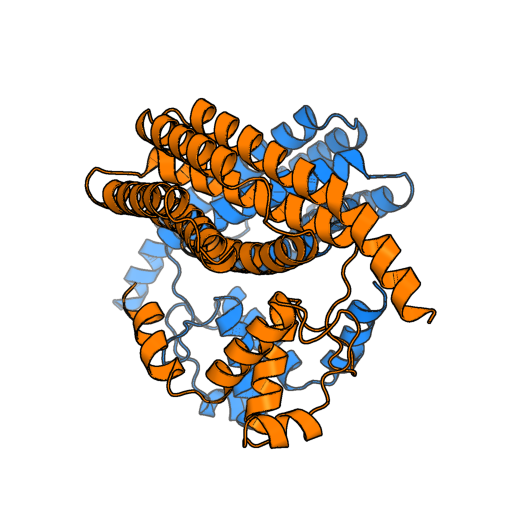C 1
ATOM 3150 O O . GLU B 1 147 ? 2.486 -9.133 13.375 1 97.69 147 GLU B O 1
ATOM 3155 N N . ILE B 1 148 ? 3.771 -10.711 12.438 1 98.12 148 ILE B N 1
ATOM 3156 C CA . ILE B 1 148 ? 4.766 -10.672 13.5 1 98.12 148 ILE B CA 1
ATOM 3157 C C . ILE B 1 148 ? 5.379 -9.273 13.586 1 98.12 148 ILE B C 1
ATOM 3159 O O . ILE B 1 148 ? 5.68 -8.789 14.68 1 98.12 148 ILE B O 1
ATOM 3163 N N . GLY B 1 149 ? 5.543 -8.625 12.477 1 98 149 GLY B N 1
ATOM 3164 C CA . GLY B 1 149 ? 6.109 -7.285 12.43 1 98 149 GLY B CA 1
ATOM 3165 C C . GLY B 1 149 ? 5.281 -6.27 13.195 1 98 149 GLY B C 1
ATOM 3166 O O . GLY B 1 149 ? 5.801 -5.234 13.625 1 98 149 GLY B O 1
ATOM 3167 N N . GLY B 1 150 ? 3.928 -6.457 13.195 1 96.69 150 GLY B N 1
ATOM 3168 C CA . GLY B 1 150 ? 3.072 -5.66 14.055 1 96.69 150 GLY B CA 1
ATOM 3169 C C . GLY B 1 150 ? 2.486 -4.445 13.359 1 96.69 150 GLY B C 1
ATOM 3170 O O . GLY B 1 150 ? 1.805 -3.633 13.984 1 96.69 150 GLY B O 1
ATOM 3171 N N . ASN B 1 151 ? 2.748 -4.23 12.164 1 96.88 151 ASN B N 1
ATOM 3172 C CA . ASN B 1 151 ? 2.156 -3.146 11.391 1 96.88 151 ASN B CA 1
ATOM 3173 C C . ASN B 1 151 ? 0.994 -3.639 10.531 1 96.88 151 ASN B C 1
ATOM 3175 O O . ASN B 1 151 ? 1.204 -4.184 9.445 1 96.88 151 ASN B O 1
ATOM 3179 N N . PHE B 1 152 ? -0.143 -3.393 10.945 1 92.38 152 PHE B N 1
ATOM 3180 C CA . PHE B 1 152 ? -1.318 -3.943 10.281 1 92.38 152 PHE B CA 1
ATOM 3181 C C . PHE B 1 152 ? -1.521 -3.297 8.914 1 92.38 152 PHE B C 1
ATOM 3183 O O . PHE B 1 152 ? -2.039 -3.93 7.996 1 92.38 152 PHE B O 1
ATOM 3190 N N . LEU B 1 153 ? -1.115 -2.018 8.719 1 92.06 153 LEU B N 1
ATOM 3191 C CA . LEU B 1 153 ? -1.188 -1.373 7.414 1 92.06 153 LEU B CA 1
ATOM 3192 C C . LEU B 1 153 ? -0.314 -2.1 6.398 1 92.06 153 LEU B C 1
ATOM 3194 O O . LEU B 1 153 ? -0.722 -2.303 5.25 1 92.06 153 LEU B O 1
ATOM 3198 N N . LEU B 1 154 ? 0.846 -2.488 6.871 1 96.81 154 LEU B N 1
ATOM 3199 C CA . LEU B 1 154 ? 1.792 -3.215 6.035 1 96.81 154 LEU B CA 1
ATOM 3200 C C . LEU B 1 154 ? 1.214 -4.559 5.602 1 96.81 154 LEU B C 1
ATOM 3202 O O . LEU B 1 154 ? 1.294 -4.926 4.426 1 96.81 154 LEU B O 1
ATOM 3206 N N . LYS B 1 155 ? 0.678 -5.289 6.555 1 95.81 155 LYS B N 1
ATOM 3207 C CA . LYS B 1 155 ? 0.085 -6.586 6.246 1 95.81 155 LYS B CA 1
ATOM 3208 C C . LYS B 1 155 ? -1.021 -6.453 5.203 1 95.81 155 LYS B C 1
ATOM 3210 O O . LYS B 1 155 ? -1.091 -7.238 4.258 1 95.81 155 LYS B O 1
ATOM 3215 N N . GLN B 1 156 ? -1.784 -5.441 5.336 1 89.44 156 GLN B N 1
ATOM 3216 C CA . GLN B 1 156 ? -2.887 -5.211 4.406 1 89.44 156 GLN B CA 1
ATOM 3217 C C . GLN B 1 156 ? -2.369 -4.91 3.002 1 89.44 156 GLN B C 1
ATOM 3219 O O . GLN B 1 156 ? -2.879 -5.449 2.018 1 89.44 156 GLN B O 1
ATOM 3224 N N . GLU B 1 157 ? -1.412 -4.07 2.926 1 91.88 157 GLU B N 1
ATOM 3225 C CA . GLU B 1 157 ? -0.833 -3.729 1.631 1 91.88 157 GLU B CA 1
ATOM 3226 C C . GLU B 1 157 ? -0.176 -4.945 0.981 1 91.88 157 GLU B C 1
ATOM 3228 O O . GLU B 1 157 ? -0.31 -5.156 -0.226 1 91.88 157 GLU B O 1
ATOM 3233 N N . LEU B 1 158 ? 0.51 -5.688 1.786 1 95.06 158 LEU B N 1
ATOM 3234 C CA . LEU B 1 158 ? 1.221 -6.859 1.281 1 95.06 158 LEU B CA 1
ATOM 3235 C C . LEU B 1 158 ? 0.246 -7.879 0.706 1 95.06 158 LEU B C 1
ATOM 3237 O O . LEU B 1 158 ? 0.548 -8.539 -0.293 1 95.06 158 LEU B O 1
ATOM 3241 N N . LEU B 1 159 ? -0.889 -8.07 1.311 1 89.62 159 LEU B N 1
ATOM 3242 C CA . LEU B 1 159 ? -1.881 -9.031 0.831 1 89.62 159 LEU B CA 1
ATOM 3243 C C . LEU B 1 159 ? -2.352 -8.664 -0.573 1 89.62 159 LEU B C 1
ATOM 3245 O O . LEU B 1 159 ? -2.574 -9.547 -1.405 1 89.62 159 LEU B O 1
ATOM 3249 N N . LYS B 1 160 ? -2.504 -7.41 -0.81 1 86.06 160 LYS B N 1
ATOM 3250 C CA . LYS B 1 160 ? -2.867 -6.934 -2.141 1 86.06 160 LYS B CA 1
ATOM 3251 C C . LYS B 1 160 ? -1.825 -7.344 -3.178 1 86.06 160 LYS B C 1
ATOM 3253 O O . LYS B 1 160 ? -2.17 -7.879 -4.234 1 86.06 160 LYS B O 1
ATOM 3258 N N . TYR B 1 161 ? -0.604 -7.168 -2.855 1 92.31 161 TYR B N 1
ATOM 3259 C CA . TYR B 1 161 ? 0.46 -7.414 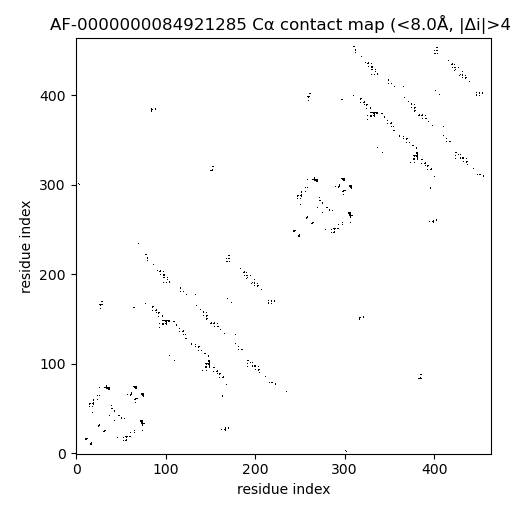-3.822 1 92.31 161 TYR B CA 1
ATOM 3260 C C . TYR B 1 161 ? 0.766 -8.898 -3.934 1 92.31 161 TYR B C 1
ATOM 3262 O O . TYR B 1 161 ? 1.272 -9.367 -4.957 1 92.31 161 TYR B O 1
ATOM 3270 N N . TYR B 1 162 ? 0.381 -9.648 -2.891 1 90.12 162 TYR B N 1
ATOM 3271 C CA . TYR B 1 162 ? 0.462 -11.102 -3.014 1 90.12 162 TYR B CA 1
ATOM 3272 C C . TYR B 1 162 ? -0.497 -11.609 -4.082 1 90.12 162 TYR B C 1
ATOM 3274 O O . TYR B 1 162 ? -0.126 -12.453 -4.906 1 90.12 162 TYR B O 1
ATOM 3282 N N . ASP B 1 163 ? -1.645 -11.094 -4.059 1 85.75 163 ASP B N 1
ATOM 3283 C CA . ASP B 1 163 ? -2.658 -11.562 -5 1 85.75 163 ASP B CA 1
ATOM 3284 C C . ASP B 1 163 ? -2.287 -11.195 -6.434 1 85.75 163 ASP B C 1
ATOM 3286 O O . ASP B 1 163 ? -2.467 -12 -7.352 1 85.75 163 ASP B O 1
ATOM 3290 N N . LEU B 1 164 ? -1.796 -9.992 -6.605 1 86.56 164 LEU B N 1
ATOM 3291 C CA . LEU B 1 164 ? -1.366 -9.57 -7.934 1 86.56 164 LEU B CA 1
ATOM 3292 C C . LEU B 1 164 ? -0.208 -10.438 -8.43 1 86.56 164 LEU B C 1
ATOM 3294 O O . LEU B 1 164 ? -0.193 -10.859 -9.586 1 86.56 164 LEU B O 1
ATOM 3298 N N . TYR B 1 165 ? 0.663 -10.695 -7.52 1 89 165 TYR B N 1
ATOM 3299 C CA . TYR B 1 165 ? 1.799 -11.555 -7.828 1 89 165 TYR B CA 1
ATOM 3300 C C . TYR B 1 165 ? 1.34 -12.977 -8.125 1 89 165 TYR B C 1
ATOM 3302 O O . TYR B 1 165 ? 1.873 -13.641 -9.023 1 89 165 TYR B O 1
ATOM 3310 N N . PHE B 1 166 ? 0.438 -13.461 -7.34 1 83.88 166 PHE B N 1
ATOM 3311 C CA . PHE B 1 166 ? -0.086 -14.812 -7.492 1 83.88 166 PHE B CA 1
ATOM 3312 C C . PHE B 1 166 ? -0.572 -15.055 -8.922 1 83.88 166 PHE B C 1
ATOM 3314 O O . PHE B 1 166 ? -0.333 -16.109 -9.492 1 83.88 166 PHE B O 1
ATOM 3321 N N . ARG B 1 167 ? -1.222 -14.141 -9.477 1 84.12 167 ARG B N 1
ATOM 3322 C CA . ARG B 1 167 ? -1.738 -14.258 -10.836 1 84.12 167 ARG B CA 1
ATOM 3323 C C . ARG B 1 167 ? -0.608 -14.492 -11.836 1 84.12 167 ARG B C 1
ATOM 3325 O O . ARG B 1 167 ? -0.717 -15.344 -12.719 1 84.12 167 ARG B O 1
ATOM 3332 N N . TYR B 1 168 ? 0.451 -13.773 -11.68 1 88.25 168 TYR B N 1
ATOM 3333 C CA . TYR B 1 168 ? 1.596 -13.922 -12.57 1 88.25 168 TYR B CA 1
ATOM 3334 C C . TYR B 1 168 ? 2.285 -15.266 -12.352 1 88.25 168 TYR B C 1
ATOM 3336 O O . TYR B 1 168 ? 2.738 -15.906 -13.305 1 88.25 168 TYR B O 1
ATOM 3344 N N . ASN B 1 169 ? 2.391 -15.602 -11.086 1 84.44 169 ASN B N 1
ATOM 3345 C CA . ASN B 1 169 ? 2.977 -16.906 -10.773 1 84.44 169 ASN B CA 1
ATOM 3346 C C . ASN B 1 169 ? 2.156 -18.047 -11.367 1 84.44 169 ASN B C 1
ATOM 3348 O O . ASN B 1 169 ? 2.713 -18.984 -11.93 1 84.44 169 ASN B O 1
ATOM 3352 N N . TYR B 1 170 ? 0.913 -17.969 -11.188 1 79.44 170 TYR B N 1
ATOM 3353 C CA . TYR B 1 170 ? 0.022 -18.969 -11.758 1 79.44 170 TYR B CA 1
ATOM 3354 C C . TYR B 1 170 ? 0.16 -19.016 -13.273 1 79.44 170 TYR B C 1
ATOM 3356 O O . TYR B 1 170 ? 0.231 -20.109 -13.859 1 79.44 170 TYR B O 1
ATOM 3364 N N . PHE B 1 171 ? 0.209 -17.922 -13.891 1 81.5 171 PHE B N 1
ATOM 3365 C CA . PHE B 1 171 ? 0.333 -17.797 -15.336 1 81.5 171 PHE B CA 1
ATOM 3366 C C . PHE B 1 171 ? 1.631 -18.422 -15.828 1 81.5 171 PHE B C 1
ATOM 3368 O O . PHE B 1 171 ? 1.65 -19.094 -16.859 1 81.5 171 PHE B O 1
ATOM 3375 N N . CYS B 1 172 ? 2.672 -18.188 -15.125 1 83 172 CYS B N 1
ATOM 3376 C CA . CYS B 1 172 ? 3.988 -18.656 -15.539 1 83 172 CYS B CA 1
ATOM 3377 C C . CYS B 1 172 ? 4.168 -20.141 -15.195 1 83 172 CYS B C 1
ATOM 3379 O O . CYS B 1 172 ? 5.059 -20.797 -15.734 1 83 172 CYS B O 1
ATOM 3381 N N . GLY B 1 173 ? 3.229 -20.75 -14.453 1 69.56 173 GLY B N 1
ATOM 3382 C CA . GLY B 1 173 ? 3.324 -22.156 -14.109 1 69.56 173 GLY B CA 1
ATOM 3383 C C . GLY B 1 173 ? 4.195 -22.422 -12.891 1 69.56 173 GLY B C 1
ATOM 3384 O O . GLY B 1 173 ? 5.344 -21.969 -12.836 1 69.56 173 GLY B O 1
ATOM 3385 N N . PHE B 1 174 ? 3.662 -22.609 -11.609 1 62.5 174 PHE B N 1
ATOM 3386 C CA . PHE B 1 174 ? 4.281 -22.844 -10.312 1 62.5 174 PHE B CA 1
ATOM 3387 C C . PHE B 1 174 ? 5.129 -24.109 -10.336 1 62.5 174 PHE B C 1
ATOM 3389 O O . PHE B 1 174 ? 5.762 -24.469 -9.336 1 62.5 174 PHE B O 1
ATOM 3396 N N . LYS B 1 175 ? 5.336 -24.719 -11.344 1 59 175 LYS B N 1
ATOM 3397 C CA . LYS B 1 175 ? 5.793 -26.094 -11.227 1 59 175 LYS B CA 1
ATOM 3398 C C . LYS B 1 175 ? 7.148 -26.172 -10.531 1 59 175 LYS B C 1
ATOM 3400 O O . LYS B 1 175 ? 7.363 -27.031 -9.68 1 59 175 LYS B O 1
ATOM 3405 N N . SER B 1 176 ? 8.172 -25.5 -10.875 1 57.59 176 SER B N 1
ATOM 3406 C CA . SER B 1 176 ? 9.531 -26 -10.688 1 57.59 176 SER B CA 1
ATOM 3407 C C . SER B 1 176 ? 10.203 -25.328 -9.5 1 57.59 176 SER B C 1
ATOM 3409 O O . SER B 1 176 ? 11.367 -25.609 -9.203 1 57.59 176 SER B O 1
ATOM 3411 N N . ARG B 1 177 ? 9.453 -24.766 -8.469 1 70.75 177 ARG B N 1
ATOM 3412 C CA . ARG B 1 177 ? 10.359 -24.078 -7.562 1 70.75 177 ARG B CA 1
ATOM 3413 C C . ARG B 1 177 ? 9.93 -24.25 -6.109 1 70.75 177 ARG B C 1
ATOM 3415 O O . ARG B 1 177 ? 10.352 -23.484 -5.234 1 70.75 177 ARG B O 1
ATOM 3422 N N . LYS B 1 178 ? 9.266 -25.359 -5.844 1 76.81 178 LYS B N 1
ATOM 3423 C CA . LYS B 1 178 ? 8.719 -25.516 -4.496 1 76.81 178 LYS B CA 1
ATOM 3424 C C . LYS B 1 178 ? 9.812 -25.891 -3.504 1 76.81 178 LYS B C 1
ATOM 3426 O O . LYS B 1 178 ? 9.852 -25.375 -2.383 1 76.81 178 LYS B O 1
ATOM 3431 N N . ASP B 1 179 ? 10.695 -26.75 -3.996 1 80 179 ASP B N 1
ATOM 3432 C CA . ASP B 1 179 ? 11.758 -27.219 -3.113 1 80 179 ASP B CA 1
ATOM 3433 C C . ASP B 1 179 ? 12.688 -26.062 -2.729 1 80 179 ASP B C 1
ATOM 3435 O O . ASP B 1 179 ? 13.055 -25.922 -1.562 1 80 179 ASP B O 1
ATOM 3439 N N . TYR B 1 180 ? 13.023 -25.281 -3.648 1 86.69 180 TYR B N 1
ATOM 3440 C CA . TYR B 1 180 ? 13.898 -24.141 -3.381 1 86.69 180 TYR B CA 1
ATOM 3441 C C . TYR B 1 180 ? 13.203 -23.125 -2.482 1 86.69 180 TYR B C 1
ATOM 3443 O O . TYR B 1 180 ? 13.828 -22.531 -1.596 1 86.69 180 TYR B O 1
ATOM 3451 N N . ALA B 1 181 ? 11.938 -22.984 -2.654 1 90.38 181 ALA B N 1
ATOM 3452 C CA . ALA B 1 181 ? 11.18 -22.016 -1.872 1 90.38 181 ALA B CA 1
ATOM 3453 C C . ALA B 1 181 ? 11.148 -22.406 -0.396 1 90.38 181 ALA B C 1
ATOM 3455 O O . ALA B 1 181 ? 11.273 -21.547 0.479 1 90.38 181 ALA B O 1
ATOM 3456 N N . VAL B 1 182 ? 11.016 -23.688 -0.146 1 93.12 182 VAL B N 1
ATOM 3457 C CA . VAL B 1 182 ? 10.945 -24.156 1.233 1 93.12 182 VAL B CA 1
ATOM 3458 C C . VAL B 1 182 ? 12.281 -23.891 1.932 1 93.12 182 VAL B C 1
ATOM 3460 O O . VAL B 1 182 ? 12.312 -23.438 3.076 1 93.12 182 VAL B O 1
ATOM 3463 N N . VAL B 1 183 ? 13.375 -24.172 1.249 1 95.12 183 VAL B N 1
ATOM 3464 C CA . VAL B 1 183 ? 14.703 -23.938 1.804 1 95.12 183 VAL B CA 1
ATOM 3465 C C . VAL B 1 183 ? 14.914 -22.453 2.055 1 95.12 183 VAL B C 1
ATOM 3467 O O . VAL B 1 183 ? 15.461 -22.062 3.088 1 95.12 183 VAL B O 1
ATOM 3470 N N . GLU B 1 184 ? 14.539 -21.656 1.144 1 96.56 184 GLU B N 1
ATOM 3471 C CA . GLU B 1 184 ? 14.648 -20.219 1.296 1 96.56 184 GLU B CA 1
ATOM 3472 C C . GLU B 1 184 ? 13.828 -19.719 2.484 1 96.56 184 GLU B C 1
ATOM 3474 O O . GLU B 1 184 ? 14.281 -18.844 3.232 1 96.56 184 GLU B O 1
ATOM 3479 N N . HIS B 1 185 ? 12.633 -20.266 2.676 1 97.69 185 HIS B N 1
ATOM 3480 C CA . HIS B 1 185 ? 11.789 -19.891 3.803 1 97.69 185 HIS B CA 1
ATOM 3481 C C . HIS B 1 185 ? 12.406 -20.328 5.129 1 97.69 185 HIS B C 1
ATOM 3483 O O . HIS B 1 185 ? 12.32 -19.594 6.125 1 97.69 185 HIS B O 1
ATOM 3489 N N . GLU B 1 186 ? 13.023 -21.438 5.086 1 97.56 186 GLU B N 1
ATOM 3490 C CA . GLU B 1 186 ? 13.742 -21.891 6.27 1 97.56 186 GLU B CA 1
ATOM 3491 C C . GLU B 1 186 ? 14.867 -20.938 6.641 1 97.56 186 GLU B C 1
ATOM 3493 O O . GLU B 1 186 ? 15.062 -20.625 7.816 1 97.56 186 GLU B O 1
ATOM 3498 N N . ASN B 1 187 ? 15.602 -20.531 5.684 1 98 187 ASN B N 1
ATOM 3499 C CA . ASN B 1 187 ? 16.672 -19.578 5.902 1 98 187 ASN B CA 1
ATOM 3500 C C . ASN B 1 187 ? 16.156 -18.25 6.449 1 98 187 ASN B C 1
ATOM 3502 O O . ASN B 1 187 ? 16.766 -17.656 7.332 1 98 187 ASN B O 1
ATOM 3506 N N . LEU B 1 188 ? 15.055 -17.828 5.934 1 98.62 188 LEU B N 1
ATOM 3507 C CA . LEU B 1 188 ? 14.453 -16.594 6.414 1 98.62 188 LEU B CA 1
ATOM 3508 C C . LEU B 1 188 ? 14.086 -16.703 7.891 1 98.62 188 LEU B C 1
ATOM 3510 O O . LEU B 1 188 ? 14.359 -15.797 8.672 1 98.62 188 LEU B O 1
ATOM 3514 N N . LEU B 1 189 ? 13.422 -17.828 8.234 1 98.56 189 LEU B N 1
ATOM 3515 C CA . LEU B 1 189 ? 13.07 -18.047 9.633 1 98.56 189 LEU B CA 1
ATOM 3516 C C . LEU B 1 189 ? 14.312 -18.016 10.516 1 98.56 189 LEU B C 1
ATOM 3518 O O . LEU B 1 189 ? 14.312 -17.375 11.578 1 98.56 189 LEU B O 1
ATOM 3522 N N . THR B 1 190 ? 15.336 -18.656 10.039 1 98.44 190 THR B N 1
ATOM 3523 C CA . THR B 1 190 ? 16.594 -18.688 10.781 1 98.44 190 THR B CA 1
ATOM 3524 C C . THR B 1 190 ? 17.156 -17.281 10.969 1 98.44 190 THR B C 1
ATOM 3526 O O . THR B 1 190 ? 17.578 -16.922 12.07 1 98.44 190 THR B O 1
ATOM 3529 N N . MET B 1 191 ? 17.156 -16.5 9.906 1 98.38 191 MET B N 1
ATOM 3530 C CA . MET B 1 191 ? 17.703 -15.148 9.984 1 98.38 191 MET B CA 1
ATOM 3531 C C . MET B 1 191 ? 16.844 -14.266 10.898 1 98.38 191 MET B C 1
ATOM 3533 O O . MET B 1 191 ? 17.375 -13.43 11.633 1 98.38 191 MET B O 1
ATOM 3537 N N . ILE B 1 192 ? 15.516 -14.43 10.891 1 98.56 192 ILE B N 1
ATOM 3538 C CA . ILE B 1 192 ? 14.625 -13.688 11.766 1 98.56 192 ILE B CA 1
ATOM 3539 C C . ILE B 1 192 ? 14.984 -13.961 13.227 1 98.56 192 ILE B C 1
ATOM 3541 O O . ILE B 1 192 ? 15.07 -13.031 14.039 1 98.56 192 ILE B O 1
ATOM 3545 N N . LYS B 1 193 ? 15.258 -15.141 13.539 1 98.25 193 LYS B N 1
ATOM 3546 C CA . LYS B 1 193 ? 15.492 -15.57 14.914 1 98.25 193 LYS B CA 1
ATOM 3547 C C . LYS B 1 193 ? 16.828 -15.031 15.438 1 98.25 193 LYS B C 1
ATOM 3549 O O . LYS B 1 193 ? 17.031 -14.969 16.656 1 98.25 193 LYS B O 1
ATOM 3554 N N . THR B 1 194 ? 17.719 -14.602 14.555 1 97.62 194 THR B N 1
ATOM 3555 C CA . THR B 1 194 ? 19 -14.047 14.969 1 97.62 194 THR B CA 1
ATOM 3556 C C . THR B 1 194 ? 18.828 -12.633 15.523 1 97.62 194 THR B C 1
ATOM 3558 O O . THR B 1 194 ? 19.734 -12.102 16.172 1 97.62 194 THR B O 1
ATOM 3561 N N . ARG B 1 195 ? 17.766 -11.992 15.125 1 97.94 195 ARG B N 1
ATOM 3562 C CA . ARG B 1 195 ? 17.453 -10.602 15.461 1 97.94 195 ARG B CA 1
ATOM 3563 C C . ARG B 1 195 ? 18.438 -9.641 14.797 1 97.94 195 ARG B C 1
ATOM 3565 O O . ARG B 1 195 ? 18.547 -8.484 15.211 1 97.94 195 ARG B O 1
ATOM 3572 N N . ASN B 1 196 ? 19.109 -10.141 13.875 1 98.19 196 ASN B N 1
ATOM 3573 C CA . ASN B 1 196 ? 19.969 -9.305 13.047 1 98.19 196 ASN B CA 1
ATOM 3574 C C . ASN B 1 196 ? 19.234 -8.789 11.812 1 98.19 196 ASN B C 1
ATOM 3576 O O . ASN B 1 196 ? 19.125 -9.5 10.812 1 98.19 196 ASN B O 1
ATOM 3580 N N . VAL B 1 197 ? 18.875 -7.578 11.852 1 98.19 197 VAL B N 1
ATOM 3581 C CA . VAL B 1 197 ? 18.016 -6.973 10.844 1 98.19 197 VAL B CA 1
ATOM 3582 C C . VAL B 1 197 ? 18.719 -6.988 9.484 1 98.19 197 VAL B C 1
ATOM 3584 O O . VAL B 1 197 ? 18.109 -7.336 8.469 1 98.19 197 VAL B O 1
ATOM 3587 N N . ASN B 1 198 ? 19.953 -6.652 9.477 1 97.81 198 ASN B N 1
ATOM 3588 C CA . ASN B 1 198 ? 20.703 -6.598 8.219 1 97.81 198 ASN B CA 1
ATOM 3589 C C . ASN B 1 198 ? 20.766 -7.965 7.547 1 97.81 198 ASN B C 1
ATOM 3591 O O . ASN B 1 198 ? 20.578 -8.078 6.332 1 97.81 198 ASN B O 1
ATOM 3595 N N . LEU B 1 199 ? 20.969 -8.984 8.344 1 97.94 199 LEU B N 1
ATOM 3596 C CA . LEU B 1 199 ? 21.047 -10.336 7.809 1 97.94 199 LEU B CA 1
ATOM 3597 C C . LEU B 1 199 ? 19.688 -10.789 7.281 1 97.94 199 LEU B C 1
ATOM 3599 O O . LEU B 1 199 ? 19.594 -11.359 6.195 1 97.94 199 LEU B O 1
ATOM 3603 N N . SER B 1 200 ? 18.656 -10.531 8.031 1 98.5 200 SER B N 1
ATOM 3604 C CA . SER B 1 200 ? 17.328 -10.945 7.617 1 98.5 200 SER B CA 1
ATOM 3605 C C . SER B 1 200 ? 16.891 -10.227 6.348 1 98.5 200 SER B C 1
ATOM 3607 O O . SER B 1 200 ? 16.312 -10.828 5.449 1 98.5 200 SER B O 1
ATOM 3609 N N . MET B 1 201 ? 17.203 -8.961 6.281 1 98.44 201 MET B N 1
ATOM 3610 C CA . MET B 1 201 ? 16.844 -8.18 5.105 1 98.44 201 MET B CA 1
ATOM 3611 C C . MET B 1 201 ? 17.609 -8.641 3.877 1 98.44 201 MET B C 1
ATOM 3613 O O . MET B 1 201 ? 17.062 -8.703 2.777 1 98.44 201 MET B O 1
ATOM 3617 N N . SER B 1 202 ? 18.875 -8.945 4.086 1 98.38 202 SER B N 1
ATOM 3618 C CA . SER B 1 202 ? 19.688 -9.461 2.982 1 98.38 202 SER B CA 1
ATOM 3619 C C . SER B 1 202 ? 19.141 -10.781 2.461 1 98.38 202 SER B C 1
ATOM 3621 O O . SER B 1 202 ? 19.078 -11 1.25 1 98.38 202 SER B O 1
ATOM 3623 N N . GLU B 1 203 ? 18.75 -11.633 3.355 1 98.25 203 GLU B N 1
ATOM 3624 C CA . GLU B 1 203 ? 18.188 -12.914 2.971 1 98.25 203 GLU B CA 1
ATOM 3625 C C . GLU B 1 203 ? 16.875 -12.734 2.221 1 98.25 203 GLU B C 1
ATOM 3627 O O . GLU B 1 203 ? 16.625 -13.414 1.222 1 98.25 203 GLU B O 1
ATOM 3632 N N . MET B 1 204 ? 16.031 -11.836 2.691 1 98.62 204 MET B N 1
ATOM 3633 C CA . MET B 1 204 ? 14.758 -11.57 2.016 1 98.62 204 MET B CA 1
ATOM 3634 C C . MET B 1 204 ? 15 -10.992 0.622 1 98.62 204 MET B C 1
ATOM 3636 O O . MET B 1 204 ? 14.312 -11.359 -0.332 1 98.62 204 MET B O 1
ATOM 3640 N N . LYS B 1 205 ? 15.961 -10.109 0.549 1 98.12 205 LYS B N 1
ATOM 3641 C CA . LYS B 1 205 ? 16.297 -9.539 -0.754 1 98.12 205 LYS B CA 1
ATOM 3642 C C . LYS B 1 205 ? 16.719 -10.633 -1.736 1 98.12 205 LYS B C 1
ATOM 3644 O O . LYS B 1 205 ? 16.297 -10.625 -2.895 1 98.12 205 LYS B O 1
ATOM 3649 N N . SER B 1 206 ? 17.531 -11.539 -1.258 1 97.69 206 SER B N 1
ATOM 3650 C CA . SER B 1 206 ? 17.984 -12.664 -2.078 1 97.69 206 SER B CA 1
ATOM 3651 C C . SER B 1 206 ? 16.812 -13.555 -2.475 1 97.69 206 SER B C 1
ATOM 3653 O O . SER B 1 206 ? 16.672 -13.938 -3.639 1 97.69 206 SER B O 1
ATOM 3655 N N . HIS B 1 207 ? 15.93 -13.867 -1.56 1 96.88 207 HIS B N 1
ATOM 3656 C CA . HIS B 1 207 ? 14.742 -14.68 -1.808 1 96.88 207 HIS B CA 1
ATOM 3657 C C . HIS B 1 207 ? 13.844 -14.039 -2.859 1 96.88 207 HIS B C 1
ATOM 3659 O O . HIS B 1 207 ? 13.43 -14.695 -3.812 1 96.88 207 HIS B O 1
ATOM 3665 N N . MET B 1 208 ? 13.617 -12.773 -2.699 1 96.5 208 MET B N 1
ATOM 3666 C CA . MET B 1 208 ? 12.766 -12.039 -3.637 1 96.5 208 MET B CA 1
ATOM 3667 C C . MET B 1 208 ? 13.398 -11.984 -5.02 1 96.5 208 MET B C 1
ATOM 3669 O O . MET B 1 208 ? 12.703 -12.062 -6.035 1 96.5 208 MET B O 1
ATOM 3673 N N . GLY B 1 209 ? 14.711 -11.781 -5.016 1 95.81 209 GLY B N 1
ATOM 3674 C CA . GLY B 1 209 ? 15.43 -11.805 -6.281 1 95.81 209 GLY B CA 1
ATOM 3675 C C . GLY B 1 209 ? 15.266 -13.109 -7.035 1 95.81 209 GLY B C 1
ATOM 3676 O O . GLY B 1 209 ? 15.047 -13.109 -8.25 1 95.81 209 GLY B O 1
ATOM 3677 N N . ASN B 1 210 ? 15.398 -14.242 -6.316 1 93.25 210 ASN B N 1
ATOM 3678 C CA . ASN B 1 210 ? 15.219 -15.562 -6.918 1 93.25 210 ASN B CA 1
ATOM 3679 C C . ASN B 1 210 ? 13.805 -15.734 -7.473 1 93.25 210 ASN B C 1
ATOM 3681 O O . ASN B 1 210 ? 13.633 -16.266 -8.57 1 93.25 210 ASN B O 1
ATOM 3685 N N . VAL B 1 211 ? 12.852 -15.328 -6.711 1 91.12 211 VAL B N 1
ATOM 3686 C CA . VAL B 1 211 ? 11.453 -15.398 -7.125 1 91.12 211 VAL B CA 1
ATOM 3687 C C . VAL B 1 211 ? 11.242 -14.57 -8.391 1 91.12 211 VAL B C 1
ATOM 3689 O O . VAL B 1 211 ? 10.617 -15.031 -9.344 1 91.12 211 VAL B O 1
ATOM 3692 N N . ASN B 1 212 ? 11.75 -13.359 -8.336 1 93.06 212 ASN B N 1
ATOM 3693 C CA . ASN B 1 212 ? 11.625 -12.453 -9.469 1 93.06 212 ASN B CA 1
ATOM 3694 C C . ASN B 1 212 ? 12.234 -13.047 -10.734 1 93.06 212 ASN B C 1
ATOM 3696 O O . ASN B 1 212 ? 11.633 -12.992 -11.805 1 93.06 212 ASN B O 1
ATOM 3700 N N . ASN B 1 213 ? 13.414 -13.57 -10.633 1 91.81 213 ASN B N 1
ATOM 3701 C CA . ASN B 1 213 ? 14.117 -14.148 -11.773 1 91.81 213 ASN B CA 1
ATOM 3702 C C . ASN B 1 213 ? 13.32 -15.289 -12.406 1 91.81 213 ASN B C 1
ATOM 3704 O O . ASN B 1 213 ? 13.242 -15.391 -13.625 1 91.81 213 ASN B O 1
ATOM 3708 N N . ASN B 1 214 ? 12.75 -16.094 -11.594 1 88.06 214 ASN B N 1
ATOM 3709 C CA . ASN B 1 214 ? 11.953 -17.219 -12.086 1 88.06 214 ASN B CA 1
ATOM 3710 C C . ASN B 1 214 ? 10.742 -16.75 -12.875 1 88.06 214 ASN B C 1
ATOM 3712 O O . ASN B 1 214 ? 10.422 -17.297 -13.93 1 88.06 214 ASN B O 1
ATOM 3716 N N . ILE B 1 215 ? 10.102 -15.742 -12.414 1 90.56 215 ILE B N 1
ATOM 3717 C CA . ILE B 1 215 ? 8.898 -15.242 -13.07 1 90.56 215 ILE B CA 1
ATOM 3718 C C . ILE B 1 215 ? 9.266 -14.57 -14.391 1 90.56 215 ILE B C 1
ATOM 3720 O O . ILE B 1 215 ? 8.656 -14.836 -15.422 1 90.56 215 ILE B O 1
ATOM 3724 N N . ILE B 1 216 ? 10.305 -13.742 -14.398 1 90.88 216 ILE B N 1
ATOM 3725 C CA . ILE B 1 216 ? 10.664 -12.945 -15.562 1 90.88 216 ILE B CA 1
ATOM 3726 C C . ILE B 1 216 ? 11.055 -13.867 -16.719 1 90.88 216 ILE B C 1
ATOM 3728 O O . ILE B 1 216 ? 10.641 -13.648 -17.859 1 90.88 216 ILE B O 1
ATOM 3732 N N . ILE B 1 217 ? 11.734 -14.891 -16.422 1 87.5 217 ILE B N 1
ATOM 3733 C CA . ILE B 1 217 ? 12.219 -15.82 -17.438 1 87.5 217 I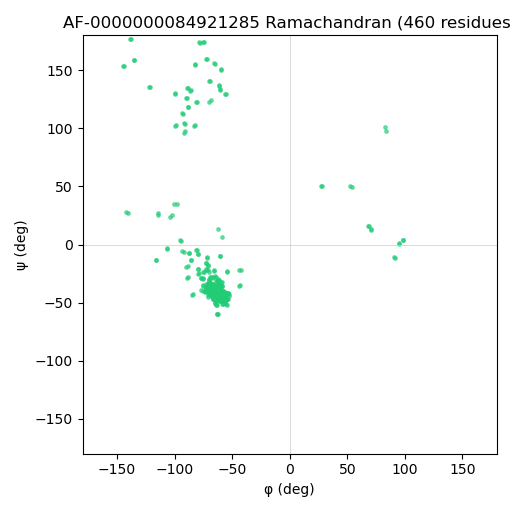LE B CA 1
ATOM 3734 C C . ILE B 1 217 ? 11.039 -16.516 -18.109 1 87.5 217 ILE B C 1
ATOM 3736 O O . ILE B 1 217 ? 11.023 -16.703 -19.328 1 87.5 217 ILE B O 1
ATOM 3740 N N . ASN B 1 218 ? 10.055 -16.828 -17.344 1 87.94 218 ASN B N 1
ATOM 3741 C CA . ASN B 1 218 ? 8.922 -17.609 -17.859 1 87.94 218 ASN B CA 1
ATOM 3742 C C . ASN B 1 218 ? 7.848 -16.688 -18.438 1 87.94 218 ASN B C 1
ATOM 3744 O O . ASN B 1 218 ? 7.109 -17.094 -19.344 1 87.94 218 ASN B O 1
ATOM 3748 N N . LEU B 1 219 ? 7.746 -15.461 -17.922 1 90.12 219 LEU B N 1
ATOM 3749 C CA . LEU B 1 219 ? 6.684 -14.539 -18.297 1 90.12 219 LEU B CA 1
ATOM 3750 C C . LEU B 1 219 ? 6.805 -14.133 -19.75 1 90.12 219 LEU B C 1
ATOM 3752 O O . LEU B 1 219 ? 5.812 -14.117 -20.484 1 90.12 219 LEU B O 1
ATOM 3756 N N . ALA B 1 220 ? 7.969 -13.797 -20.172 1 85.44 220 ALA B N 1
ATOM 3757 C CA . ALA B 1 220 ? 8.188 -13.383 -21.547 1 85.44 220 ALA B CA 1
ATOM 3758 C C . ALA B 1 220 ? 7.73 -14.469 -22.531 1 85.44 220 ALA B C 1
ATOM 3760 O O . ALA B 1 220 ? 7.051 -14.172 -23.516 1 85.44 220 ALA B O 1
ATOM 3761 N N . LYS B 1 221 ? 8.078 -15.633 -22.203 1 84.88 221 LYS B N 1
ATOM 3762 C CA . LYS B 1 221 ? 7.715 -16.766 -23.047 1 84.88 221 LYS B CA 1
ATOM 3763 C C . LYS B 1 221 ? 6.203 -16.969 -23.078 1 84.88 221 LYS B C 1
ATOM 3765 O O . LYS B 1 221 ? 5.613 -17.188 -24.141 1 84.88 221 LYS B O 1
ATOM 3770 N N . LYS B 1 222 ? 5.609 -16.938 -21.969 1 85.44 222 LYS B N 1
ATOM 3771 C CA . LYS B 1 222 ? 4.18 -17.188 -21.828 1 85.44 222 LYS B CA 1
ATOM 3772 C C . LYS B 1 222 ? 3.357 -16.094 -22.484 1 85.44 222 LYS B C 1
ATOM 3774 O O . LYS B 1 222 ? 2.316 -16.359 -23.094 1 85.44 222 LYS B O 1
ATOM 3779 N N . LEU B 1 223 ? 3.787 -14.883 -22.359 1 84.69 223 LEU B N 1
ATOM 3780 C CA . LEU B 1 223 ? 3.09 -13.758 -22.984 1 84.69 223 LEU B CA 1
ATOM 3781 C C . LEU B 1 223 ? 3.127 -13.867 -24.5 1 84.69 223 LEU B C 1
ATOM 3783 O O . LEU B 1 223 ? 2.146 -13.547 -25.172 1 84.69 223 LEU B O 1
ATOM 3787 N N . ASN B 1 224 ? 4.188 -14.258 -25.016 1 81.94 224 ASN B N 1
ATOM 3788 C CA . ASN B 1 224 ? 4.297 -14.484 -26.453 1 81.94 224 ASN B CA 1
ATOM 3789 C C . ASN B 1 224 ? 3.352 -15.586 -26.906 1 81.94 224 ASN B C 1
ATOM 3791 O O . ASN B 1 224 ? 2.783 -15.5 -28 1 81.94 224 ASN B O 1
ATOM 3795 N N . GLN B 1 225 ? 3.184 -16.547 -26.078 1 78.56 225 GLN B N 1
ATOM 3796 C CA . GLN B 1 225 ? 2.281 -17.641 -26.391 1 78.56 225 GLN B CA 1
ATOM 3797 C C . GLN B 1 225 ? 0.826 -17.188 -26.375 1 78.56 225 GLN B C 1
ATOM 3799 O O . GLN B 1 225 ? 0.023 -17.625 -27.203 1 78.56 225 GLN B O 1
ATOM 3804 N N . LEU B 1 226 ? 0.501 -16.359 -25.453 1 73.94 226 LEU B N 1
ATOM 3805 C CA . LEU B 1 226 ? -0.852 -15.828 -25.328 1 73.94 226 LEU B CA 1
ATOM 3806 C C . LEU B 1 226 ? -1.208 -14.984 -26.547 1 73.94 226 LEU B C 1
ATOM 3808 O O . LEU B 1 226 ? -2.33 -15.055 -27.062 1 73.94 226 LEU B O 1
ATOM 3812 N N . ASN B 1 227 ? -0.335 -14.109 -26.922 1 67.81 227 ASN B N 1
ATOM 3813 C CA . ASN B 1 227 ? -0.562 -13.25 -28.078 1 67.81 227 ASN B CA 1
ATOM 3814 C C . ASN B 1 227 ? -0.7 -14.062 -29.359 1 67.81 227 ASN B C 1
ATOM 3816 O O . ASN B 1 227 ? -1.437 -13.68 -30.281 1 67.81 227 ASN B O 1
ATOM 3820 N N . ASN B 1 228 ? -0.026 -15.133 -29.391 1 65.5 228 ASN B N 1
ATOM 3821 C CA . ASN B 1 228 ? -0.126 -16 -30.562 1 65.5 228 ASN B CA 1
ATOM 3822 C C . ASN B 1 228 ? -1.44 -16.766 -30.562 1 65.5 228 ASN B C 1
ATOM 3824 O O . ASN B 1 228 ? -1.971 -17.094 -31.641 1 65.5 228 ASN B O 1
ATOM 3828 N N . GLU B 1 229 ? -1.843 -17.109 -29.453 1 57 229 GLU B N 1
ATOM 3829 C CA . GLU B 1 229 ? -3.1 -17.844 -29.391 1 57 229 GLU B CA 1
ATOM 3830 C C . GLU B 1 229 ? -4.289 -16.938 -29.703 1 57 229 GLU B C 1
ATOM 3832 O O . GLU B 1 229 ? -5.332 -17.406 -30.156 1 57 229 GLU B O 1
ATOM 3837 N N . GLN B 1 230 ? -4.281 -15.719 -29.328 1 51.78 230 GLN B N 1
ATOM 3838 C CA . GLN B 1 230 ? -5.355 -14.797 -29.672 1 51.78 230 GLN B CA 1
ATOM 3839 C C . GLN B 1 230 ? -5.398 -14.531 -31.172 1 51.78 230 GLN B C 1
ATOM 3841 O O . GLN B 1 230 ? -6.449 -14.195 -31.719 1 51.78 230 GLN B O 1
ATOM 3846 N N . ASP B 1 231 ? -4.328 -14.602 -31.938 1 44.06 231 ASP B N 1
ATOM 3847 C CA . ASP B 1 231 ? -4.312 -14.453 -33.375 1 44.06 231 ASP B CA 1
ATOM 3848 C C . ASP B 1 231 ? -4.93 -15.68 -34.062 1 44.06 231 ASP B C 1
ATOM 3850 O O . ASP B 1 231 ? -5.227 -15.641 -35.25 1 44.06 231 ASP B O 1
ATOM 3854 N N . PHE B 1 232 ? -5.172 -16.734 -33.406 1 37.06 232 PHE B N 1
ATOM 3855 C CA . PHE B 1 232 ? -5.902 -17.797 -34.062 1 37.06 232 PHE B CA 1
ATOM 3856 C C . PHE B 1 232 ? -7.379 -17.766 -33.688 1 37.06 232 PHE B C 1
ATOM 3858 O O . PHE B 1 232 ? -7.727 -17.422 -32.562 1 37.06 232 PHE B O 1
#

Nearest PDB structures (foldseek):
  7u5q-assembly2_B  TM=8.290E-01  e=2.744E-09  Brucella melitensis ATCC 23457
  6za7-assembly1_A  TM=7.225E-01  e=8.087E-09  Agrobacterium fabrum str. C58
  6za7-assembly1_B  TM=7.917E-01  e=2.274E-08  Agrobacterium fabrum str. C58
  3ihu-assembly2_B  TM=8.515E-01  e=3.812E-07  Cupriavidus pinatubonensis JMP134
  4p9f-assembly1_A  TM=7.697E-01  e=2.743E-07  Escherichia coli UMEA 3718-1

Radius of gyration: 23.29 Å; Cα contacts (8 Å, |Δi|>4): 497; chains: 2; bounding box: 53×73×65 Å

Foldseek 3Di:
DCVVVVVVVCLVVLLLNVLLVVVLVCLLLCVPPAFHFDDLVVSCVVSVDDSVSPVSSLVVCCVLPQFPPDPGRGGHHDDPVVLVVLLVQLLVLLLLLLLLLLQQADPVLLVQLVVLLVVLVVQVPPPPDDLVVNLVSVLVNSLSSNVSSPDVVSSVSNNSSSSVNSSLCSLLPSPDCSVVLSVLSVLLSVQSPVSPSVSNSVSSSVSSVVVVVSSSVSNVVSVVVVVVVVVD/DCVVVVVVVCVVVLLLNVLLVVVLVCLLLCVPPAFHFDDLVVSCVVSVDDSVSPVSSLVVCCVLPQFPPDPGRGGHHDDPVVLVVLLVVLLVLLLLLLLLLLQQADPVLLVQLVVLLVVLVVQVPPPPDDLVVNLVSVLVNSLSSNVSSPDVVSSVSNNSSSSVVSSLCSLLPSPDCSVVLSVLSVLLSVQSPVSPSVSNSVSSSVSSVVVVVSSSVSNVVSVVVVVVVVVD